Protein AF-0000000080184433 (afdb_homodimer)

Organism: NCBI:txid722731

pLDDT: mean 87.44, std 19.8, range [28.34, 98.88]

Nearest PDB structures (foldseek):
  8wm8-assembly1_A  TM=8.651E-01  e=1.369E-09  Nostoc sp. PCC 7120 = FACHB-418
  8wm7-assembly1_B  TM=8.703E-01  e=9.440E-09  Nostoc sp. PCC 7120 = FACHB-418
  8w9m-assembly1_B  TM=7.663E-01  e=2.032E-09  Nostoc sp. PCC 7120 = FACHB-418
  7ahd-assembly1_B  TM=7.399E-01  e=1.533E-06  Lactococcus lactis subsp. lactis
  7ahh-assembly1_B  TM=7.598E-01  e=2.834E-06  Lactococcus lactis subsp. lactis

Foldseek 3Di:
DDCPVPPPPDPPPPPPPPPPPPPPPPCPVPVPPPPVVVVVVVVVVVVVVLVVQQCCLVVQDDDVDGSVLADHPVLLVVLLVVLVPDPQNVQQAVLLVVLLCLLLVLLLVVLLVLLLCCQPPPVSVVPCVVVLVVCVVDQLLNCLVVLVVPDPDLSSSLSPSLNSLLNNLLNNLNNVQQNPFDCVQVVVCVVVPHDPVCCCVPPRPLSSLLSNLVSSLNSLVRSLVNSLSSCCVPNDGHLSVVLNVCVVVSVNSVVVSSVVSSVVVSVVVSVVSVVVSCVSNVVPDDPPPPPD/DPPPPPPDPDDPPPPPPPPPPPPPPPCPVPVPPPPVVVVVVVVVVVVVVLVVQQCCLVVQDDDVDGSVLADHPVLLVVLLVVLVPDPQNVFQAVLLVVLLCLLLVLLLVVLLVLLLCCQPPPVSVVPCVVVLVVCVVDQLLNCLVVLVVPDPDLSSSLSPSLNSLLNNLLNNLNNVQQNPFDCVQVVVCVVVPHDPVCCCVPPNVLSSLLSNLVSSLNSLVRSLVNSLSSCCVDNDGHLSVVLNVCVVVSVNSVVVSSVVSSVVVSVVVSVVSVVVSCVSNVVPDDPPPPPD

InterPro domains:
  IPR000515 ABC transporter type 1, transmembrane domain MetI-like [PF00528] (111-281)
  IPR000515 ABC transporter type 1, transmembrane domain MetI-like [PS50928] (93-277)
  IPR000515 ABC transporter type 1, transmembrane domain MetI-like [cd06261] (93-269)
  IPR035906 MetI-like superfamily [G3DSA:1.10.3720.10] (87-286)
  IPR035906 MetI-like superfamily [SSF161098] (89-268)

Secondary structure (DSSP, 8-state):
----------------------------------HHHHHHHHHHHHHHHHHHHHHHHHTT-BSSSBGGGSPPHHHHHHHHHHHHT-HHHHHHHHHHHHHHHHHHHHHHHHHHHHHHHHHH-HHHHHHTHHHHHHHTTS-GGGGHHHHHHHSSSHHHHHHHHHHHHHHHHHHHHHHHHHHHS-HHHHHHHHHTT--HHHHIIIIIHHHHHHHHHHHHHHHHHHHHHHHHHHHHHH-SSSHHHHHHHHHHTT-HHHHHHHHHHHHHHHHHHHHHHHHHHHHHTTTS--------/----------------------------------HHHHHHHHHHHHHHHHHHHHHHHHTT-BSSSBGGGSPPHHHHHHHHHHHHT-HHHHHHHHHHHHHHHHHHHHHHHHHHHHHHHHHH-HHHHHHTHHHHHHHTTS-GGGGHHHHHHHSSSHHHHHHHHHHHHHHHHHHHHHHHHHHHS-HHHHHHHHHTT--HHHHIIIIIHHHHHHHHHHHHHHHHHHHHHHHHHHHHHH-SSSHHHHHHHHHHTT-HHHHHHHHHHHHHHHHHHHHHHHHHHHHHTTTS--------

Solvent-accessible surface area (backbone atoms only — not comparable to full-atom values): 29974 Å² total; per-residue (Å²): 136,82,80,75,76,77,78,74,79,82,76,77,77,72,78,73,73,74,69,76,70,71,75,70,68,75,69,71,67,70,72,70,71,56,73,61,60,52,52,48,40,30,51,48,35,53,50,49,52,53,48,47,48,28,50,39,20,71,62,42,41,71,73,88,43,35,27,58,68,43,56,28,55,66,50,23,53,51,38,39,58,56,44,73,73,37,68,66,49,55,50,16,48,50,49,42,50,50,37,52,50,49,10,37,49,50,12,51,55,52,11,41,53,50,8,44,40,46,42,70,32,67,66,46,29,33,43,49,38,54,53,48,65,67,50,62,38,33,46,38,61,66,41,48,66,55,26,60,52,31,32,89,42,64,65,57,21,42,25,49,35,13,16,52,33,14,19,52,44,17,20,53,28,20,20,52,28,48,60,64,51,67,60,65,62,47,48,55,39,42,73,74,68,40,52,73,66,46,33,42,65,69,42,47,54,65,69,20,44,70,33,34,44,52,10,47,53,54,9,50,56,43,17,52,41,35,40,36,46,42,18,51,72,66,41,91,59,15,44,33,20,50,24,46,52,25,48,77,72,67,36,48,27,49,26,52,37,33,39,51,51,49,19,50,51,38,40,54,53,51,50,50,51,51,53,51,40,50,65,72,46,58,83,51,82,62,78,68,69,72,81,118,137,80,79,75,77,76,74,77,76,79,78,75,78,74,76,75,73,75,72,75,72,70,75,72,70,74,70,71,66,69,71,70,70,58,73,59,60,53,52,49,41,32,53,48,35,52,50,48,51,52,49,47,48,28,50,39,21,70,62,43,40,71,74,89,43,34,27,57,68,46,59,29,56,67,50,23,53,51,36,38,58,56,44,72,73,39,68,65,50,58,50,16,48,48,49,42,49,50,38,50,52,51,11,38,49,50,14,53,54,53,12,42,54,51,8,43,42,47,41,70,31,68,68,46,28,32,43,50,38,56,52,48,66,66,50,62,39,33,46,37,59,66,41,48,66,56,26,60,51,30,30,90,42,63,65,58,22,42,26,48,34,12,16,52,33,13,18,54,43,17,20,54,30,20,21,51,28,48,61,64,50,68,60,65,62,46,49,54,39,42,73,73,68,40,53,72,66,46,33,41,66,70,42,48,56,63,67,22,43,71,35,34,42,54,10,46,52,54,10,51,57,44,19,51,40,36,40,38,47,41,17,52,74,66,42,90,58,15,46,34,18,49,24,47,50,25,47,75,71,68,35,47,28,50,26,50,37,31,39,51,50,48,19,51,52,41,40,53,55,52,48,49,49,51,52,50,39,49,64,74,46,58,83,50,81,63,78,69,70,71,83,116

Structure (mmCIF, N/CA/C/O backbone):
data_AF-0000000080184433-model_v1
#
loop_
_entity.id
_entity.type
_entity.pdbx_description
1 polymer 'Putative nitrate ABC transporter, permease protein'
#
loop_
_atom_site.group_PDB
_atom_site.id
_atom_site.type_symbol
_atom_site.label_atom_id
_atom_site.label_alt_id
_atom_site.label_comp_id
_atom_site.label_asym_id
_atom_site.label_entity_id
_atom_site.label_seq_id
_atom_site.pdbx_PDB_ins_code
_atom_site.Cartn_x
_atom_site.Cartn_y
_atom_site.Cartn_z
_atom_site.occupancy
_atom_site.B_iso_or_equiv
_atom_site.auth_seq_id
_atom_site.auth_comp_id
_atom_site.auth_asym_id
_atom_site.auth_atom_id
_atom_site.pdbx_PDB_model_num
ATOM 1 N N . MET A 1 1 ? 41.469 104.062 26.266 1 29.45 1 MET A N 1
ATOM 2 C CA . MET A 1 1 ? 41.406 103.375 24.969 1 29.45 1 MET A CA 1
ATOM 3 C C . MET A 1 1 ? 41.281 101.875 25.125 1 29.45 1 MET A C 1
ATOM 5 O O . MET A 1 1 ? 42.25 101.25 25.484 1 29.45 1 MET A O 1
ATOM 9 N N . THR A 1 2 ? 40.188 101.438 25.703 1 31.95 2 THR A N 1
ATOM 10 C CA . THR A 1 2 ? 39.781 100.062 26.156 1 31.95 2 THR A CA 1
ATOM 11 C C . THR A 1 2 ? 39.75 99.125 25 1 31.95 2 THR A C 1
ATOM 13 O O . THR A 1 2 ? 39.25 99.438 23.906 1 31.95 2 THR A O 1
ATOM 16 N N . ALA A 1 3 ? 40.562 98.062 25.031 1 33.44 3 ALA A N 1
ATOM 17 C CA . ALA A 1 3 ? 41.031 96.875 24.234 1 33.44 3 ALA A CA 1
ATOM 18 C C . ALA A 1 3 ? 39.844 96 23.812 1 33.44 3 ALA A C 1
ATOM 20 O O . ALA A 1 3 ? 39.188 95.438 24.656 1 33.44 3 ALA A O 1
ATOM 21 N N . TYR A 1 4 ? 39 96.5 22.906 1 32.44 4 TYR A N 1
ATOM 22 C CA . TYR A 1 4 ? 37.844 95.75 22.406 1 32.44 4 TYR A CA 1
ATOM 23 C C . TYR A 1 4 ? 38.312 94.375 21.812 1 32.44 4 TYR A C 1
ATOM 25 O O . TYR A 1 4 ? 39 94.375 20.812 1 32.44 4 TYR A O 1
ATOM 33 N N . VAL A 1 5 ? 38.844 93.5 22.672 1 35.09 5 VAL A N 1
ATOM 34 C CA . VAL A 1 5 ? 39.312 92.188 22.188 1 35.09 5 VAL A CA 1
ATOM 35 C C . VAL A 1 5 ? 38.219 91.562 21.375 1 35.09 5 VAL A C 1
ATOM 37 O O . VAL A 1 5 ? 37.094 91.375 21.844 1 35.09 5 VAL A O 1
ATOM 40 N N . THR A 1 6 ? 38.125 91.812 20.047 1 34.69 6 THR A N 1
ATOM 41 C CA . THR A 1 6 ? 37.281 91.25 19.016 1 34.69 6 THR A CA 1
ATOM 42 C C . THR A 1 6 ? 37.344 89.688 19.047 1 34.69 6 THR A C 1
ATOM 44 O O . THR A 1 6 ? 38.406 89.125 18.906 1 34.69 6 THR A O 1
ATOM 47 N N . GLY A 1 7 ? 36.688 89 19.969 1 31.8 7 GLY A N 1
ATOM 48 C CA . GLY A 1 7 ? 36.625 87.562 20.156 1 31.8 7 GLY A CA 1
ATOM 49 C C . GLY A 1 7 ? 36.281 86.812 18.875 1 31.8 7 GLY A C 1
ATOM 50 O O . GLY A 1 7 ? 35.312 87.125 18.203 1 31.8 7 GLY A O 1
ATOM 51 N N . GLU A 1 8 ? 37.312 86.5 18.016 1 36.19 8 GLU A N 1
ATOM 52 C CA . GLU A 1 8 ? 37.219 85.75 16.766 1 36.19 8 GLU A CA 1
ATOM 53 C C . GLU A 1 8 ? 36.312 84.5 16.922 1 36.19 8 GLU A C 1
ATOM 55 O O . GLU A 1 8 ? 36.406 83.812 17.938 1 36.19 8 GLU A O 1
ATOM 60 N N . PRO A 1 9 ? 35.156 84.438 16.188 1 36.47 9 PRO A N 1
ATOM 61 C CA . PRO A 1 9 ? 34.188 83.375 16.25 1 36.47 9 PRO A CA 1
ATOM 62 C C . PRO A 1 9 ? 34.844 82 16.047 1 36.47 9 PRO A C 1
ATOM 64 O O . PRO A 1 9 ? 35.875 81.875 15.383 1 36.47 9 PRO A O 1
ATOM 67 N N . ALA A 1 10 ? 34.781 81.062 17.016 1 37.28 10 ALA A N 1
ATOM 68 C CA . ALA A 1 10 ? 35.188 79.625 17.016 1 37.28 10 ALA A CA 1
ATOM 69 C C . ALA A 1 10 ? 34.781 78.938 15.703 1 37.28 10 ALA A C 1
ATOM 71 O O . ALA A 1 10 ? 33.656 79.188 15.203 1 37.28 10 ALA A O 1
ATOM 72 N N . ALA A 1 11 ? 35.688 78.625 14.773 1 35.25 11 ALA A N 1
ATOM 73 C CA . ALA A 1 11 ? 35.625 77.875 13.555 1 35.25 11 ALA A CA 1
ATOM 74 C C . ALA A 1 11 ? 34.781 76.625 13.766 1 35.25 11 ALA A C 1
ATOM 76 O O . ALA A 1 11 ? 34.938 75.875 14.773 1 35.25 11 ALA A O 1
ATOM 77 N N . GLN A 1 12 ? 33.594 76.5 13.25 1 34.06 12 GLN A N 1
ATOM 78 C CA . GLN A 1 12 ? 32.719 75.312 13.109 1 34.06 12 GLN A CA 1
ATOM 79 C C . GLN A 1 12 ? 33.469 74.125 12.625 1 34.06 12 GLN A C 1
ATOM 81 O O . GLN A 1 12 ? 34.094 74.125 11.555 1 34.06 12 GLN A O 1
ATOM 86 N N . VAL A 1 13 ? 34.219 73.375 13.469 1 35.31 13 VAL A N 1
ATOM 87 C CA . VAL A 1 13 ? 34.75 72.062 13.102 1 35.31 13 VAL A CA 1
ATOM 88 C C . VAL A 1 13 ? 33.719 71.312 12.266 1 35.31 13 VAL A C 1
ATOM 90 O O . VAL A 1 13 ? 32.625 71.062 12.734 1 35.31 13 VAL A O 1
ATOM 93 N N . ALA A 1 14 ? 33.688 71.438 10.898 1 34.91 14 ALA A N 1
ATOM 94 C CA . ALA A 1 14 ? 33 70.625 9.914 1 34.91 14 ALA A CA 1
ATOM 95 C C . ALA A 1 14 ? 33.125 69.125 10.219 1 34.91 14 ALA A C 1
ATOM 97 O O . ALA A 1 14 ? 34.219 68.625 10.312 1 34.91 14 ALA A O 1
ATOM 98 N N . ASP A 1 15 ? 32.25 68.562 11.109 1 32.94 15 ASP A N 1
ATOM 99 C CA . ASP A 1 15 ? 32.125 67.125 11.203 1 32.94 15 ASP A CA 1
ATOM 100 C C . ASP A 1 15 ? 32.219 66.438 9.828 1 32.94 15 ASP A C 1
ATOM 102 O O . ASP A 1 15 ? 31.375 66.688 8.961 1 32.94 15 ASP A O 1
ATOM 106 N N . ASP A 1 16 ? 33.375 66.375 9.156 1 34.91 16 ASP A N 1
ATOM 107 C CA . ASP A 1 16 ? 33.531 65.562 7.957 1 34.91 16 ASP A CA 1
ATOM 108 C C . ASP A 1 16 ? 32.75 64.25 8.07 1 34.91 16 ASP A C 1
ATOM 110 O O . ASP A 1 16 ? 32.906 63.469 9.031 1 34.91 16 ASP A O 1
ATOM 114 N N . ALA A 1 17 ? 31.516 64.188 7.48 1 38.66 17 ALA A N 1
ATOM 115 C CA . ALA A 1 17 ? 30.688 62.969 7.203 1 38.66 17 ALA A CA 1
ATOM 116 C C . ALA A 1 17 ? 31.562 61.812 6.766 1 38.66 17 ALA A C 1
ATOM 118 O O . ALA A 1 17 ? 32.25 61.875 5.746 1 38.66 17 ALA A O 1
ATOM 119 N N . VAL A 1 18 ? 32.312 61.156 7.68 1 41.19 18 VAL A N 1
ATOM 120 C CA . VAL A 1 18 ? 32.781 59.812 7.285 1 41.19 18 VAL A CA 1
ATOM 121 C C . VAL A 1 18 ? 31.766 59.156 6.34 1 41.19 18 VAL A C 1
ATOM 123 O O . VAL A 1 18 ? 30.609 58.969 6.699 1 41.19 18 VAL A O 1
ATOM 126 N N . GLY A 1 19 ? 31.844 59.438 5.059 1 36.28 19 GLY A N 1
ATOM 127 C CA . GLY A 1 19 ? 31.078 58.75 4.047 1 36.28 19 GLY A CA 1
ATOM 128 C C . GLY A 1 19 ? 30.906 57.281 4.355 1 36.28 19 GLY A C 1
ATOM 129 O O . GLY A 1 19 ? 31.875 56.562 4.668 1 36.28 19 GLY A O 1
ATOM 130 N N . ALA A 1 20 ? 29.75 56.906 4.934 1 41.72 20 ALA A N 1
ATOM 131 C CA . ALA A 1 20 ? 29.391 55.469 5.004 1 41.72 20 ALA A CA 1
ATOM 132 C C . ALA A 1 20 ? 29.844 54.75 3.744 1 41.72 20 ALA A C 1
ATOM 134 O O . ALA A 1 20 ? 29.469 55.125 2.631 1 41.72 20 ALA A O 1
ATOM 135 N N . VAL A 1 21 ? 31.141 54.281 3.619 1 45.75 21 VAL A N 1
ATOM 136 C CA . VAL A 1 21 ? 31.438 53.344 2.547 1 45.75 21 VAL A CA 1
ATOM 137 C C . VAL A 1 21 ? 30.25 52.375 2.354 1 45.75 21 VAL A C 1
ATOM 139 O O . VAL A 1 21 ? 29.781 51.75 3.309 1 45.75 21 VAL A O 1
ATOM 142 N N . PRO A 1 22 ? 29.406 52.625 1.342 1 43.19 22 PRO A N 1
ATOM 143 C CA . PRO A 1 22 ? 28.344 51.625 1.132 1 43.19 22 PRO A CA 1
ATOM 144 C C . PRO A 1 22 ? 28.844 50.188 1.289 1 43.19 22 PRO A C 1
ATOM 146 O O . PRO A 1 22 ? 29.969 49.875 0.909 1 43.19 22 PRO A O 1
ATOM 149 N N . ALA A 1 23 ? 28.453 49.531 2.387 1 42.91 23 ALA A N 1
ATOM 150 C CA . ALA A 1 23 ? 28.656 48.094 2.41 1 42.91 23 ALA A CA 1
ATOM 151 C C . ALA A 1 23 ? 28.547 47.5 1.008 1 42.91 23 ALA A C 1
ATOM 153 O O . ALA A 1 23 ? 27.531 47.688 0.333 1 42.91 23 ALA A O 1
ATOM 154 N N . ALA A 1 24 ? 29.594 47.469 0.252 1 42.84 24 ALA A N 1
ATOM 155 C CA . ALA A 1 24 ? 29.562 46.656 -0.962 1 42.84 24 ALA A CA 1
ATOM 156 C C . ALA A 1 24 ? 28.797 45.344 -0.738 1 42.84 24 ALA A C 1
ATOM 158 O O . ALA A 1 24 ? 29.203 44.531 0.077 1 42.84 24 ALA A O 1
ATOM 159 N N . GLY A 1 25 ? 27.516 45.469 -0.737 1 39.16 25 GLY A N 1
ATOM 160 C CA . GLY A 1 25 ? 26.797 44.188 -0.8 1 39.16 25 GLY A CA 1
ATOM 161 C C . GLY A 1 25 ? 27.5 43.156 -1.662 1 39.16 25 GLY A C 1
ATOM 162 O O . GLY A 1 25 ? 27.797 43.438 -2.834 1 39.16 25 GLY A O 1
ATOM 163 N N . ILE A 1 26 ? 28.562 42.5 -1.147 1 41.16 26 ILE A N 1
ATOM 164 C CA . ILE A 1 26 ? 28.984 41.312 -1.891 1 41.16 26 ILE A CA 1
ATOM 165 C C . ILE A 1 26 ? 27.766 40.688 -2.572 1 41.16 26 ILE A C 1
ATOM 167 O O . ILE A 1 26 ? 26.859 40.188 -1.902 1 41.16 26 ILE A O 1
ATOM 171 N N . ASP A 1 27 ? 27.25 41.312 -3.598 1 40.16 27 ASP A N 1
ATOM 172 C CA . ASP A 1 27 ? 26.359 40.562 -4.496 1 40.16 27 ASP A CA 1
ATOM 173 C C . ASP A 1 27 ? 26.875 39.156 -4.727 1 40.16 27 ASP A C 1
ATOM 175 O O . ASP A 1 27 ? 27.844 38.938 -5.469 1 40.16 27 ASP A O 1
ATOM 179 N N . THR A 1 28 ? 27.234 38.375 -3.668 1 42.06 28 THR A N 1
ATOM 180 C CA . THR A 1 28 ? 27.391 36.969 -4.043 1 42.06 28 THR A CA 1
ATOM 181 C C . THR A 1 28 ? 26.375 36.594 -5.121 1 42.06 28 THR A C 1
ATOM 183 O O . THR A 1 28 ? 25.172 36.5 -4.859 1 42.06 28 THR A O 1
ATOM 186 N N . THR A 1 29 ? 26.453 37.156 -6.23 1 42.38 29 THR A N 1
ATOM 187 C CA . THR A 1 29 ? 25.734 36.625 -7.379 1 42.38 29 THR A CA 1
ATOM 188 C C . THR A 1 29 ? 25.656 35.094 -7.305 1 42.38 29 THR A C 1
ATOM 190 O O . THR A 1 29 ? 26.672 34.406 -7.504 1 42.38 29 THR A O 1
ATOM 193 N N . ARG A 1 30 ? 25.141 34.562 -6.289 1 49.31 30 ARG A N 1
ATOM 194 C CA . ARG A 1 30 ? 24.812 33.125 -6.469 1 49.31 30 ARG A CA 1
ATOM 195 C C . ARG A 1 30 ? 24.438 32.844 -7.918 1 49.31 30 ARG A C 1
ATOM 197 O O . ARG A 1 30 ? 23.422 33.312 -8.414 1 49.31 30 ARG A O 1
ATOM 204 N N . ARG A 1 31 ? 25.375 32.875 -8.797 1 46.59 31 ARG A N 1
ATOM 205 C CA . ARG A 1 31 ? 25.188 32.469 -10.188 1 46.59 31 ARG A CA 1
ATOM 206 C C . ARG A 1 31 ? 24.016 31.484 -10.305 1 46.59 31 ARG A C 1
ATOM 208 O O . ARG A 1 31 ? 24.094 30.359 -9.789 1 46.59 31 ARG A O 1
ATOM 215 N N . SER A 1 32 ? 22.875 31.922 -10.336 1 54.81 32 SER A N 1
ATOM 216 C CA . SER A 1 32 ? 21.703 31.141 -10.711 1 54.81 32 SER A CA 1
ATOM 217 C C . SER A 1 32 ? 22.016 30.188 -11.852 1 54.81 32 SER A C 1
ATOM 219 O O . SER A 1 32 ? 22.328 30.609 -12.961 1 54.81 32 SER A O 1
ATOM 221 N N . SER A 1 33 ? 22.938 29.234 -11.68 1 61.47 33 SER A N 1
ATOM 222 C CA . SER A 1 33 ? 23.125 28.25 -12.75 1 61.47 33 SER A CA 1
ATOM 223 C C . SER A 1 33 ? 21.875 28.156 -13.625 1 61.47 33 SER A C 1
ATOM 225 O O . SER A 1 33 ? 20.75 28.234 -13.117 1 61.47 33 SER A O 1
ATOM 227 N N . SER A 1 34 ? 22 28.516 -14.852 1 72.56 34 SER A N 1
ATOM 228 C CA . SER A 1 34 ? 20.984 28.562 -15.898 1 72.56 34 SER A CA 1
ATOM 229 C C . SER A 1 34 ? 20 27.391 -15.766 1 72.56 34 SER A C 1
ATOM 231 O O . SER A 1 34 ? 20.422 26.266 -15.484 1 72.56 34 SER A O 1
ATOM 233 N N . PRO A 1 35 ? 18.812 27.656 -15.594 1 84 35 PRO A N 1
ATOM 234 C CA . PRO A 1 35 ? 17.781 26.625 -15.523 1 84 35 PRO A CA 1
ATOM 235 C C . PRO A 1 35 ? 17.969 25.516 -16.562 1 84 35 PRO A C 1
ATOM 237 O O . PRO A 1 35 ? 17.531 24.391 -16.344 1 84 35 PRO A O 1
ATOM 240 N N . TRP A 1 36 ? 18.734 25.781 -17.625 1 89.25 36 TRP A N 1
ATOM 241 C CA . TRP A 1 36 ? 18.922 24.812 -18.703 1 89.25 36 TRP A CA 1
ATOM 242 C C . TRP A 1 36 ? 19.891 23.719 -18.281 1 89.25 36 TRP A C 1
ATOM 244 O O . TRP A 1 36 ? 19.766 22.578 -18.719 1 89.25 36 TRP A O 1
ATOM 254 N N . ARG A 1 37 ? 20.875 24.031 -17.516 1 90.31 37 ARG A N 1
ATOM 255 C CA . ARG A 1 37 ? 21.844 23.062 -17.047 1 90.31 37 ARG A CA 1
ATOM 256 C C . ARG A 1 37 ? 21.172 21.953 -16.234 1 90.31 37 ARG A C 1
ATOM 258 O O . ARG A 1 37 ? 21.516 20.781 -16.375 1 90.31 37 ARG A O 1
ATOM 265 N N . TRP A 1 38 ? 20.25 22.375 -15.477 1 92.31 38 TRP A N 1
ATOM 266 C CA . TRP A 1 38 ? 19.578 21.375 -14.656 1 92.31 38 TRP A CA 1
ATOM 267 C C . TRP A 1 38 ? 18.656 20.5 -15.5 1 92.31 38 TRP A C 1
ATOM 269 O O . TRP A 1 38 ? 18.516 19.312 -15.242 1 92.31 38 TRP A O 1
ATOM 279 N N . ARG A 1 39 ? 18.062 21.031 -16.469 1 93.69 39 ARG A N 1
ATOM 280 C CA . ARG A 1 39 ? 17.219 20.25 -17.375 1 93.69 39 ARG A CA 1
ATOM 281 C C . ARG A 1 39 ? 18.062 19.234 -18.141 1 93.69 39 ARG A C 1
ATOM 283 O O . ARG A 1 39 ? 17.625 18.094 -18.344 1 93.69 39 ARG A O 1
ATOM 290 N N . LEU A 1 40 ? 19.172 19.656 -18.531 1 95.38 40 LEU A N 1
ATOM 291 C CA . LEU A 1 40 ? 20.062 18.75 -19.234 1 95.38 40 LEU A CA 1
ATOM 292 C C . LEU A 1 40 ? 20.547 17.625 -18.312 1 95.38 40 LEU A C 1
ATOM 294 O O . LEU A 1 40 ? 20.672 16.484 -18.734 1 95.38 40 LEU A O 1
ATOM 298 N N . LEU A 1 41 ? 20.844 17.953 -17.141 1 95.44 41 LEU A N 1
ATOM 299 C CA . LEU A 1 41 ? 21.281 16.938 -16.188 1 95.44 41 LEU A CA 1
ATOM 300 C C . LEU A 1 41 ? 20.188 15.898 -15.945 1 95.44 41 LEU A C 1
ATOM 302 O O . LEU A 1 41 ? 20.469 14.711 -15.805 1 95.44 41 LEU A O 1
ATOM 306 N N . ARG A 1 42 ? 19.016 16.375 -15.867 1 96.06 42 ARG A N 1
ATOM 307 C CA . ARG A 1 42 ? 17.891 15.469 -15.711 1 96.06 42 ARG A CA 1
ATOM 308 C C . ARG A 1 42 ? 17.781 14.516 -16.906 1 96.06 42 ARG A C 1
ATOM 310 O O . ARG A 1 42 ? 17.609 13.305 -16.719 1 96.06 42 ARG A O 1
ATOM 317 N N . LEU A 1 43 ? 17.906 15.031 -18.062 1 96.69 43 LEU A N 1
ATOM 318 C CA . LEU A 1 43 ? 17.828 14.234 -19.281 1 96.69 43 LEU A CA 1
ATOM 319 C C . LEU A 1 43 ? 18.984 13.25 -19.359 1 96.69 43 LEU A C 1
ATOM 321 O O . LEU A 1 43 ? 18.797 12.094 -19.75 1 96.69 43 LEU A O 1
ATOM 325 N N . VAL A 1 44 ? 20.094 13.688 -19.031 1 96.94 44 VAL A N 1
ATOM 326 C CA . VAL A 1 44 ? 21.297 12.852 -19.062 1 96.94 44 VAL A CA 1
ATOM 327 C C . VAL A 1 44 ? 21.156 11.719 -18.047 1 96.94 44 VAL A C 1
ATOM 329 O O . VAL A 1 44 ? 21.578 10.586 -18.312 1 96.94 44 VAL A O 1
ATOM 332 N N . SER A 1 45 ? 20.625 12.047 -16.922 1 97.12 45 SER A N 1
ATOM 333 C CA . SER A 1 45 ? 20.438 11.031 -15.891 1 97.12 45 SER A CA 1
ATOM 334 C C . SER A 1 45 ? 19.562 9.891 -16.391 1 97.12 45 SER A C 1
ATOM 336 O O . SER A 1 45 ? 19.906 8.719 -16.25 1 97.12 45 SER A O 1
ATOM 338 N N . VAL A 1 46 ? 18.453 10.164 -16.969 1 97.25 46 VAL A N 1
ATOM 339 C CA . VAL A 1 46 ? 17.531 9.156 -17.5 1 97.25 46 VAL A CA 1
ATOM 340 C C . VAL A 1 46 ? 18.188 8.391 -18.641 1 97.25 46 VAL A C 1
ATOM 342 O O . VAL A 1 46 ? 18.125 7.16 -18.688 1 97.25 46 VAL A O 1
ATOM 345 N N . ALA A 1 47 ? 18.859 9.125 -19.547 1 97.5 47 ALA A N 1
ATOM 346 C CA . ALA A 1 47 ? 19.547 8.508 -20.672 1 97.5 47 ALA A CA 1
ATOM 347 C C . ALA A 1 47 ? 20.656 7.566 -20.203 1 97.5 47 ALA A C 1
ATOM 349 O O . ALA A 1 47 ? 20.844 6.488 -20.766 1 97.5 47 ALA A O 1
ATOM 350 N N . ALA A 1 48 ? 21.344 8.008 -19.234 1 97.5 48 ALA A N 1
ATOM 351 C CA . ALA A 1 48 ? 22.422 7.184 -18.672 1 97.5 48 ALA A CA 1
ATOM 352 C C . ALA A 1 48 ? 21.859 5.902 -18.062 1 97.5 48 ALA A C 1
ATOM 354 O O . ALA A 1 48 ? 22.469 4.836 -18.188 1 97.5 48 ALA A O 1
ATOM 355 N N . ALA A 1 49 ? 20.766 6 -17.359 1 96.88 49 ALA A N 1
ATOM 356 C CA . ALA A 1 49 ? 20.141 4.82 -16.766 1 96.88 49 ALA A CA 1
ATOM 357 C C . ALA A 1 49 ? 19.703 3.838 -17.844 1 96.88 49 ALA A C 1
ATOM 359 O O . ALA A 1 49 ? 19.906 2.629 -17.719 1 96.88 49 ALA A O 1
ATOM 360 N N . ILE A 1 50 ? 19.094 4.34 -18.875 1 96.44 50 ILE A N 1
ATOM 361 C CA . ILE A 1 50 ? 18.641 3.518 -19.984 1 96.44 50 ILE A CA 1
ATOM 362 C C . ILE A 1 50 ? 19.844 2.896 -20.688 1 96.44 50 ILE A C 1
ATOM 364 O O . ILE A 1 50 ? 19.828 1.716 -21.047 1 96.44 50 ILE A O 1
ATOM 368 N N . GLY A 1 51 ? 20.859 3.709 -20.922 1 96.5 51 GLY A N 1
ATOM 369 C CA . GLY A 1 51 ? 22.094 3.205 -21.5 1 96.5 51 GLY A CA 1
ATOM 370 C C . GLY A 1 51 ? 22.75 2.125 -20.672 1 96.5 51 GLY A C 1
ATOM 371 O O . GLY A 1 51 ? 23.234 1.125 -21.219 1 96.5 51 GLY A O 1
ATOM 372 N N . LEU A 1 52 ? 22.75 2.346 -19.406 1 95.06 52 LEU A N 1
ATOM 373 C CA . LEU A 1 52 ? 23.328 1.346 -18.5 1 95.06 52 LEU A CA 1
ATOM 374 C C . LEU A 1 52 ? 22.531 0.045 -18.578 1 95.06 52 LEU A C 1
ATOM 376 O O . LEU A 1 52 ? 23.109 -1.042 -18.578 1 95.06 52 LEU A O 1
ATOM 380 N N . TRP A 1 53 ? 21.219 0.176 -18.562 1 94.69 53 TRP A N 1
ATOM 381 C CA . TRP A 1 53 ? 20.359 -0.987 -18.734 1 94.69 53 TRP A CA 1
ATOM 382 C C . TRP A 1 53 ? 20.703 -1.728 -20.031 1 94.69 53 TRP A C 1
ATOM 384 O O . TRP A 1 53 ? 20.891 -2.945 -20.016 1 94.69 53 TRP A O 1
ATOM 394 N N . GLN A 1 54 ? 20.891 -1.049 -21.062 1 95.12 54 GLN A N 1
ATOM 395 C CA . GLN A 1 54 ? 21.234 -1.64 -22.359 1 95.12 54 GLN A CA 1
ATOM 396 C C . GLN A 1 54 ? 22.594 -2.328 -22.297 1 95.12 54 GLN A C 1
ATOM 398 O O . GLN A 1 54 ? 22.75 -3.459 -22.766 1 95.12 54 GLN A O 1
ATOM 403 N N . LEU A 1 55 ? 23.547 -1.686 -21.688 1 94.38 55 LEU A N 1
ATOM 404 C CA . LEU A 1 55 ? 24.906 -2.199 -21.656 1 94.38 55 LEU A CA 1
ATOM 405 C C . LEU A 1 55 ? 25 -3.445 -20.781 1 94.38 55 LEU A C 1
ATOM 407 O O . LEU A 1 55 ? 25.641 -4.426 -21.141 1 94.38 55 LEU A O 1
ATOM 411 N N . LEU A 1 56 ? 24.344 -3.391 -19.641 1 92.5 56 LEU A N 1
ATOM 412 C CA . LEU A 1 56 ? 24.422 -4.508 -18.703 1 92.5 56 LEU A CA 1
ATOM 413 C C . LEU A 1 56 ? 23.719 -5.742 -19.281 1 92.5 56 LEU A C 1
ATOM 415 O O . LEU A 1 56 ? 24.203 -6.863 -19.094 1 92.5 56 LEU A O 1
ATOM 419 N N . THR A 1 57 ? 22.641 -5.516 -19.938 1 92.44 57 THR A N 1
ATOM 420 C CA . THR A 1 57 ? 21.859 -6.645 -20.453 1 92.44 57 THR A CA 1
ATOM 421 C C . THR A 1 57 ? 22.438 -7.133 -21.781 1 92.44 57 THR A C 1
ATOM 423 O O . THR A 1 57 ? 22.516 -8.336 -22.016 1 92.44 57 THR A O 1
ATOM 426 N N . ALA A 1 58 ? 22.875 -6.223 -22.656 1 92.19 58 ALA A N 1
ATOM 427 C CA . ALA A 1 58 ? 23.5 -6.621 -23.922 1 92.19 58 ALA A CA 1
ATOM 428 C C . ALA A 1 58 ? 24.828 -7.332 -23.672 1 92.19 58 ALA A C 1
ATOM 430 O O . ALA A 1 58 ? 25.203 -8.25 -24.406 1 92.19 58 ALA A O 1
ATOM 431 N N . GLY A 1 59 ? 25.484 -6.895 -22.672 1 92.38 59 GLY A N 1
ATOM 432 C CA . GLY A 1 59 ? 26.75 -7.496 -22.328 1 92.38 59 GLY A CA 1
ATOM 433 C C . GLY A 1 59 ? 26.609 -8.773 -21.516 1 92.38 59 GLY A C 1
ATOM 434 O O . GLY A 1 59 ? 27.609 -9.43 -21.203 1 92.38 59 GLY A O 1
ATOM 435 N N . LYS A 1 60 ? 25.422 -9.133 -21.156 1 89.31 60 LYS A N 1
ATOM 436 C CA . LYS A 1 60 ? 25.141 -10.336 -20.391 1 89.31 60 LYS A CA 1
ATOM 437 C C . LYS A 1 60 ? 25.984 -10.391 -19.125 1 89.31 60 LYS A C 1
ATOM 439 O O . LYS A 1 60 ? 26.594 -11.422 -18.812 1 89.31 60 LYS A O 1
ATOM 444 N N . VAL A 1 61 ? 26.125 -9.312 -18.484 1 87.56 61 VAL A N 1
ATOM 445 C CA . VAL A 1 61 ? 26.969 -9.18 -17.297 1 87.56 61 VAL A CA 1
ATOM 446 C C . VAL A 1 61 ? 26.391 -10.023 -16.156 1 87.56 61 VAL A C 1
ATOM 448 O O . VAL A 1 61 ? 25.188 -9.984 -15.898 1 87.56 61 VAL A O 1
ATOM 451 N N . ARG A 1 62 ? 27.281 -10.852 -15.508 1 85.25 62 ARG A N 1
ATOM 452 C CA . ARG A 1 62 ? 26.891 -11.672 -14.367 1 85.25 62 ARG A CA 1
ATOM 453 C C . ARG A 1 62 ? 27.781 -11.359 -13.156 1 85.25 62 ARG A C 1
ATOM 455 O O . ARG A 1 62 ? 28.953 -11.711 -13.133 1 85.25 62 ARG A O 1
ATOM 462 N N . LEU A 1 63 ? 27.375 -10.633 -12.258 1 84.25 63 LEU A N 1
ATOM 463 C CA . LEU A 1 63 ? 28.078 -10.383 -11 1 84.25 63 LEU A CA 1
ATOM 464 C C . LEU A 1 63 ? 27.266 -10.898 -9.82 1 84.25 63 LEU A C 1
ATOM 466 O O . LEU A 1 63 ? 26.891 -12.078 -9.773 1 84.25 63 LEU A O 1
ATOM 470 N N . LEU A 1 64 ? 26.844 -10.039 -9.008 1 81.38 64 LEU A N 1
ATOM 471 C CA . LEU A 1 64 ? 25.922 -10.383 -7.93 1 81.38 64 LEU A CA 1
ATOM 472 C C . LEU A 1 64 ? 24.5 -10.5 -8.453 1 81.38 64 LEU A C 1
ATOM 474 O O . LEU A 1 64 ? 23.703 -11.273 -7.91 1 81.38 64 LEU A O 1
ATOM 478 N N . LEU A 1 65 ? 24.359 -9.898 -9.578 1 85.19 65 LEU A N 1
ATOM 479 C CA . LEU A 1 65 ? 23.062 -9.922 -10.273 1 85.19 65 LEU A CA 1
ATOM 480 C C . LEU A 1 65 ? 23.219 -10.523 -11.664 1 85.19 65 LEU A C 1
ATOM 482 O O . LEU A 1 65 ? 24.297 -10.484 -12.258 1 85.19 65 LEU A O 1
ATOM 486 N N . ARG A 1 66 ? 22.125 -11.25 -12.125 1 87.38 66 ARG A N 1
ATOM 487 C CA . ARG A 1 66 ? 22.141 -11.922 -13.422 1 87.38 66 ARG A CA 1
ATOM 488 C C . ARG A 1 66 ? 21.438 -11.07 -14.477 1 87.38 66 ARG A C 1
ATOM 490 O O . ARG A 1 66 ? 20.234 -11.227 -14.719 1 87.38 66 ARG A O 1
ATOM 497 N N . PHE A 1 67 ? 22.266 -10.328 -15.219 1 88.06 67 PHE A N 1
ATOM 498 C CA . PHE A 1 67 ? 21.719 -9.477 -16.266 1 88.06 67 PHE A CA 1
ATOM 499 C C . PHE A 1 67 ? 21.609 -10.227 -17.578 1 88.06 67 PHE A C 1
ATOM 501 O O . PHE A 1 67 ? 21.016 -9.727 -18.547 1 88.06 67 PHE A O 1
ATOM 508 N N . ASP A 1 68 ? 22 -11.398 -17.562 1 88 68 ASP A N 1
ATOM 509 C CA . ASP A 1 68 ? 22 -12.203 -18.781 1 88 68 ASP A CA 1
ATOM 510 C C . ASP A 1 68 ? 20.609 -12.766 -19.062 1 88 68 ASP A C 1
ATOM 512 O O . ASP A 1 68 ? 20.328 -13.156 -20.188 1 88 68 ASP A O 1
ATOM 516 N N . THR A 1 69 ? 19.812 -12.711 -18.078 1 88.06 69 THR A N 1
ATOM 517 C CA . THR A 1 69 ? 18.469 -13.266 -18.25 1 88.06 69 THR A CA 1
ATOM 518 C C . THR A 1 69 ? 17.469 -12.156 -18.547 1 88.06 69 THR A C 1
ATOM 520 O O . THR A 1 69 ? 16.312 -12.43 -18.891 1 88.06 69 THR A O 1
ATOM 523 N N . LEU A 1 70 ? 17.922 -10.906 -18.484 1 93 70 LEU A N 1
ATOM 524 C CA . LEU A 1 70 ? 17.016 -9.781 -18.688 1 93 70 LEU A CA 1
ATOM 525 C C . LEU A 1 70 ? 17.078 -9.297 -20.125 1 93 70 LEU A C 1
ATOM 527 O O . LEU A 1 70 ? 18.125 -9.359 -20.766 1 93 70 LEU A O 1
ATOM 531 N N . PRO A 1 71 ? 15.969 -8.859 -20.609 1 95.25 71 PRO A N 1
ATOM 532 C CA . PRO A 1 71 ? 15.969 -8.312 -21.969 1 95.25 71 PRO A CA 1
ATOM 533 C C . PRO A 1 71 ? 16.641 -6.945 -22.062 1 95.25 71 PRO A C 1
ATOM 535 O O . PRO A 1 71 ? 16.688 -6.211 -21.078 1 95.25 71 PRO A O 1
ATOM 538 N N . THR A 1 72 ? 17.094 -6.672 -23.234 1 96.19 72 THR A N 1
ATOM 539 C CA . THR A 1 72 ? 17.672 -5.355 -23.5 1 96.19 72 THR A CA 1
ATOM 540 C C . THR A 1 72 ? 16.578 -4.316 -23.703 1 96.19 72 THR A C 1
ATOM 542 O O . THR A 1 72 ? 15.398 -4.664 -23.812 1 96.19 72 THR A O 1
ATOM 545 N N . VAL A 1 73 ? 17.031 -3.098 -23.672 1 97.06 73 VAL A N 1
ATOM 546 C CA . VAL A 1 73 ? 16.109 -2.004 -23.922 1 97.06 73 VAL A CA 1
ATOM 547 C C . VAL A 1 73 ? 15.523 -2.129 -25.328 1 97.06 73 VAL A C 1
ATOM 549 O O . VAL A 1 73 ? 14.328 -1.943 -25.547 1 97.06 73 VAL A O 1
ATOM 552 N N . THR A 1 74 ? 16.328 -2.518 -26.266 1 96.56 74 THR A N 1
ATOM 553 C CA . THR A 1 74 ? 15.906 -2.629 -27.656 1 96.56 74 THR A CA 1
ATOM 554 C C . THR A 1 74 ? 14.883 -3.75 -27.812 1 96.56 74 THR A C 1
ATOM 556 O O . THR A 1 74 ? 13.883 -3.588 -28.531 1 96.56 74 THR A O 1
ATOM 559 N N . GLN A 1 75 ? 15.133 -4.871 -27.156 1 97 75 GLN A N 1
ATOM 560 C CA . GLN A 1 75 ? 14.18 -5.977 -27.203 1 97 75 GLN A CA 1
ATOM 561 C C . GLN A 1 75 ? 12.844 -5.582 -26.594 1 97 75 GLN A C 1
ATOM 563 O O . GLN A 1 75 ? 11.789 -5.977 -27.078 1 97 75 GLN A O 1
ATOM 568 N N . THR A 1 76 ? 12.914 -4.852 -25.531 1 97.69 76 THR A N 1
ATOM 569 C CA . THR A 1 76 ? 11.711 -4.414 -24.844 1 97.69 76 THR A CA 1
ATOM 570 C C . THR A 1 76 ? 10.914 -3.436 -25.703 1 97.69 76 THR A C 1
ATOM 572 O O . THR A 1 76 ? 9.695 -3.541 -25.812 1 97.69 76 THR A O 1
ATOM 575 N N . VAL A 1 77 ? 11.602 -2.512 -26.375 1 97.62 77 VAL A N 1
ATOM 576 C CA . VAL A 1 77 ? 10.945 -1.528 -27.219 1 97.62 77 VAL A CA 1
ATOM 577 C C . VAL A 1 77 ? 10.305 -2.229 -28.422 1 97.62 77 VAL A C 1
ATOM 579 O O . VAL A 1 77 ? 9.188 -1.892 -28.828 1 97.62 77 VAL A O 1
ATOM 582 N N . ASN A 1 78 ? 10.969 -3.24 -28.938 1 97.75 78 ASN A N 1
ATOM 583 C CA . ASN A 1 78 ? 10.414 -4.016 -30.047 1 97.75 78 ASN A CA 1
ATOM 584 C C . ASN A 1 78 ? 9.188 -4.812 -29.609 1 97.75 78 ASN A C 1
ATOM 586 O O . ASN A 1 78 ? 8.195 -4.887 -30.344 1 97.75 78 ASN A O 1
ATOM 590 N N . ALA A 1 79 ? 9.328 -5.352 -28.438 1 98.19 79 ALA A N 1
ATOM 591 C CA . ALA A 1 79 ? 8.195 -6.098 -27.891 1 98.19 79 ALA A CA 1
ATOM 592 C C . ALA A 1 79 ? 7 -5.18 -27.656 1 98.19 79 ALA A C 1
ATOM 594 O O . ALA A 1 79 ? 5.852 -5.578 -27.875 1 98.19 79 ALA A O 1
ATOM 595 N N . LEU A 1 80 ? 7.297 -4.008 -27.219 1 98.06 80 LEU A N 1
ATOM 596 C CA . LEU A 1 80 ? 6.234 -3.033 -27 1 98.06 80 LEU A CA 1
ATOM 597 C C . LEU A 1 80 ? 5.543 -2.68 -28.312 1 98.06 80 LEU A C 1
ATOM 599 O O . LEU A 1 80 ? 4.312 -2.625 -28.375 1 98.06 80 LEU A O 1
ATOM 603 N N . HIS A 1 81 ? 6.324 -2.471 -29.344 1 97.44 81 HIS A N 1
ATOM 604 C CA . HIS A 1 81 ? 5.777 -2.129 -30.641 1 97.44 81 HIS A CA 1
ATOM 605 C C . HIS A 1 81 ? 4.871 -3.236 -31.172 1 97.44 81 HIS A C 1
ATOM 607 O O . HIS A 1 81 ? 3.793 -2.963 -31.703 1 97.44 81 HIS A O 1
ATOM 613 N N . ARG A 1 82 ? 5.25 -4.418 -30.953 1 97.12 82 ARG A N 1
ATOM 614 C CA . ARG A 1 82 ? 4.457 -5.559 -31.391 1 97.12 82 ARG A CA 1
ATOM 615 C C . ARG A 1 82 ? 3.184 -5.695 -30.562 1 97.12 82 ARG A C 1
ATOM 617 O O . ARG A 1 82 ? 2.105 -5.945 -31.109 1 97.12 82 ARG A O 1
ATOM 624 N N . ARG A 1 83 ? 3.369 -5.484 -29.297 1 96.88 83 ARG A N 1
ATOM 625 C CA . ARG A 1 83 ? 2.252 -5.664 -28.391 1 96.88 83 ARG A CA 1
ATOM 626 C C . ARG A 1 83 ? 1.176 -4.609 -28.609 1 96.88 83 ARG A C 1
ATOM 628 O O . ARG A 1 83 ? -0.017 -4.891 -28.484 1 96.88 83 ARG A O 1
ATOM 635 N N . LEU A 1 84 ? 1.589 -3.406 -29.031 1 97.06 84 LEU A N 1
ATOM 636 C CA . LEU A 1 84 ? 0.655 -2.307 -29.25 1 97.06 84 LEU A CA 1
ATOM 637 C C . LEU A 1 84 ? -0.273 -2.609 -30.422 1 97.06 84 LEU A C 1
ATOM 639 O O . LEU A 1 84 ? -1.367 -2.049 -30.516 1 97.06 84 LEU A O 1
ATOM 643 N N . GLY A 1 85 ? 0.102 -3.541 -31.25 1 96.56 85 GLY A N 1
ATOM 644 C CA . GLY A 1 85 ? -0.701 -3.904 -32.406 1 96.56 85 GLY A CA 1
ATOM 645 C C . GLY A 1 85 ? -1.644 -5.062 -32.156 1 96.56 85 GLY A C 1
ATOM 646 O O . GLY A 1 85 ? -2.412 -5.461 -33.031 1 96.56 85 GLY A O 1
ATOM 647 N N . THR A 1 86 ? -1.656 -5.578 -30.984 1 96.88 86 THR A N 1
ATOM 648 C CA . THR A 1 86 ? -2.469 -6.754 -30.688 1 96.88 86 THR A CA 1
ATOM 649 C C . THR A 1 86 ? -3.723 -6.359 -29.906 1 96.88 86 THR A C 1
ATOM 651 O O . THR A 1 86 ? -3.682 -5.461 -29.062 1 96.88 86 THR A O 1
ATOM 654 N N . TYR A 1 87 ? -4.812 -7.02 -30.172 1 97.06 87 TYR A N 1
ATOM 655 C CA . TYR A 1 87 ? -6.086 -6.801 -29.484 1 97.06 87 TYR A CA 1
ATOM 656 C C . TYR A 1 87 ? -6.004 -7.23 -28.031 1 97.06 87 TYR A C 1
ATOM 658 O O . TYR A 1 87 ? -6.574 -6.578 -27.156 1 97.06 87 TYR A O 1
ATOM 666 N N . GLU A 1 88 ? -5.258 -8.289 -27.781 1 96.62 88 GLU A N 1
ATOM 667 C CA . GLU A 1 88 ? -5.133 -8.859 -26.438 1 96.62 88 GLU A CA 1
ATOM 668 C C . GLU A 1 88 ? -4.535 -7.848 -25.453 1 96.62 88 GLU A C 1
ATOM 670 O O . GLU A 1 88 ? -4.918 -7.812 -24.281 1 96.62 88 GLU A O 1
ATOM 675 N N . TYR A 1 89 ? -3.652 -7.051 -25.984 1 97.81 89 TYR A N 1
ATOM 676 C CA . TYR A 1 89 ? -3.014 -6.047 -25.141 1 97.81 89 TYR A CA 1
ATOM 677 C C . TYR A 1 89 ? -4.035 -5.039 -24.625 1 97.81 89 TYR A C 1
ATOM 679 O O . TYR A 1 89 ? -4.082 -4.754 -23.422 1 97.81 89 TYR A O 1
ATOM 687 N N . TRP A 1 90 ? -4.852 -4.559 -25.453 1 97.94 90 TRP A N 1
ATOM 688 C CA . TRP A 1 90 ? -5.832 -3.539 -25.094 1 97.94 90 TRP A CA 1
ATOM 689 C C . TRP A 1 90 ? -6.953 -4.137 -24.25 1 97.94 90 TRP A C 1
ATOM 691 O O . TRP A 1 90 ? -7.508 -3.465 -23.391 1 97.94 90 TRP A O 1
ATOM 701 N N . LEU A 1 91 ? -7.254 -5.422 -24.484 1 97.81 91 LEU A N 1
ATOM 702 C CA . LEU A 1 91 ? -8.242 -6.117 -23.656 1 97.81 91 LEU A CA 1
ATOM 703 C C . LEU A 1 91 ? -7.75 -6.242 -22.219 1 97.81 91 LEU A C 1
ATOM 705 O O . LEU A 1 91 ? -8.5 -5.965 -21.281 1 97.81 91 LEU A O 1
ATOM 709 N N . ASP A 1 92 ? -6.52 -6.672 -22.078 1 98.19 92 ASP A N 1
ATOM 710 C CA . ASP A 1 92 ? -5.934 -6.805 -20.75 1 98.19 92 ASP A CA 1
ATOM 711 C C . ASP A 1 92 ? -5.871 -5.457 -20.031 1 98.19 92 ASP A C 1
ATOM 713 O O . ASP A 1 92 ? -6.145 -5.367 -18.844 1 98.19 92 ASP A O 1
ATOM 717 N N . LEU A 1 93 ? -5.52 -4.457 -20.812 1 98.19 93 LEU A N 1
ATOM 718 C CA . LEU A 1 93 ? -5.457 -3.104 -20.266 1 98.19 93 LEU A CA 1
ATOM 719 C C . LEU A 1 93 ? -6.828 -2.645 -19.781 1 98.19 93 LEU A C 1
ATOM 721 O O . LEU A 1 93 ? -6.957 -2.117 -18.672 1 98.19 93 LEU A O 1
ATOM 725 N N . ALA A 1 94 ? -7.824 -2.844 -20.5 1 97.94 94 ALA A N 1
ATOM 726 C CA . ALA A 1 94 ? -9.188 -2.438 -20.172 1 97.94 94 ALA A CA 1
ATOM 727 C C . ALA A 1 94 ? -9.703 -3.189 -18.938 1 97.94 94 ALA A C 1
ATOM 729 O O . ALA A 1 94 ? -10.375 -2.611 -18.094 1 97.94 94 ALA A O 1
ATOM 730 N N . GLN A 1 95 ? -9.43 -4.445 -18.922 1 97.69 95 GLN A N 1
ATOM 731 C CA . GLN A 1 95 ? -9.914 -5.262 -17.812 1 97.69 95 GLN A CA 1
ATOM 732 C C . GLN A 1 95 ? -9.297 -4.805 -16.484 1 97.69 95 GLN A C 1
ATOM 734 O O . GLN A 1 95 ? -10 -4.699 -15.477 1 97.69 95 GLN A O 1
ATOM 739 N N . SER A 1 96 ? -7.98 -4.57 -16.469 1 98.38 96 SER A N 1
ATOM 740 C CA . SER A 1 96 ? -7.336 -4.066 -15.258 1 98.38 96 SER A CA 1
ATOM 741 C C . SER A 1 96 ? -7.887 -2.697 -14.875 1 98.38 96 SER A C 1
ATOM 743 O O . SER A 1 96 ? -8.109 -2.422 -13.695 1 98.38 96 SER A O 1
ATOM 745 N N . LEU A 1 97 ? -8.141 -1.852 -15.859 1 98.12 97 LEU A N 1
ATOM 746 C CA . LEU A 1 97 ? -8.656 -0.512 -15.594 1 98.12 97 LEU A CA 1
ATOM 747 C C . LEU A 1 97 ? -10.062 -0.576 -15.016 1 98.12 97 LEU A C 1
ATOM 749 O O . LEU A 1 97 ? -10.391 0.156 -14.078 1 98.12 97 LEU A O 1
ATOM 753 N N . ILE A 1 98 ? -10.875 -1.411 -15.5 1 97.62 98 ILE A N 1
ATOM 754 C CA . ILE A 1 98 ? -12.242 -1.561 -15.016 1 97.62 98 ILE A CA 1
ATOM 755 C C . ILE A 1 98 ? -12.219 -2.064 -13.57 1 97.62 98 ILE A C 1
ATOM 757 O O . ILE A 1 98 ? -12.953 -1.561 -12.719 1 97.62 98 ILE A O 1
ATOM 761 N N . ARG A 1 99 ? -11.375 -2.994 -13.312 1 97.81 99 ARG A N 1
ATOM 762 C CA . ARG A 1 99 ? -11.273 -3.559 -11.977 1 97.81 99 ARG A CA 1
ATOM 763 C C . ARG A 1 99 ? -10.844 -2.498 -10.969 1 97.81 99 ARG A C 1
ATOM 765 O O . ARG A 1 99 ? -11.445 -2.365 -9.898 1 97.81 99 ARG A O 1
ATOM 772 N N . ILE A 1 100 ? -9.797 -1.753 -11.328 1 97.94 100 ILE A N 1
ATOM 773 C CA . ILE A 1 100 ? -9.273 -0.785 -10.367 1 97.94 100 ILE A CA 1
ATOM 774 C C . ILE A 1 100 ? -10.273 0.351 -10.18 1 97.94 100 ILE A C 1
ATOM 776 O O . ILE A 1 100 ? -10.461 0.841 -9.062 1 97.94 100 ILE A O 1
ATOM 780 N N . LEU A 1 101 ? -10.922 0.802 -11.25 1 98 101 LEU A N 1
ATOM 781 C CA . LEU A 1 101 ? -11.867 1.907 -11.148 1 98 101 LEU A CA 1
ATOM 782 C C . LEU A 1 101 ? -13.109 1.484 -10.375 1 98 101 LEU A C 1
ATOM 784 O O . LEU A 1 101 ? -13.656 2.264 -9.586 1 98 101 LEU A O 1
ATOM 788 N N . THR A 1 102 ? -13.555 0.282 -10.562 1 98.38 102 THR A N 1
ATOM 789 C CA . THR A 1 102 ? -14.727 -0.213 -9.852 1 98.38 102 THR A CA 1
ATOM 790 C C . THR A 1 102 ? -14.414 -0.417 -8.375 1 98.38 102 THR A C 1
ATOM 792 O O . THR A 1 102 ? -15.141 0.082 -7.508 1 98.38 102 THR A O 1
ATOM 795 N N . GLY A 1 103 ? -13.359 -1.187 -8.094 1 98.69 103 GLY A N 1
ATOM 796 C CA . GLY A 1 103 ? -12.984 -1.417 -6.715 1 98.69 103 GLY A CA 1
ATOM 797 C C . GLY A 1 103 ? -12.656 -0.139 -5.965 1 98.69 103 GLY A C 1
ATOM 798 O O . GLY A 1 103 ? -13.141 0.074 -4.852 1 98.69 103 GLY A O 1
ATOM 799 N N . PHE A 1 104 ? -11.875 0.744 -6.582 1 98.69 104 PHE A N 1
ATOM 800 C CA . PHE A 1 104 ? -11.477 2.01 -5.977 1 98.69 104 PHE A CA 1
ATOM 801 C C . PHE A 1 104 ? -12.672 2.936 -5.82 1 98.69 104 PHE A C 1
ATOM 803 O O . PHE A 1 104 ? -12.812 3.613 -4.797 1 98.69 104 PHE A O 1
ATOM 810 N N . GLY A 1 105 ? -13.445 2.986 -6.871 1 98.75 105 GLY A N 1
ATOM 811 C CA . GLY A 1 105 ? -14.641 3.809 -6.793 1 98.75 105 GLY A CA 1
ATOM 812 C C . GLY A 1 105 ? -15.562 3.424 -5.645 1 98.75 105 GLY A C 1
ATOM 813 O O . GLY A 1 105 ? -16.031 4.285 -4.902 1 98.75 105 GLY A O 1
ATOM 814 N N . LEU A 1 106 ? -15.82 2.156 -5.492 1 98.75 106 LEU A N 1
ATOM 815 C CA . LEU A 1 106 ? -16.641 1.658 -4.391 1 98.75 106 LEU A CA 1
ATOM 816 C C . LEU A 1 106 ? -15.984 1.975 -3.047 1 98.75 106 LEU A C 1
ATOM 818 O O . LEU A 1 106 ? -16.656 2.385 -2.104 1 98.75 106 LEU A O 1
ATOM 822 N N . ALA A 1 107 ? -14.688 1.785 -2.988 1 98.88 107 ALA A N 1
ATOM 823 C CA . ALA A 1 107 ? -13.953 2.076 -1.763 1 98.88 107 ALA A CA 1
ATOM 824 C C . ALA A 1 107 ? -14.023 3.561 -1.416 1 98.88 107 ALA A C 1
ATOM 826 O O . ALA A 1 107 ? -14.125 3.926 -0.243 1 98.88 107 ALA A O 1
ATOM 827 N N . ALA A 1 108 ? -13.914 4.379 -2.428 1 98.75 108 ALA A N 1
ATOM 828 C CA . ALA A 1 108 ? -13.977 5.824 -2.213 1 98.75 108 ALA A CA 1
ATOM 829 C C . ALA A 1 108 ? -15.312 6.23 -1.601 1 98.75 108 ALA A C 1
ATOM 831 O O . ALA A 1 108 ? -15.352 6.934 -0.59 1 98.75 108 ALA A O 1
ATOM 832 N N . VAL A 1 109 ? -16.375 5.738 -2.137 1 98.56 109 VAL A N 1
ATOM 833 C CA . VAL A 1 109 ? -17.703 6.121 -1.697 1 98.56 109 VAL A CA 1
ATOM 834 C C . VAL A 1 109 ? -17.984 5.547 -0.307 1 98.56 109 VAL A C 1
ATOM 836 O O . VAL A 1 109 ? -18.344 6.285 0.612 1 98.56 109 VAL A O 1
ATOM 839 N N . ILE A 1 110 ? -17.75 4.301 -0.128 1 98.75 110 ILE A N 1
ATOM 840 C CA . ILE A 1 110 ? -18.078 3.629 1.127 1 98.75 110 ILE A CA 1
ATOM 841 C C . ILE A 1 110 ? -17.078 4.043 2.203 1 98.75 110 ILE A C 1
ATOM 843 O O . ILE A 1 110 ? -17.438 4.207 3.369 1 98.75 110 ILE A O 1
ATOM 847 N N . GLY A 1 111 ? -15.797 4.199 1.814 1 98.81 111 GLY A N 1
ATOM 848 C CA . GLY A 1 111 ? -14.781 4.621 2.764 1 98.81 111 GLY A CA 1
ATOM 849 C C . GLY A 1 111 ? -15.031 6.004 3.334 1 98.81 111 GLY A C 1
ATOM 850 O O . GLY A 1 111 ? -14.883 6.219 4.539 1 98.81 111 GLY A O 1
ATOM 851 N N . VAL A 1 112 ? -15.383 6.895 2.482 1 98.5 112 VAL A N 1
ATOM 852 C CA . VAL A 1 112 ? -15.68 8.25 2.938 1 98.5 112 VAL A CA 1
ATOM 853 C C . VAL A 1 112 ? -16.938 8.234 3.814 1 98.5 112 VAL A C 1
ATOM 855 O O . VAL A 1 112 ? -16.938 8.82 4.898 1 98.5 112 VAL A O 1
ATOM 858 N N . ALA A 1 113 ? -17.984 7.527 3.369 1 98.25 113 ALA A N 1
ATOM 859 C CA . ALA A 1 113 ? -19.234 7.477 4.121 1 98.25 113 ALA A CA 1
ATOM 860 C C . ALA A 1 113 ? -19.016 6.879 5.508 1 98.25 113 ALA A C 1
ATOM 862 O O . ALA A 1 113 ? -19.422 7.461 6.512 1 98.25 113 ALA A O 1
ATOM 863 N N . THR A 1 114 ? -18.344 5.781 5.582 1 98.5 114 THR A N 1
ATOM 864 C CA . THR A 1 114 ? -18.141 5.121 6.867 1 98.5 114 THR A CA 1
ATOM 865 C C . THR A 1 114 ? -17.125 5.887 7.707 1 98.5 114 THR A C 1
ATOM 867 O O . THR A 1 114 ? -17.219 5.895 8.938 1 98.5 114 THR A O 1
ATOM 870 N N . GLY A 1 115 ? -16.141 6.523 7.023 1 98.56 115 GLY A N 1
ATOM 871 C CA . GLY A 1 115 ? -15.203 7.371 7.75 1 98.56 115 GLY A CA 1
ATOM 872 C C . GLY A 1 115 ? -15.867 8.539 8.445 1 98.56 115 GLY A C 1
ATOM 873 O O . GLY A 1 115 ? -15.547 8.859 9.586 1 98.56 115 GLY A O 1
ATOM 874 N N . VAL A 1 116 ? -16.75 9.109 7.77 1 97.81 116 VAL A N 1
ATOM 875 C CA . VAL A 1 116 ? -17.516 10.219 8.344 1 97.81 116 VAL A CA 1
ATOM 876 C C . VAL A 1 116 ? -18.344 9.719 9.523 1 97.81 116 VAL A C 1
ATOM 878 O O . VAL A 1 116 ? -18.344 10.336 10.594 1 97.81 116 VAL A O 1
ATOM 881 N N . LEU A 1 117 ? -19 8.609 9.344 1 97.81 117 LEU A N 1
ATOM 882 C CA . LEU A 1 117 ? -19.844 8.062 10.406 1 97.81 117 LEU A CA 1
ATOM 883 C C . LEU A 1 117 ? -19 7.691 11.625 1 97.81 117 LEU A C 1
ATOM 885 O O . LEU A 1 117 ? -19.422 7.938 12.766 1 97.81 117 LEU A O 1
ATOM 889 N N . LEU A 1 118 ? -17.875 7.16 11.422 1 97.69 118 LEU A N 1
ATOM 890 C CA . LEU A 1 118 ? -17 6.762 12.516 1 97.69 118 LEU A CA 1
ATOM 891 C C . LEU A 1 118 ? -16.484 7.984 13.266 1 97.69 118 LEU A C 1
ATOM 893 O O . LEU A 1 118 ? -16.219 7.914 14.469 1 97.69 118 LEU A O 1
ATOM 897 N N . GLY A 1 119 ? -16.359 9.031 12.547 1 95.19 119 GLY A N 1
ATOM 898 C CA . GLY A 1 119 ? -15.852 10.25 13.156 1 95.19 119 GLY A CA 1
ATOM 899 C C . GLY A 1 119 ? -16.922 11.055 13.867 1 95.19 119 GLY A C 1
ATOM 900 O O . GLY A 1 119 ? -16.625 11.836 14.766 1 95.19 119 GLY A O 1
ATOM 901 N N . ARG A 1 120 ? -18.203 10.844 13.594 1 93.62 120 ARG A N 1
ATOM 902 C CA . ARG A 1 120 ? -19.234 11.734 14.094 1 93.62 120 ARG A CA 1
ATOM 903 C C . ARG A 1 120 ? -20.172 11 15.055 1 93.62 120 ARG A C 1
ATOM 905 O O . ARG A 1 120 ? -20.781 11.625 15.922 1 93.62 120 ARG A O 1
ATOM 912 N N . SER A 1 121 ? -20.344 9.781 14.906 1 94.38 121 SER A N 1
ATOM 913 C CA . SER A 1 121 ? -21.312 9.031 15.695 1 94.38 121 SER A CA 1
ATOM 914 C C . SER A 1 121 ? -20.625 8.133 16.719 1 94.38 121 SER A C 1
ATOM 916 O O . SER A 1 121 ? -19.891 7.215 16.344 1 94.38 121 SER A O 1
ATOM 918 N N . ARG A 1 122 ? -20.969 8.328 17.891 1 93.25 122 ARG A N 1
ATOM 919 C CA . ARG A 1 122 ? -20.406 7.492 18.953 1 93.25 122 ARG A CA 1
ATOM 920 C C . ARG A 1 122 ? -20.922 6.059 18.844 1 93.25 122 ARG A C 1
ATOM 922 O O . ARG A 1 122 ? -20.172 5.113 19.109 1 93.25 122 ARG A O 1
ATOM 929 N N . LEU A 1 123 ? -22.141 5.957 18.484 1 95 123 LEU A N 1
ATOM 930 C CA . LEU A 1 123 ? -22.719 4.629 18.328 1 95 123 LEU A CA 1
ATOM 931 C C . LEU A 1 123 ? -22.016 3.85 17.219 1 95 123 LEU A C 1
ATOM 933 O O . LEU A 1 123 ? -21.641 2.689 17.422 1 95 123 LEU A O 1
ATOM 937 N N . PHE A 1 124 ? -21.844 4.484 16.125 1 97.12 124 PHE A N 1
ATOM 938 C CA . PHE A 1 124 ? -21.156 3.832 15.008 1 97.12 124 PHE A CA 1
ATOM 939 C C . PHE A 1 124 ? -19.703 3.527 15.359 1 97.12 124 PHE A C 1
ATOM 941 O O . PHE A 1 124 ? -19.188 2.461 15.016 1 97.12 124 PHE A O 1
ATOM 948 N N . ALA A 1 125 ? -19.078 4.402 16.016 1 97.06 125 ALA A N 1
ATOM 949 C CA . ALA A 1 125 ? -17.688 4.238 16.422 1 97.06 125 ALA A CA 1
ATOM 950 C C . ALA A 1 125 ? -17.531 3.035 17.359 1 97.06 125 ALA A C 1
ATOM 952 O O . ALA A 1 125 ? -16.516 2.322 17.281 1 97.06 125 ALA A O 1
ATOM 953 N N . ASN A 1 126 ? -18.5 2.805 18.172 1 96.5 126 ASN A N 1
ATOM 954 C CA . ASN A 1 126 ? -18.359 1.731 19.156 1 96.5 126 ASN A CA 1
ATOM 955 C C . ASN A 1 126 ? -18.891 0.407 18.609 1 96.5 126 ASN A C 1
ATOM 957 O O . ASN A 1 126 ? -18.641 -0.652 19.188 1 96.5 126 ASN A O 1
ATOM 961 N N . THR A 1 127 ? -19.594 0.414 17.516 1 96.75 127 THR A N 1
ATOM 962 C CA . THR A 1 127 ? -20.094 -0.818 16.922 1 96.75 127 THR A CA 1
ATOM 963 C C . THR A 1 127 ? -19.203 -1.251 15.758 1 96.75 127 THR A C 1
ATOM 965 O O . THR A 1 127 ? -18.734 -2.393 15.719 1 96.75 127 THR A O 1
ATOM 968 N N . PHE A 1 128 ? -18.875 -0.326 14.867 1 97.62 128 PHE A N 1
ATOM 969 C CA . PHE A 1 128 ? -18.109 -0.65 13.672 1 97.62 128 PHE A CA 1
ATOM 970 C C . PHE A 1 128 ? -16.625 -0.4 13.891 1 97.62 128 PHE A C 1
ATOM 972 O O . PHE A 1 128 ? -15.773 -0.978 13.203 1 97.62 128 PHE A O 1
ATOM 979 N N . GLY A 1 129 ? -16.328 0.46 14.797 1 97 129 GLY A N 1
ATOM 980 C CA . GLY A 1 129 ? -14.945 0.8 15.109 1 97 129 GLY A CA 1
ATOM 981 C C . GLY A 1 129 ? -14.094 -0.408 15.469 1 97 129 GLY A C 1
ATOM 982 O O . GLY A 1 129 ? -13.062 -0.657 14.836 1 97 129 GLY A O 1
ATOM 983 N N . PRO A 1 130 ? -14.555 -1.17 16.391 1 96.81 130 PRO A N 1
ATOM 984 C CA . PRO A 1 130 ? -13.766 -2.342 16.781 1 96.81 130 PRO A CA 1
ATOM 985 C C . PRO A 1 130 ? -13.57 -3.336 15.641 1 96.81 130 PRO A C 1
ATOM 987 O O . PRO A 1 130 ? -12.516 -3.971 15.547 1 96.81 130 PRO A O 1
ATOM 990 N N . LEU A 1 131 ? -14.547 -3.496 14.812 1 96.81 131 LEU A N 1
ATOM 991 C CA . LEU A 1 131 ? -14.445 -4.402 13.68 1 96.81 131 LEU A CA 1
ATOM 992 C C . LEU A 1 131 ? -13.414 -3.902 12.672 1 96.81 131 LEU A C 1
ATOM 994 O O . LEU A 1 131 ? -12.617 -4.688 12.148 1 96.81 131 LEU A O 1
ATOM 998 N N . THR A 1 132 ? -13.43 -2.611 12.438 1 96.5 132 THR A N 1
ATOM 999 C CA . THR A 1 132 ? -12.461 -2.016 11.523 1 96.5 132 THR A CA 1
ATOM 1000 C C . THR A 1 132 ? -11.047 -2.154 12.078 1 96.5 132 THR A C 1
ATOM 1002 O O . THR A 1 132 ? -10.102 -2.42 11.328 1 96.5 132 THR A O 1
ATOM 1005 N N . GLU A 1 133 ? -10.906 -2.006 13.336 1 94.75 133 GLU A N 1
ATOM 1006 C CA . GLU A 1 133 ? -9.602 -2.107 13.977 1 94.75 133 GLU A CA 1
ATOM 1007 C C . GLU A 1 133 ? -9.062 -3.535 13.914 1 94.75 133 GLU A C 1
ATOM 1009 O O . GLU A 1 133 ? -7.852 -3.744 13.797 1 94.75 133 GLU A O 1
ATOM 1014 N N . LEU A 1 134 ? -9.898 -4.5 13.914 1 94.44 134 LEU A N 1
ATOM 1015 C CA . LEU A 1 134 ? -9.516 -5.906 13.883 1 94.44 134 LEU A CA 1
ATOM 1016 C C . LEU A 1 134 ? -9.125 -6.328 12.469 1 94.44 134 LEU A C 1
ATOM 1018 O O . LEU A 1 134 ? -8.203 -7.121 12.281 1 94.44 134 LEU A O 1
ATOM 1022 N N . ILE A 1 135 ? -9.766 -5.805 11.469 1 96.38 135 ILE A N 1
ATOM 1023 C CA . ILE A 1 135 ? -9.609 -6.273 10.102 1 96.38 135 ILE A CA 1
ATOM 1024 C C . ILE A 1 135 ? -8.523 -5.457 9.391 1 96.38 135 ILE A C 1
ATOM 1026 O O . ILE A 1 135 ? -7.82 -5.969 8.523 1 96.38 135 ILE A O 1
ATOM 1030 N N . ARG A 1 136 ? -8.328 -4.246 9.789 1 95.94 136 ARG A N 1
ATOM 1031 C CA . ARG A 1 136 ? -7.496 -3.27 9.102 1 95.94 136 ARG A CA 1
ATOM 1032 C C . ARG A 1 136 ? -6.062 -3.773 8.961 1 95.94 136 ARG A C 1
ATOM 1034 O O . ARG A 1 136 ? -5.441 -3.604 7.906 1 95.94 136 ARG A O 1
ATOM 1041 N N . PRO A 1 137 ? -5.543 -4.469 9.922 1 95.56 137 PRO A N 1
ATOM 1042 C CA . PRO A 1 137 ? -4.141 -4.887 9.828 1 95.56 137 PRO A CA 1
ATOM 1043 C C . PRO A 1 137 ? -3.93 -6.031 8.836 1 95.56 137 PRO A C 1
ATOM 1045 O O . PRO A 1 137 ? -2.791 -6.34 8.477 1 95.56 137 PRO A O 1
ATOM 1048 N N . VAL A 1 138 ? -4.934 -6.676 8.406 1 97.38 138 VAL A N 1
ATOM 1049 C CA . VAL A 1 138 ? -4.832 -7.766 7.438 1 97.38 138 VAL A CA 1
ATOM 1050 C C . VAL A 1 138 ? -4.66 -7.195 6.031 1 97.38 138 VAL A C 1
ATOM 1052 O O . VAL A 1 138 ? -5.566 -6.547 5.508 1 97.38 138 VAL A O 1
ATOM 1055 N N . PRO A 1 139 ? -3.51 -7.426 5.453 1 97.56 139 PRO A N 1
ATOM 1056 C CA . PRO A 1 139 ? -3.395 -7 4.059 1 97.56 139 PRO A CA 1
ATOM 1057 C C . PRO A 1 139 ? -4.488 -7.59 3.17 1 97.56 139 PRO A C 1
ATOM 1059 O O . PRO A 1 139 ? -4.797 -8.781 3.271 1 97.56 139 PRO A O 1
ATOM 1062 N N . ALA A 1 140 ? -5.02 -6.754 2.344 1 97.88 140 ALA A N 1
ATOM 1063 C CA . ALA A 1 140 ? -6.133 -7.172 1.493 1 97.88 140 ALA A CA 1
ATOM 1064 C C . ALA A 1 140 ? -5.754 -8.383 0.651 1 97.88 140 ALA A C 1
ATOM 1066 O O . ALA A 1 140 ? -6.586 -9.258 0.401 1 97.88 140 ALA A O 1
ATOM 1067 N N . ILE A 1 141 ? -4.559 -8.453 0.293 1 96.88 141 ILE A N 1
ATOM 1068 C CA . ILE A 1 141 ? -4.109 -9.508 -0.602 1 96.88 141 ILE A CA 1
ATOM 1069 C C . ILE A 1 141 ? -4.176 -10.859 0.117 1 96.88 141 ILE A C 1
ATOM 1071 O O . ILE A 1 141 ? -4.324 -11.898 -0.52 1 96.88 141 ILE A O 1
ATOM 1075 N N . ALA A 1 142 ? -4.012 -10.875 1.454 1 97.69 142 ALA A N 1
ATOM 1076 C CA . ALA A 1 142 ? -4.086 -12.117 2.225 1 97.69 142 ALA A CA 1
ATOM 1077 C C . ALA A 1 142 ? -5.469 -12.758 2.098 1 97.69 142 ALA A C 1
ATOM 1079 O O . ALA A 1 142 ? -5.637 -13.938 2.395 1 97.69 142 ALA A O 1
ATOM 1080 N N . MET A 1 143 ? -6.441 -12.031 1.576 1 97.5 143 MET A N 1
ATOM 1081 C CA . MET A 1 143 ? -7.824 -12.484 1.474 1 97.5 143 MET A CA 1
ATOM 1082 C C . MET A 1 143 ? -8.078 -13.141 0.12 1 97.5 143 MET A C 1
ATOM 1084 O O . MET A 1 143 ? -9.195 -13.594 -0.153 1 97.5 143 MET A O 1
ATOM 1088 N N . VAL A 1 144 ? -7.105 -13.281 -0.691 1 96.38 144 VAL A N 1
ATOM 1089 C CA . VAL A 1 144 ? -7.273 -13.805 -2.045 1 96.38 144 VAL A CA 1
ATOM 1090 C C . VAL A 1 144 ? -7.891 -15.195 -1.99 1 96.38 144 VAL A C 1
ATOM 1092 O O . VAL A 1 144 ? -8.891 -15.469 -2.654 1 96.38 144 VAL A O 1
ATOM 1095 N N . PRO A 1 145 ? -7.371 -16.109 -1.164 1 96.56 145 PRO A N 1
ATOM 1096 C CA . PRO A 1 145 ? -7.996 -17.438 -1.124 1 96.56 145 PRO A CA 1
ATOM 1097 C C . PRO A 1 145 ? -9.461 -17.391 -0.684 1 96.56 145 PRO A C 1
ATOM 1099 O O . PRO A 1 145 ? -10.297 -18.094 -1.24 1 96.56 145 PRO A O 1
ATOM 1102 N N . VAL A 1 146 ? -9.719 -16.531 0.269 1 95.69 146 VAL A N 1
ATOM 1103 C CA . VAL A 1 146 ? -11.078 -16.406 0.781 1 95.69 146 VAL A CA 1
ATOM 1104 C C . VAL A 1 146 ? -11.977 -15.82 -0.3 1 95.69 146 VAL A C 1
ATOM 1106 O O . VAL A 1 146 ? -13.133 -16.234 -0.449 1 95.69 146 VAL A O 1
ATOM 1109 N N . ALA A 1 147 ? -11.477 -14.875 -1.023 1 96.12 147 ALA A N 1
ATOM 1110 C CA . ALA A 1 147 ? -12.25 -14.266 -2.102 1 96.12 147 ALA A CA 1
ATOM 1111 C C . ALA A 1 147 ? -12.609 -15.289 -3.172 1 96.12 147 ALA A C 1
ATOM 1113 O O . ALA A 1 147 ? -13.727 -15.297 -3.689 1 96.12 147 ALA A O 1
ATOM 1114 N N . ILE A 1 148 ? -11.641 -16.125 -3.48 1 94 148 ILE A N 1
ATOM 1115 C CA . ILE A 1 148 ? -11.859 -17.172 -4.484 1 94 148 ILE A CA 1
ATOM 1116 C C . ILE A 1 148 ? -12.977 -18.109 -4.02 1 94 148 ILE A C 1
ATOM 1118 O O . ILE A 1 148 ? -13.828 -18.5 -4.816 1 94 148 ILE A O 1
ATOM 1122 N N . LEU A 1 149 ? -13.016 -18.359 -2.727 1 92.88 149 LEU A N 1
ATOM 1123 C CA . LEU A 1 149 ? -13.984 -19.297 -2.172 1 92.88 149 LEU A CA 1
ATOM 1124 C C . LEU A 1 149 ? -15.352 -18.641 -2.008 1 92.88 149 LEU A C 1
ATOM 1126 O O . LEU A 1 149 ? -16.391 -19.281 -2.18 1 92.88 149 LEU A O 1
ATOM 1130 N N . LEU A 1 150 ? -15.328 -17.391 -1.734 1 93 150 LEU A N 1
ATOM 1131 C CA . LEU A 1 150 ? -16.516 -16.672 -1.307 1 93 150 LEU A CA 1
ATOM 1132 C C . LEU A 1 150 ? -17.328 -16.188 -2.51 1 93 150 LEU A C 1
ATOM 1134 O O . LEU A 1 150 ? -18.562 -16.203 -2.492 1 93 150 LEU A O 1
ATOM 1138 N N . PHE A 1 151 ? -16.641 -15.75 -3.568 1 94 151 PHE A N 1
ATOM 1139 C CA . PHE A 1 151 ? -17.328 -15.117 -4.695 1 94 151 PHE A CA 1
ATOM 1140 C C . PHE A 1 151 ? -17.516 -16.109 -5.84 1 94 151 PHE A C 1
ATOM 1142 O O . PHE A 1 151 ? -16.641 -16.953 -6.086 1 94 151 PHE A O 1
ATOM 1149 N N . PRO A 1 152 ? -18.609 -15.938 -6.547 1 90 152 PRO A N 1
ATOM 1150 C CA . PRO A 1 152 ? -18.891 -16.875 -7.637 1 90 152 PRO A CA 1
ATOM 1151 C C . PRO A 1 152 ? -17.953 -16.703 -8.828 1 90 152 PRO A C 1
ATOM 1153 O O . PRO A 1 152 ? -17.703 -17.656 -9.562 1 90 152 PRO A O 1
ATOM 1156 N N . THR A 1 153 ? -17.453 -15.477 -9.055 1 91.19 153 THR A N 1
ATOM 1157 C CA . THR A 1 153 ? -16.562 -15.25 -10.18 1 91.19 153 THR A CA 1
ATOM 1158 C C . THR A 1 153 ? -15.227 -14.68 -9.703 1 91.19 153 THR A C 1
ATOM 1160 O O . THR A 1 153 ? -15.18 -13.945 -8.719 1 91.19 153 THR A O 1
ATOM 1163 N N . ASP A 1 154 ? -14.203 -14.977 -10.461 1 91.25 154 ASP A N 1
ATOM 1164 C CA . ASP A 1 154 ? -12.875 -14.445 -10.172 1 91.25 154 ASP A CA 1
ATOM 1165 C C . ASP A 1 154 ? -12.875 -12.922 -10.227 1 91.25 154 ASP A C 1
ATOM 1167 O O . ASP A 1 154 ? -12.188 -12.266 -9.438 1 91.25 154 ASP A O 1
ATOM 1171 N N . GLU A 1 155 ? -13.695 -12.43 -11.125 1 94.31 155 GLU A N 1
ATOM 1172 C CA . GLU A 1 155 ? -13.773 -10.984 -11.297 1 94.31 155 GLU A CA 1
ATOM 1173 C C . GLU A 1 155 ? -14.289 -10.305 -10.039 1 94.31 155 GLU A C 1
ATOM 1175 O O . GLU A 1 155 ? -13.719 -9.312 -9.578 1 94.31 155 GLU A O 1
ATOM 1180 N N . ALA A 1 156 ? -15.328 -10.867 -9.508 1 95.12 156 ALA A N 1
ATOM 1181 C CA . ALA A 1 156 ? -15.898 -10.289 -8.289 1 95.12 156 ALA A CA 1
ATOM 1182 C C . ALA A 1 156 ? -14.898 -10.359 -7.129 1 95.12 156 ALA A C 1
ATOM 1184 O O . ALA A 1 156 ? -14.836 -9.453 -6.305 1 95.12 156 ALA A O 1
ATOM 1185 N N . GLY A 1 157 ? -14.164 -11.445 -7.121 1 96.81 157 GLY A N 1
ATOM 1186 C CA . GLY A 1 157 ? -13.156 -11.594 -6.082 1 96.81 157 GLY A CA 1
ATOM 1187 C C . GLY A 1 157 ? -12.047 -10.562 -6.176 1 96.81 157 GLY A C 1
ATOM 1188 O O . GLY A 1 157 ? -11.641 -9.977 -5.168 1 96.81 157 GLY A O 1
ATOM 1189 N N . ILE A 1 158 ? -11.547 -10.289 -7.352 1 97.75 158 ILE A N 1
ATOM 1190 C CA . ILE A 1 158 ? -10.453 -9.352 -7.547 1 97.75 158 ILE A CA 1
ATOM 1191 C C . ILE A 1 158 ? -10.93 -7.93 -7.254 1 97.75 158 ILE A C 1
ATOM 1193 O O . ILE A 1 158 ? -10.219 -7.145 -6.629 1 97.75 158 ILE A O 1
ATOM 1197 N N . VAL A 1 159 ? -12.133 -7.609 -7.672 1 97.88 159 VAL A N 1
ATOM 1198 C CA . VAL A 1 159 ? -12.695 -6.289 -7.402 1 97.88 159 VAL A CA 1
ATOM 1199 C C . VAL A 1 159 ? -12.859 -6.094 -5.898 1 97.88 159 VAL A C 1
ATOM 1201 O O . VAL A 1 159 ? -12.594 -5.012 -5.371 1 97.88 159 VAL A O 1
ATOM 1204 N N . PHE A 1 160 ? -13.281 -7.145 -5.215 1 98.06 160 PHE A N 1
ATOM 1205 C CA . PHE A 1 160 ? -13.43 -7.086 -3.764 1 98.06 160 PHE A CA 1
ATOM 1206 C C . PHE A 1 160 ? -12.086 -6.82 -3.092 1 98.06 160 PHE A C 1
ATOM 1208 O O . PHE A 1 160 ? -11.992 -5.992 -2.182 1 98.06 160 PHE A O 1
ATOM 1215 N N . ILE A 1 161 ? -11.016 -7.508 -3.492 1 98.25 161 ILE A N 1
ATOM 1216 C CA . ILE A 1 161 ? -9.68 -7.316 -2.947 1 98.25 161 ILE A CA 1
ATOM 1217 C C . ILE A 1 161 ? -9.219 -5.883 -3.195 1 98.25 161 ILE A C 1
ATOM 1219 O O . ILE A 1 161 ? -8.641 -5.246 -2.311 1 98.25 161 ILE A O 1
ATOM 1223 N N . THR A 1 162 ? -9.461 -5.391 -4.41 1 98.5 162 THR A N 1
ATOM 1224 C CA . THR A 1 162 ? -9.109 -4.023 -4.777 1 98.5 162 THR A CA 1
ATOM 1225 C C . THR A 1 162 ? -9.867 -3.02 -3.912 1 98.5 162 THR A C 1
ATOM 1227 O O . THR A 1 162 ? -9.289 -2.035 -3.447 1 98.5 162 THR A O 1
ATOM 1230 N N . PHE A 1 163 ? -11.164 -3.293 -3.676 1 98.69 163 PHE A N 1
ATOM 1231 C CA . PHE A 1 163 ? -12 -2.482 -2.797 1 98.69 163 PHE A CA 1
ATOM 1232 C C . PHE A 1 163 ? -11.414 -2.443 -1.387 1 98.69 163 PHE A C 1
ATOM 1234 O O . PHE A 1 163 ? -11.234 -1.366 -0.815 1 98.69 163 PHE A O 1
ATOM 1241 N N . LEU A 1 164 ? -11.117 -3.596 -0.878 1 98.31 164 LEU A N 1
ATOM 1242 C CA . LEU A 1 164 ? -10.609 -3.691 0.487 1 98.31 164 LEU A CA 1
ATOM 1243 C C . LEU A 1 164 ? -9.281 -2.951 0.625 1 98.31 164 LEU A C 1
ATOM 1245 O O . LEU A 1 164 ? -9.031 -2.309 1.646 1 98.31 164 LEU A O 1
ATOM 1249 N N . ALA A 1 165 ? -8.461 -3.051 -0.389 1 98.38 165 ALA A N 1
ATOM 1250 C CA . ALA A 1 165 ? -7.141 -2.424 -0.397 1 98.38 165 ALA A CA 1
ATOM 1251 C C . ALA A 1 165 ? -7.25 -0.908 -0.259 1 98.38 165 ALA A C 1
ATOM 1253 O O . ALA A 1 165 ? -6.5 -0.29 0.498 1 98.38 165 ALA A O 1
ATOM 1254 N N . ALA A 1 166 ? -8.148 -0.334 -0.944 1 98.62 166 ALA A N 1
ATOM 1255 C CA . ALA A 1 166 ? -8.297 1.119 -0.956 1 98.62 166 ALA A CA 1
ATOM 1256 C C . ALA A 1 166 ? -9.195 1.586 0.183 1 98.62 166 ALA A C 1
ATOM 1258 O O . ALA A 1 166 ? -9.117 2.74 0.612 1 98.62 166 ALA A O 1
ATOM 1259 N N . TYR A 1 167 ? -10.062 0.739 0.699 1 98.75 167 TYR A N 1
ATOM 1260 C CA . TYR A 1 167 ? -11.109 1.082 1.659 1 98.75 167 TYR A CA 1
ATOM 1261 C C . TYR A 1 167 ? -10.5 1.61 2.955 1 98.75 167 TYR A C 1
ATOM 1263 O O . TYR A 1 167 ? -10.883 2.682 3.432 1 98.75 167 TYR A O 1
ATOM 1271 N N . PHE A 1 168 ? -9.555 0.989 3.459 1 98.19 168 PHE A N 1
ATOM 1272 C CA . PHE A 1 168 ? -9.117 1.28 4.816 1 98.19 168 PHE A CA 1
ATOM 1273 C C . PHE A 1 168 ? -8.305 2.566 4.859 1 98.19 168 PHE A C 1
ATOM 1275 O O . PHE A 1 168 ? -8.508 3.412 5.73 1 98.19 168 PHE A O 1
ATOM 1282 N N . PRO A 1 169 ? -7.359 2.787 3.893 1 97.62 169 PRO A N 1
ATOM 1283 C CA . PRO A 1 169 ? -6.699 4.094 3.889 1 97.62 169 PRO A CA 1
ATOM 1284 C C . PRO A 1 169 ? -7.684 5.254 3.764 1 97.62 169 PRO A C 1
ATOM 1286 O O . PRO A 1 169 ? -7.52 6.285 4.426 1 97.62 169 PRO A O 1
ATOM 1289 N N . ILE A 1 170 ? -8.641 5.082 2.996 1 98.62 170 ILE A N 1
ATOM 1290 C CA . ILE A 1 170 ? -9.633 6.133 2.791 1 98.62 170 ILE A CA 1
ATOM 1291 C C . ILE A 1 170 ? -10.453 6.32 4.062 1 98.62 170 ILE A C 1
ATOM 1293 O O . ILE A 1 170 ? -10.688 7.449 4.5 1 98.62 170 ILE A O 1
ATOM 1297 N N . LEU A 1 171 ? -10.891 5.215 4.645 1 98.62 171 LEU A N 1
ATOM 1298 C CA . LEU A 1 171 ? -11.672 5.23 5.875 1 98.62 171 LEU A CA 1
ATOM 1299 C C . LEU A 1 171 ? -10.914 5.949 6.988 1 98.62 171 LEU A C 1
ATOM 1301 O O . LEU A 1 171 ? -11.461 6.836 7.645 1 98.62 171 LEU A O 1
ATOM 1305 N N . VAL A 1 172 ? -9.688 5.617 7.188 1 97 172 VAL A N 1
ATOM 1306 C CA . VAL A 1 172 ? -8.875 6.137 8.289 1 97 172 VAL A CA 1
ATOM 1307 C C . VAL A 1 172 ? -8.602 7.621 8.07 1 97 172 VAL A C 1
ATOM 1309 O O . VAL A 1 172 ? -8.75 8.43 8.992 1 97 172 VAL A O 1
ATOM 1312 N N . SER A 1 173 ? -8.195 7.953 6.848 1 97.56 173 SER A N 1
ATOM 1313 C CA . SER A 1 173 ? -7.902 9.344 6.543 1 97.56 173 SER A CA 1
ATOM 1314 C C . SER A 1 173 ? -9.141 10.227 6.707 1 97.56 173 SER A C 1
ATOM 1316 O O . SER A 1 173 ? -9.055 11.328 7.246 1 97.56 173 SER A O 1
ATOM 1318 N N . THR A 1 174 ? -10.242 9.711 6.27 1 98.25 174 THR A N 1
ATOM 1319 C CA . THR A 1 174 ? -11.484 10.453 6.387 1 98.25 174 THR A CA 1
ATOM 1320 C C . THR A 1 174 ? -11.883 10.625 7.852 1 98.25 174 THR A C 1
ATOM 1322 O O . THR A 1 174 ? -12.234 11.727 8.281 1 98.25 174 THR A O 1
ATOM 1325 N N . ARG A 1 175 ? -11.852 9.578 8.578 1 97.69 175 ARG A N 1
ATOM 1326 C CA . ARG A 1 175 ? -12.172 9.641 10 1 97.69 175 ARG A CA 1
ATOM 1327 C C . ARG A 1 175 ? -11.289 10.656 10.711 1 97.69 175 ARG A C 1
ATOM 1329 O O . ARG A 1 175 ? -11.781 11.461 11.508 1 97.69 175 ARG A O 1
ATOM 1336 N N . HIS A 1 176 ? -10.008 10.648 10.445 1 95.75 176 HIS A N 1
ATOM 1337 C CA . HIS A 1 176 ? -9.07 11.586 11.062 1 95.75 176 HIS A CA 1
ATOM 1338 C C . HIS A 1 176 ? -9.406 13.031 10.68 1 95.75 176 HIS A C 1
ATOM 1340 O O . HIS A 1 176 ? -9.359 13.922 11.523 1 95.75 176 HIS A O 1
ATOM 1346 N N . ALA A 1 177 ? -9.703 13.211 9.414 1 96.5 177 ALA A N 1
ATOM 1347 C CA . ALA A 1 177 ? -10.039 14.547 8.945 1 96.5 177 ALA A CA 1
ATOM 1348 C C . ALA A 1 177 ? -11.289 15.07 9.648 1 96.5 177 ALA A C 1
ATOM 1350 O O . ALA A 1 177 ? -11.359 16.25 10.023 1 96.5 177 ALA A O 1
ATOM 1351 N N . VAL A 1 178 ? -12.258 14.242 9.82 1 96.5 178 VAL A N 1
ATOM 1352 C CA . VAL A 1 178 ? -13.508 14.625 10.469 1 96.5 178 VAL A CA 1
ATOM 1353 C C . VAL A 1 178 ? -13.234 15 11.93 1 96.5 178 VAL A C 1
ATOM 1355 O O . VAL A 1 178 ? -13.719 16.016 12.414 1 96.5 178 VAL A O 1
ATOM 1358 N N . ARG A 1 179 ? -12.43 14.242 12.594 1 94.44 179 ARG A N 1
ATOM 1359 C CA . ARG A 1 179 ? -12.156 14.453 14.008 1 94.44 179 ARG A CA 1
ATOM 1360 C C . ARG A 1 179 ? -11.266 15.68 14.211 1 94.44 179 ARG A C 1
ATOM 1362 O O . ARG A 1 179 ? -11.266 16.281 15.289 1 94.44 179 ARG A O 1
ATOM 1369 N N . ALA A 1 180 ? -10.633 16.031 13.219 1 91.62 180 ALA A N 1
ATOM 1370 C CA . ALA A 1 180 ? -9.719 17.156 13.312 1 91.62 180 ALA A CA 1
ATOM 1371 C C . ALA A 1 180 ? -10.453 18.484 13.062 1 91.62 180 ALA A C 1
ATOM 1373 O O . ALA A 1 180 ? -9.906 19.547 13.32 1 91.62 180 ALA A O 1
ATOM 1374 N N . LEU A 1 181 ? -11.648 18.422 12.641 1 91.44 181 LEU A N 1
ATOM 1375 C CA . LEU A 1 181 ? -12.398 19.641 12.344 1 91.44 181 LEU A CA 1
ATOM 1376 C C . LEU A 1 181 ? -12.773 20.375 13.633 1 91.44 181 LEU A C 1
ATOM 1378 O O . LEU A 1 181 ? -13.305 19.766 14.562 1 91.44 181 LEU A O 1
ATOM 1382 N N . PRO A 1 182 ? -12.477 21.641 13.656 1 88.25 182 PRO A N 1
ATOM 1383 C CA . PRO A 1 182 ? -12.906 22.422 14.828 1 88.25 182 PRO A CA 1
ATOM 1384 C C . PRO A 1 182 ? -14.422 22.438 14.992 1 88.25 182 PRO A C 1
ATOM 1386 O O . PRO A 1 182 ? -15.156 22.609 14.016 1 88.25 182 PRO A O 1
ATOM 1389 N N . THR A 1 183 ? -14.828 22.25 16.109 1 85.56 183 THR A N 1
ATOM 1390 C CA . THR A 1 183 ? -16.25 22.188 16.422 1 85.56 183 THR A CA 1
ATOM 1391 C C . THR A 1 183 ? -16.906 23.562 16.312 1 85.56 183 THR A C 1
ATOM 1393 O O . THR A 1 183 ? -18.125 23.688 16.188 1 85.56 183 THR A O 1
ATOM 1396 N N . LEU A 1 184 ? -16.062 24.547 16.344 1 86.62 184 LEU A N 1
ATOM 1397 C CA . LEU A 1 184 ? -16.547 25.922 16.297 1 86.62 184 LEU A CA 1
ATOM 1398 C C . LEU A 1 184 ? -17.375 26.172 15.039 1 86.62 184 LEU A C 1
ATOM 1400 O O . LEU A 1 184 ? -18.375 26.875 15.07 1 86.62 184 LEU A O 1
ATOM 1404 N N . TRP A 1 185 ? -16.969 25.625 13.984 1 85.81 185 TRP A N 1
ATOM 1405 C CA . TRP A 1 185 ? -17.672 25.828 12.727 1 85.81 185 TRP A CA 1
ATOM 1406 C C . TRP A 1 185 ? -19.031 25.125 12.742 1 85.81 185 TRP A C 1
ATOM 1408 O O . TRP A 1 185 ? -20.016 25.641 12.211 1 85.81 185 TRP A O 1
ATOM 1418 N N . GLU A 1 186 ? -19.031 24.047 13.328 1 87.44 186 GLU A N 1
ATOM 1419 C CA . GLU A 1 186 ? -20.281 23.312 13.445 1 87.44 186 GLU A CA 1
ATOM 1420 C C . GLU A 1 186 ? -21.281 24.047 14.352 1 87.44 186 GLU A C 1
ATOM 1422 O O . GLU A 1 186 ? -22.469 24.125 14.039 1 87.44 186 GLU A O 1
ATOM 1427 N N . ASP A 1 187 ? -20.75 24.547 15.375 1 88.06 187 ASP A N 1
ATOM 1428 C CA . ASP A 1 187 ? -21.562 25.281 16.328 1 88.06 187 ASP A CA 1
ATOM 1429 C C . ASP A 1 187 ? -22.172 26.531 15.688 1 88.06 187 ASP A C 1
ATOM 1431 O O . ASP A 1 187 ? -23.312 26.906 15.977 1 88.06 187 ASP A O 1
ATOM 1435 N N . SER A 1 188 ? -21.359 27.156 14.914 1 89.12 188 SER A N 1
ATOM 1436 C CA . SER A 1 188 ? -21.844 28.359 14.234 1 89.12 188 SER A CA 1
ATOM 1437 C C . SER A 1 188 ? -23.047 28.047 13.352 1 89.12 188 SER A C 1
ATOM 1439 O O . SER A 1 188 ? -24.016 28.797 13.328 1 89.12 188 SER A O 1
ATOM 1441 N N . VAL A 1 189 ? -23.031 26.938 12.688 1 90 189 VAL A N 1
ATOM 1442 C CA . VAL A 1 189 ? -24.125 26.547 11.805 1 90 189 VAL A CA 1
ATOM 1443 C C . VAL A 1 189 ? -25.344 26.172 12.641 1 90 189 VAL A C 1
ATOM 1445 O O . VAL A 1 189 ? -26.469 26.516 12.289 1 90 189 VAL A O 1
ATOM 1448 N N . ARG A 1 190 ? -25.141 25.625 13.758 1 89 190 ARG A N 1
ATOM 1449 C CA . ARG A 1 190 ? -26.234 25.203 14.625 1 89 190 ARG A CA 1
ATOM 1450 C C . ARG A 1 190 ? -26.891 26.406 15.281 1 89 190 ARG A C 1
ATOM 1452 O O . ARG A 1 190 ? -28.109 26.438 15.445 1 89 190 ARG A O 1
ATOM 1459 N N . THR A 1 191 ? -26.094 27.281 15.625 1 91.25 191 THR A N 1
ATOM 1460 C CA . THR A 1 191 ? -26.625 28.484 16.266 1 91.25 191 THR A CA 1
ATOM 1461 C C . THR A 1 191 ? -27.453 29.297 15.273 1 91.25 191 THR A C 1
ATOM 1463 O O . THR A 1 191 ? -28.422 29.953 15.664 1 91.25 191 THR A O 1
ATOM 1466 N N . LEU A 1 192 ? -27.078 29.219 14.07 1 93.44 192 LEU A N 1
ATOM 1467 C CA . LEU A 1 192 ? -27.828 29.922 13.031 1 93.44 192 LEU A CA 1
ATOM 1468 C C . LEU A 1 192 ? -29.062 29.125 12.609 1 93.44 192 LEU A C 1
ATOM 1470 O O . LEU A 1 192 ? -29.734 29.5 11.648 1 93.44 192 LEU A O 1
ATOM 1474 N N . GLY A 1 193 ? -29.312 28.031 13.273 1 92.38 193 GLY A N 1
ATOM 1475 C CA . GLY A 1 193 ? -30.516 27.25 13.039 1 92.38 193 GLY A CA 1
ATOM 1476 C C . GLY A 1 193 ? -30.297 26.078 12.109 1 92.38 193 GLY A C 1
ATOM 1477 O O . GLY A 1 193 ? -31.25 25.438 11.656 1 92.38 193 GLY A O 1
ATOM 1478 N N . GLY A 1 194 ? -29.078 25.859 11.758 1 92.06 194 GLY A N 1
ATOM 1479 C CA . GLY A 1 194 ? -28.797 24.75 10.867 1 92.06 194 GLY A CA 1
ATOM 1480 C C . GLY A 1 194 ? -28.969 23.391 11.523 1 92.06 194 GLY A C 1
ATOM 1481 O O . GLY A 1 194 ? -28.672 23.234 12.711 1 92.06 194 GLY A O 1
ATOM 1482 N N . GLY A 1 195 ? -29.422 22.391 10.734 1 92.94 195 GLY A N 1
ATOM 1483 C CA . GLY A 1 195 ? -29.578 21.031 11.219 1 92.94 195 GLY A CA 1
ATOM 1484 C C . GLY A 1 195 ? -28.359 20.156 10.953 1 92.94 195 GLY A C 1
ATOM 1485 O O . GLY A 1 195 ? -27.297 20.672 10.609 1 92.94 195 GLY A O 1
ATOM 1486 N N . ARG A 1 196 ? -28.469 18.875 11.234 1 90.81 196 ARG A N 1
ATOM 1487 C CA . ARG A 1 196 ? -27.359 17.922 11.086 1 90.81 196 ARG A CA 1
ATOM 1488 C C . ARG A 1 196 ? -26.906 17.828 9.633 1 90.81 196 ARG A C 1
ATOM 1490 O O . ARG A 1 196 ? -25.719 17.703 9.359 1 90.81 196 ARG A O 1
ATOM 1497 N N . TRP A 1 197 ? -27.859 17.922 8.781 1 93.81 197 TRP A N 1
ATOM 1498 C CA . TRP A 1 197 ? -27.547 17.828 7.363 1 93.81 197 TRP A CA 1
ATOM 1499 C C . TRP A 1 197 ? -26.844 19.094 6.879 1 93.81 197 TRP A C 1
ATOM 1501 O O . TRP A 1 197 ? -25.969 19.016 6 1 93.81 197 TRP A O 1
ATOM 1511 N N . ASP A 1 198 ? -27.172 20.188 7.477 1 93.5 198 ASP A N 1
ATOM 1512 C CA . ASP A 1 198 ? -26.5 21.438 7.133 1 93.5 198 ASP A CA 1
ATOM 1513 C C . ASP A 1 198 ? -25.047 21.422 7.586 1 93.5 198 ASP A C 1
ATOM 1515 O O . ASP A 1 198 ? -24.156 21.828 6.844 1 93.5 198 ASP A O 1
ATOM 1519 N N . VAL A 1 199 ? -24.891 20.953 8.742 1 93.31 199 VAL A N 1
ATOM 1520 C CA . VAL A 1 199 ? -23.547 20.859 9.281 1 93.31 199 VAL A CA 1
ATOM 1521 C C . VAL A 1 199 ? -22.703 19.922 8.414 1 93.31 199 VAL A C 1
ATOM 1523 O O . VAL A 1 199 ? -21.562 20.234 8.062 1 93.31 199 VAL A O 1
ATOM 1526 N N . LEU A 1 200 ? -23.281 18.797 8.023 1 93.94 200 LEU A N 1
ATOM 1527 C CA . LEU A 1 200 ? -22.578 17.797 7.23 1 93.94 200 LEU A CA 1
ATOM 1528 C C . LEU A 1 200 ? -22.203 18.344 5.859 1 93.94 200 LEU A C 1
ATOM 1530 O O . LEU A 1 200 ? -21.047 18.25 5.438 1 93.94 200 LEU A O 1
ATOM 1534 N N . THR A 1 201 ? -23 19.016 5.172 1 93.38 201 THR A N 1
ATOM 1535 C CA . THR A 1 201 ? -22.812 19.422 3.781 1 93.38 201 THR A CA 1
ATOM 1536 C C . THR A 1 201 ? -22.062 20.734 3.695 1 93.38 201 THR A C 1
ATOM 1538 O O . THR A 1 201 ? -21.312 20.969 2.744 1 93.38 201 THR A O 1
ATOM 1541 N N . GLN A 1 202 ? -22.156 21.578 4.777 1 91.94 202 GLN A N 1
ATOM 1542 C CA . GLN A 1 202 ? -21.578 22.906 4.684 1 91.94 202 GLN A CA 1
ATOM 1543 C C . GLN A 1 202 ? -20.266 23 5.438 1 91.94 202 GLN A C 1
ATOM 1545 O O . GLN A 1 202 ? -19.422 23.859 5.145 1 91.94 202 GLN A O 1
ATOM 1550 N N . VAL A 1 203 ? -20.109 22.141 6.355 1 92 203 VAL A N 1
ATOM 1551 C CA . VAL A 1 203 ? -18.922 22.281 7.195 1 92 203 VAL A CA 1
ATOM 1552 C C . VAL A 1 203 ? -18.062 21.016 7.086 1 92 203 VAL A C 1
ATOM 1554 O O . VAL A 1 203 ? -16.922 21.078 6.629 1 92 203 VAL A O 1
ATOM 1557 N N . VAL A 1 204 ? -18.672 19.906 7.32 1 93.88 204 VAL A N 1
ATOM 1558 C CA . VAL A 1 204 ? -17.891 18.688 7.465 1 93.88 204 VAL A CA 1
ATOM 1559 C C . VAL A 1 204 ? -17.359 18.25 6.105 1 93.88 204 VAL A C 1
ATOM 1561 O O . VAL A 1 204 ? -16.141 18.125 5.926 1 93.88 204 VAL A O 1
ATOM 1564 N N . LEU A 1 205 ? -18.203 18.078 5.137 1 94.44 205 LEU A N 1
ATOM 1565 C CA . LEU A 1 205 ? -17.812 17.5 3.854 1 94.44 205 LEU A CA 1
ATOM 1566 C C . LEU A 1 205 ? -16.797 18.406 3.15 1 94.44 205 LEU A C 1
ATOM 1568 O O . LEU A 1 205 ? -15.742 17.953 2.717 1 94.44 205 LEU A O 1
ATOM 1572 N N . PRO A 1 206 ? -17.031 19.672 3.088 1 92.62 206 PRO A N 1
ATOM 1573 C CA . PRO A 1 206 ? -16.016 20.531 2.477 1 92.62 206 PRO A CA 1
ATOM 1574 C C . PRO A 1 206 ? -14.742 20.609 3.307 1 92.62 206 PRO A C 1
ATOM 1576 O O . PRO A 1 206 ? -13.648 20.719 2.748 1 92.62 206 PRO A O 1
ATOM 1579 N N . GLY A 1 207 ? -14.859 20.578 4.598 1 92.69 207 GLY A N 1
ATOM 1580 C CA . GLY A 1 207 ? -13.719 20.75 5.492 1 92.69 207 GLY A CA 1
ATOM 1581 C C . GLY A 1 207 ? -12.773 19.562 5.477 1 92.69 207 GLY A C 1
ATOM 1582 O O . GLY A 1 207 ? -11.578 19.703 5.727 1 92.69 207 GLY A O 1
ATOM 1583 N N . ILE A 1 208 ? -13.297 18.391 5.105 1 95.62 208 ILE A N 1
ATOM 1584 C CA . ILE A 1 208 ? -12.469 17.188 5.238 1 95.62 208 ILE A CA 1
ATOM 1585 C C . ILE A 1 208 ? -11.883 16.812 3.881 1 95.62 208 ILE A C 1
ATOM 1587 O O . ILE A 1 208 ? -11.109 15.859 3.773 1 95.62 208 ILE A O 1
ATOM 1591 N N . LEU A 1 209 ? -12.156 17.578 2.848 1 95.5 209 LEU A N 1
ATOM 1592 C CA . LEU A 1 209 ? -11.797 17.219 1.48 1 95.5 209 LEU A CA 1
ATOM 1593 C C . LEU A 1 209 ? -10.297 16.984 1.349 1 95.5 209 LEU A C 1
ATOM 1595 O O . LEU A 1 209 ? -9.859 15.984 0.78 1 95.5 209 LEU A O 1
ATOM 1599 N N . PRO A 1 210 ? -9.422 17.891 1.911 1 93.19 210 PRO A N 1
ATOM 1600 C CA . PRO A 1 210 ? -7.984 17.641 1.784 1 93.19 210 PRO A CA 1
ATOM 1601 C C . PRO A 1 210 ? -7.551 16.312 2.418 1 93.19 210 PRO A C 1
ATOM 1603 O O . PRO A 1 210 ? -6.742 15.586 1.842 1 93.19 210 PRO A O 1
ATOM 1606 N N . GLY A 1 211 ? -8.141 16.062 3.572 1 95 211 GLY A N 1
ATOM 1607 C CA . GLY A 1 211 ? -7.844 14.797 4.223 1 95 211 GLY A CA 1
ATOM 1608 C C . GLY A 1 211 ? -8.328 13.594 3.441 1 95 211 GLY A C 1
ATOM 1609 O O . GLY A 1 211 ? -7.648 12.57 3.375 1 95 211 GLY A O 1
ATOM 1610 N N . VAL A 1 212 ? -9.516 13.688 2.859 1 97.81 212 VAL A N 1
ATOM 1611 C CA . VAL A 1 212 ? -10.086 12.609 2.059 1 97.81 212 VAL A CA 1
ATOM 1612 C C . VAL A 1 212 ? -9.172 12.305 0.873 1 97.81 212 VAL A C 1
ATOM 1614 O O . VAL A 1 212 ? -8.906 11.141 0.571 1 97.81 212 VAL A O 1
ATOM 1617 N N . PHE A 1 213 ? -8.672 13.312 0.224 1 97.12 213 PHE A N 1
ATOM 1618 C CA . PHE A 1 213 ? -7.859 13.102 -0.966 1 97.12 213 PHE A CA 1
ATOM 1619 C C . PHE A 1 213 ? -6.492 12.539 -0.592 1 97.12 213 PHE A C 1
ATOM 1621 O O . PHE A 1 213 ? -5.871 11.828 -1.385 1 97.12 213 PHE A O 1
ATOM 1628 N N . GLY A 1 214 ? -5.988 12.875 0.669 1 95.06 214 GLY A N 1
ATOM 1629 C CA . GLY A 1 214 ? -4.82 12.156 1.158 1 95.06 214 GLY A CA 1
ATOM 1630 C C . GLY A 1 214 ? -5.031 10.656 1.238 1 95.06 214 GLY A C 1
ATOM 1631 O O . GLY A 1 214 ? -4.176 9.883 0.803 1 95.06 214 GLY A O 1
ATOM 1632 N N . GLY A 1 215 ? -6.156 10.258 1.735 1 97.5 215 GLY A N 1
ATOM 1633 C CA . GLY A 1 215 ? -6.516 8.852 1.803 1 97.5 215 GLY A CA 1
ATOM 1634 C C . GLY A 1 215 ? -6.73 8.219 0.439 1 97.5 215 GLY A C 1
ATOM 1635 O O . GLY A 1 215 ? -6.355 7.066 0.215 1 97.5 215 GLY A O 1
ATOM 1636 N N . LEU A 1 216 ? -7.332 9.008 -0.444 1 98.44 216 LEU A N 1
ATOM 1637 C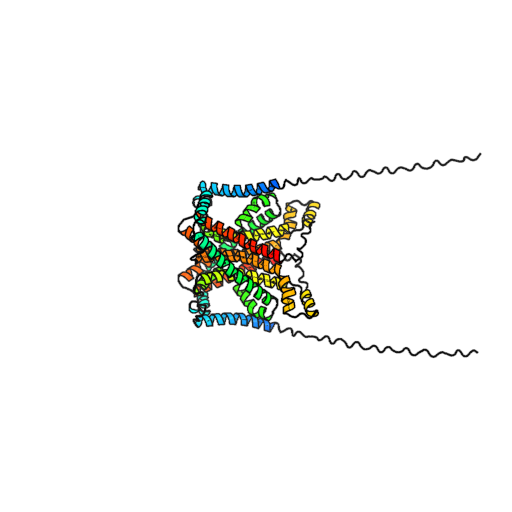 CA . LEU A 1 216 ? -7.559 8.523 -1.801 1 98.44 216 LEU A CA 1
ATOM 1638 C C . LEU A 1 216 ? -6.234 8.289 -2.52 1 98.44 216 LEU A C 1
ATOM 1640 O O . LEU A 1 216 ? -6.082 7.297 -3.238 1 98.44 216 LEU A O 1
ATOM 1644 N N . SER A 1 217 ? -5.285 9.156 -2.334 1 97.19 217 SER A N 1
ATOM 1645 C CA . SER A 1 217 ? -3.975 9.016 -2.959 1 97.19 217 SER A CA 1
ATOM 1646 C C . SER A 1 217 ? -3.264 7.75 -2.484 1 97.19 217 SER A C 1
ATOM 1648 O O . SER A 1 217 ? -2.797 6.953 -3.299 1 97.19 217 SER A O 1
ATOM 1650 N N . VAL A 1 218 ? -3.24 7.52 -1.218 1 96 218 VAL A N 1
ATOM 1651 C CA . VAL A 1 218 ? -2.617 6.324 -0.656 1 96 218 VAL A CA 1
ATOM 1652 C C . VAL A 1 218 ? -3.389 5.082 -1.1 1 96 218 VAL A C 1
ATOM 1654 O O . VAL A 1 218 ? -2.789 4.086 -1.512 1 96 218 VAL A O 1
ATOM 1657 N N . GLY A 1 219 ? -4.688 5.184 -1.034 1 98.31 219 GLY A N 1
ATOM 1658 C CA . GLY A 1 219 ? -5.535 4.066 -1.426 1 98.31 219 GLY A CA 1
ATOM 1659 C C . GLY A 1 219 ? -5.336 3.643 -2.869 1 98.31 219 GLY A C 1
ATOM 1660 O O . GLY A 1 219 ? -5.367 2.451 -3.18 1 98.31 219 GLY A O 1
ATOM 1661 N N . MET A 1 220 ? -5.129 4.602 -3.756 1 98.19 220 MET A N 1
ATOM 1662 C CA . MET A 1 220 ? -4.902 4.289 -5.164 1 98.19 220 MET A CA 1
ATOM 1663 C C . MET A 1 220 ? -3.631 3.471 -5.344 1 98.19 220 MET A C 1
ATOM 1665 O O . MET A 1 220 ? -3.625 2.473 -6.066 1 98.19 220 MET A O 1
ATOM 1669 N N . GLY A 1 221 ? -2.568 3.918 -4.668 1 97.31 221 GLY A N 1
ATOM 1670 C CA . GLY A 1 221 ? -1.325 3.166 -4.727 1 97.31 221 GLY A CA 1
ATOM 1671 C C . GLY A 1 221 ? -1.467 1.741 -4.227 1 97.31 221 GLY A C 1
ATOM 1672 O O . GLY A 1 221 ? -1.033 0.798 -4.891 1 97.31 221 GLY A O 1
ATOM 1673 N N . VAL A 1 222 ? -2.141 1.569 -3.123 1 97.69 222 VAL A N 1
ATOM 1674 C CA . VAL A 1 222 ? -2.305 0.259 -2.502 1 97.69 222 VAL A CA 1
ATOM 1675 C C . VAL A 1 222 ? -3.227 -0.607 -3.355 1 97.69 222 VAL A C 1
ATOM 1677 O O . VAL A 1 222 ? -3.01 -1.813 -3.49 1 97.69 222 VAL A O 1
ATOM 1680 N N . ALA A 1 223 ? -4.215 0.019 -3.93 1 98.5 223 ALA A N 1
ATOM 1681 C CA . ALA A 1 223 ? -5.137 -0.702 -4.801 1 98.5 223 ALA A CA 1
ATOM 1682 C C . ALA A 1 223 ? -4.41 -1.299 -6 1 98.5 223 ALA A C 1
ATOM 1684 O O . ALA A 1 223 ? -4.676 -2.438 -6.395 1 98.5 223 ALA A O 1
ATOM 1685 N N . TRP A 1 224 ? -3.516 -0.57 -6.551 1 98.38 224 TRP A N 1
ATOM 1686 C CA . TRP A 1 224 ? -2.764 -1.065 -7.699 1 98.38 224 TRP A CA 1
ATOM 1687 C C . TRP A 1 224 ? -1.893 -2.254 -7.309 1 98.38 224 TRP A C 1
ATOM 1689 O O . TRP A 1 224 ? -1.787 -3.229 -8.062 1 98.38 224 TRP A O 1
ATOM 1699 N N . ILE A 1 225 ? -1.281 -2.188 -6.164 1 98 225 ILE A N 1
ATOM 1700 C CA . ILE A 1 225 ? -0.469 -3.301 -5.688 1 98 225 ILE A CA 1
ATOM 1701 C C . ILE A 1 225 ? -1.328 -4.559 -5.582 1 98 225 ILE A C 1
ATOM 1703 O O . ILE A 1 225 ? -0.967 -5.613 -6.109 1 98 225 ILE A O 1
ATOM 1707 N N . CYS A 1 226 ? -2.496 -4.418 -5.016 1 98.31 226 CYS A N 1
ATOM 1708 C CA . CYS A 1 226 ? -3.334 -5.578 -4.727 1 98.31 226 CYS A CA 1
ATOM 1709 C C . CYS A 1 226 ? -3.994 -6.102 -5.996 1 98.31 226 CYS A C 1
ATOM 1711 O O . CYS A 1 226 ? -4.141 -7.312 -6.172 1 98.31 226 CYS A O 1
ATOM 1713 N N . VAL A 1 227 ? -4.43 -5.188 -6.883 1 97.75 227 VAL A N 1
ATOM 1714 C CA . VAL A 1 227 ? -5.082 -5.66 -8.102 1 97.75 227 VAL A CA 1
ATOM 1715 C C . VAL A 1 227 ? -4.082 -6.43 -8.961 1 97.75 227 VAL A C 1
ATOM 1717 O O . VAL A 1 227 ? -4.402 -7.5 -9.484 1 97.75 227 VAL A O 1
ATOM 1720 N N . ILE A 1 228 ? -2.84 -5.902 -9.102 1 98.12 228 ILE A N 1
ATOM 1721 C CA . ILE A 1 228 ? -1.822 -6.574 -9.906 1 98.12 228 ILE A CA 1
ATOM 1722 C C . ILE A 1 228 ? -1.476 -7.922 -9.273 1 98.12 228 ILE A C 1
ATOM 1724 O O . ILE A 1 228 ? -1.354 -8.93 -9.977 1 98.12 228 ILE A O 1
ATOM 1728 N N . SER A 1 229 ? -1.391 -7.961 -7.969 1 97.38 229 SER A N 1
ATOM 1729 C CA . SER A 1 229 ? -1.094 -9.203 -7.266 1 97.38 229 SER A CA 1
ATOM 1730 C C . SER A 1 229 ? -2.199 -10.234 -7.473 1 97.38 229 SER A C 1
ATOM 1732 O O . SER A 1 229 ? -1.921 -11.406 -7.758 1 97.38 229 SER A O 1
ATOM 1734 N N . ALA A 1 230 ? -3.416 -9.797 -7.324 1 97.44 230 ALA A N 1
ATOM 1735 C CA . ALA A 1 230 ? -4.551 -10.695 -7.484 1 97.44 230 ALA A CA 1
ATOM 1736 C C . ALA A 1 230 ? -4.629 -11.234 -8.914 1 97.44 230 ALA A C 1
ATOM 1738 O O . ALA A 1 230 ? -4.957 -12.406 -9.125 1 97.44 230 ALA A O 1
ATOM 1739 N N . GLU A 1 231 ? -4.332 -10.406 -9.891 1 97.56 231 GLU A N 1
ATOM 1740 C CA . GLU A 1 231 ? -4.32 -10.828 -11.289 1 97.56 231 GLU A CA 1
ATOM 1741 C C . GLU A 1 231 ? -3.24 -11.875 -11.539 1 97.56 231 GLU A C 1
ATOM 1743 O O . GLU A 1 231 ? -3.438 -12.805 -12.328 1 97.56 231 GLU A O 1
ATOM 1748 N N . MET A 1 232 ? -2.094 -11.695 -10.883 1 97.19 232 MET A N 1
ATOM 1749 C CA . MET A 1 232 ? -1 -12.648 -11.055 1 97.19 232 MET A CA 1
ATOM 1750 C C . MET A 1 232 ? -1.342 -13.992 -10.43 1 97.19 232 MET A C 1
ATOM 1752 O O . MET A 1 232 ? -0.938 -15.039 -10.938 1 97.19 232 MET A O 1
ATOM 1756 N N . ILE A 1 233 ? -2.076 -13.914 -9.391 1 94.56 233 ILE A N 1
ATOM 1757 C CA . ILE A 1 233 ? -2.336 -15.109 -8.594 1 94.56 233 ILE A CA 1
ATOM 1758 C C . ILE A 1 233 ? -3.525 -15.867 -9.172 1 94.56 233 ILE A C 1
ATOM 1760 O O . ILE A 1 233 ? -3.482 -17.094 -9.305 1 94.56 233 ILE A O 1
ATOM 1764 N N . SER A 1 234 ? -4.613 -15.156 -9.594 1 90.38 234 SER A N 1
ATOM 1765 C CA . SER A 1 234 ? -5.844 -15.875 -9.922 1 90.38 234 SER A CA 1
ATOM 1766 C C . SER A 1 234 ? -6.516 -15.273 -11.156 1 90.38 234 SER A C 1
ATOM 1768 O O . SER A 1 234 ? -7.625 -15.672 -11.516 1 90.38 234 SER A O 1
ATOM 1770 N N . GLY A 1 235 ? -5.859 -14.469 -11.797 1 90.94 235 GLY A N 1
ATOM 1771 C CA . GLY A 1 235 ? -6.484 -13.805 -12.938 1 90.94 235 GLY A CA 1
ATOM 1772 C C . GLY A 1 235 ? -6.5 -14.656 -14.188 1 90.94 235 GLY A C 1
ATOM 1773 O O . GLY A 1 235 ? -5.75 -15.633 -14.289 1 90.94 235 GLY A O 1
ATOM 1774 N N . ARG A 1 236 ? -7.465 -14.234 -15.094 1 93.12 236 ARG A N 1
ATOM 1775 C CA . ARG A 1 236 ? -7.52 -14.836 -16.422 1 93.12 236 ARG A CA 1
ATOM 1776 C C . ARG A 1 236 ? -7.25 -13.805 -17.516 1 93.12 236 ARG A C 1
ATOM 1778 O O . ARG A 1 236 ? -6.871 -14.156 -18.625 1 93.12 236 ARG A O 1
ATOM 1785 N N . LEU A 1 237 ? -7.496 -12.641 -17.141 1 95.44 237 LEU A N 1
ATOM 1786 C CA . LEU A 1 237 ? -7.211 -11.461 -17.953 1 95.44 237 LEU A CA 1
ATOM 1787 C C . LEU A 1 237 ? -6.602 -10.352 -17.094 1 95.44 237 LEU A C 1
ATOM 1789 O O . LEU A 1 237 ? -6.602 -10.438 -15.867 1 95.44 237 LEU A O 1
ATOM 1793 N N . GLY A 1 238 ? -6.082 -9.336 -17.812 1 98.06 238 GLY A N 1
ATOM 1794 C CA . GLY A 1 238 ? -5.465 -8.227 -17.109 1 98.06 238 GLY A CA 1
ATOM 1795 C C . GLY A 1 238 ? -3.973 -8.117 -17.344 1 98.06 238 GLY A C 1
ATOM 1796 O O . GLY A 1 238 ? -3.33 -9.094 -17.75 1 98.06 238 GLY A O 1
ATOM 1797 N N . ILE A 1 239 ? -3.479 -6.988 -17.078 1 98.25 239 ILE A N 1
ATOM 1798 C CA . ILE A 1 239 ? -2.064 -6.734 -17.328 1 98.25 239 ILE A CA 1
ATOM 1799 C C . ILE A 1 239 ? -1.208 -7.551 -16.359 1 98.25 239 ILE A C 1
ATOM 1801 O O . ILE A 1 239 ? -0.135 -8.031 -16.734 1 98.25 239 ILE A O 1
ATOM 1805 N N . GLY A 1 240 ? -1.646 -7.621 -15.117 1 98 240 GLY A N 1
ATOM 1806 C CA . GLY A 1 240 ? -0.92 -8.453 -14.172 1 98 240 GLY A CA 1
ATOM 1807 C C . GLY A 1 240 ? -0.888 -9.914 -14.562 1 98 240 GLY A C 1
ATOM 1808 O O . GLY A 1 240 ? 0.157 -10.57 -14.469 1 98 240 GLY A O 1
ATOM 1809 N N . TYR A 1 241 ? -1.965 -10.422 -15 1 97.75 241 TYR A N 1
ATOM 1810 C CA . TYR A 1 241 ? -2.068 -11.805 -15.469 1 97.75 241 TYR A CA 1
ATOM 1811 C C . TYR A 1 241 ? -1.142 -12.047 -16.656 1 97.75 241 TYR A C 1
ATOM 1813 O O . TYR A 1 241 ? -0.387 -13.023 -16.672 1 97.75 241 TYR A O 1
ATOM 1821 N N . ARG A 1 242 ? -1.261 -11.141 -17.562 1 98.25 242 ARG A N 1
ATOM 1822 C CA . ARG A 1 242 ? -0.475 -11.305 -18.781 1 98.25 242 ARG A CA 1
ATOM 1823 C C . ARG A 1 242 ? 1.019 -11.219 -18.484 1 98.25 242 ARG A C 1
ATOM 1825 O O . ARG A 1 242 ? 1.818 -11.945 -19.094 1 98.25 242 ARG A O 1
ATOM 1832 N N . THR A 1 243 ? 1.412 -10.344 -17.641 1 98.19 243 THR A N 1
ATOM 1833 C CA . THR A 1 243 ? 2.811 -10.203 -17.25 1 98.19 243 THR A CA 1
ATOM 1834 C C . THR A 1 243 ? 3.33 -11.5 -16.625 1 98.19 243 THR A C 1
ATOM 1836 O O . THR A 1 243 ? 4.426 -11.961 -16.953 1 98.19 243 THR A O 1
ATOM 1839 N N . TRP A 1 244 ? 2.535 -12.109 -15.789 1 97.69 244 TRP A N 1
ATOM 1840 C CA . TRP A 1 244 ? 2.928 -13.367 -15.164 1 97.69 244 TRP A CA 1
ATOM 1841 C C . TRP A 1 244 ? 2.969 -14.492 -16.188 1 97.69 244 TRP A C 1
ATOM 1843 O O . TRP A 1 244 ? 3.893 -15.312 -16.188 1 97.69 244 TRP A O 1
ATOM 1853 N N . GLN A 1 245 ? 2.018 -14.531 -17.078 1 97.56 245 GLN A N 1
ATOM 1854 C CA . GLN A 1 245 ? 1.992 -15.539 -18.125 1 97.56 245 GLN A CA 1
ATOM 1855 C C . GLN A 1 245 ? 3.229 -15.43 -19.016 1 97.56 245 GLN A C 1
ATOM 1857 O O . GLN A 1 245 ? 3.822 -16.453 -19.391 1 97.56 245 GLN A O 1
ATOM 1862 N N . ASP A 1 246 ? 3.547 -14.203 -19.359 1 98 246 ASP A N 1
ATOM 1863 C CA . ASP A 1 246 ? 4.73 -13.984 -20.188 1 98 246 ASP A CA 1
ATOM 1864 C C . ASP A 1 246 ? 5.988 -14.508 -19.484 1 98 246 ASP A C 1
ATOM 1866 O O . ASP A 1 246 ? 6.887 -15.039 -20.141 1 98 246 ASP A O 1
ATOM 1870 N N . TYR A 1 247 ? 6.043 -14.352 -18.203 1 97.38 247 TYR A N 1
ATOM 1871 C CA . TYR A 1 247 ? 7.172 -14.883 -17.438 1 97.38 247 TYR A CA 1
ATOM 1872 C C . TYR A 1 247 ? 7.211 -16.406 -17.516 1 97.38 247 TYR A C 1
ATOM 1874 O O . TYR A 1 247 ? 8.273 -16.984 -17.719 1 97.38 247 TYR A O 1
ATOM 1882 N N . THR A 1 248 ? 6.07 -17.062 -17.406 1 96 248 THR A N 1
ATOM 1883 C CA . THR A 1 248 ? 6.004 -18.516 -17.344 1 96 248 THR A CA 1
ATOM 1884 C C . THR A 1 248 ? 6.359 -19.141 -18.688 1 96 248 THR A C 1
ATOM 1886 O O . THR A 1 248 ? 6.859 -20.266 -18.75 1 96 248 THR A O 1
ATOM 1889 N N . VAL A 1 249 ? 6.145 -18.375 -19.781 1 96.81 249 VAL A N 1
ATOM 1890 C CA . VAL A 1 249 ? 6.457 -18.906 -21.094 1 96.81 249 VAL A CA 1
ATOM 1891 C C . VAL A 1 249 ? 7.793 -18.344 -21.578 1 96.81 249 VAL A C 1
ATOM 1893 O O . VAL A 1 249 ? 8.102 -18.406 -22.781 1 96.81 249 VAL A O 1
ATOM 1896 N N . LEU A 1 250 ? 8.492 -17.609 -20.703 1 95.75 250 LEU A N 1
ATOM 1897 C CA . LEU A 1 250 ? 9.867 -17.172 -20.891 1 95.75 250 LEU A CA 1
ATOM 1898 C C . LEU A 1 250 ? 9.945 -16.078 -21.953 1 95.75 250 LEU A C 1
ATOM 1900 O O . LEU A 1 250 ? 10.938 -15.984 -22.672 1 95.75 250 LEU A O 1
ATOM 1904 N N . SER A 1 251 ? 8.867 -15.367 -22.125 1 97.12 251 SER A N 1
ATOM 1905 C CA . SER A 1 251 ? 8.883 -14.172 -22.969 1 97.12 251 SER A CA 1
ATOM 1906 C C . SER A 1 251 ? 9.242 -12.93 -22.141 1 97.12 251 SER A C 1
ATOM 1908 O O . SER A 1 251 ? 8.391 -12.062 -21.922 1 97.12 251 SER A O 1
ATOM 1910 N N . TYR A 1 252 ? 10.484 -12.766 -21.922 1 96.75 252 TYR A N 1
ATOM 1911 C CA . TYR A 1 252 ? 10.961 -11.797 -20.938 1 96.75 252 TYR A CA 1
ATOM 1912 C C . TYR A 1 252 ? 10.789 -10.375 -21.453 1 96.75 252 TYR A C 1
ATOM 1914 O O . TYR A 1 252 ? 10.422 -9.477 -20.688 1 96.75 252 TYR A O 1
ATOM 1922 N N . PRO A 1 253 ? 11.016 -10.125 -22.734 1 97.88 253 PRO A N 1
ATOM 1923 C CA . PRO A 1 253 ? 10.75 -8.766 -23.203 1 97.88 253 PRO A CA 1
ATOM 1924 C C . PRO A 1 253 ? 9.312 -8.328 -22.953 1 97.88 253 PRO A C 1
ATOM 1926 O O . PRO A 1 253 ? 9.062 -7.176 -22.594 1 97.88 253 PRO A O 1
ATOM 1929 N N . GLN A 1 254 ? 8.43 -9.273 -23.109 1 98 254 GLN A N 1
ATOM 1930 C CA . GLN A 1 254 ? 7.016 -8.953 -22.922 1 98 254 GLN A CA 1
ATOM 1931 C C . GLN A 1 254 ? 6.703 -8.734 -21.438 1 98 254 GLN A C 1
ATOM 1933 O O . GLN A 1 254 ? 5.766 -8.008 -21.094 1 98 254 GLN A O 1
ATOM 1938 N N . VAL A 1 255 ? 7.453 -9.367 -20.578 1 98.19 255 VAL A N 1
ATOM 1939 C CA . VAL A 1 255 ? 7.32 -9.117 -19.141 1 98.19 255 VAL A CA 1
ATOM 1940 C C . VAL A 1 255 ? 7.598 -7.645 -18.859 1 98.19 255 VAL A C 1
ATOM 1942 O O . VAL A 1 255 ? 6.84 -6.996 -18.125 1 98.19 255 VAL A O 1
ATOM 1945 N N . PHE A 1 256 ? 8.625 -7.082 -19.484 1 98.19 256 PHE A N 1
ATOM 1946 C CA . PHE A 1 256 ? 9 -5.691 -19.25 1 98.19 256 PHE A CA 1
ATOM 1947 C C . PHE A 1 256 ? 7.969 -4.746 -19.844 1 98.19 256 PHE A C 1
ATOM 1949 O O . PHE A 1 256 ? 7.715 -3.668 -19.312 1 98.19 256 PHE A O 1
ATOM 1956 N N . VAL A 1 257 ? 7.395 -5.164 -20.938 1 98.31 257 VAL A N 1
ATOM 1957 C CA . VAL A 1 257 ? 6.301 -4.379 -21.5 1 98.31 257 VAL A CA 1
ATOM 1958 C C . VAL A 1 257 ? 5.148 -4.301 -20.5 1 98.31 257 VAL A C 1
ATOM 1960 O O . VAL A 1 257 ? 4.559 -3.234 -20.312 1 98.31 257 VAL A O 1
ATOM 1963 N N . GLY A 1 258 ? 4.82 -5.453 -19.891 1 98.5 258 GLY A N 1
ATOM 1964 C CA . GLY A 1 258 ? 3.803 -5.461 -18.844 1 98.5 258 GLY A CA 1
ATOM 1965 C C . GLY A 1 258 ? 4.129 -4.547 -17.688 1 98.5 258 GLY A C 1
ATOM 1966 O O . GLY A 1 258 ? 3.273 -3.789 -17.219 1 98.5 258 GLY A O 1
ATOM 1967 N N . ILE A 1 259 ? 5.34 -4.504 -17.219 1 98.31 259 ILE A N 1
ATOM 1968 C CA . ILE A 1 259 ? 5.777 -3.709 -16.062 1 98.31 259 ILE A CA 1
ATOM 1969 C C . ILE A 1 259 ? 5.699 -2.223 -16.406 1 98.31 259 ILE A C 1
ATOM 1971 O O . ILE A 1 259 ? 5.191 -1.424 -15.617 1 98.31 259 ILE A O 1
ATOM 1975 N N . ILE A 1 260 ? 6.156 -1.877 -17.562 1 97.88 260 ILE A N 1
ATOM 1976 C CA . ILE A 1 260 ? 6.109 -0.49 -18.016 1 97.88 260 ILE A CA 1
ATOM 1977 C C . ILE A 1 260 ? 4.656 -0.03 -18.125 1 97.88 260 ILE A C 1
ATOM 1979 O O . ILE A 1 260 ? 4.316 1.074 -17.688 1 97.88 260 ILE A O 1
ATOM 1983 N N . THR A 1 261 ? 3.805 -0.908 -18.672 1 98.5 261 THR A N 1
ATOM 1984 C CA . THR A 1 261 ? 2.385 -0.596 -18.781 1 98.5 261 THR A CA 1
ATOM 1985 C C . THR A 1 261 ? 1.762 -0.365 -17.406 1 98.5 261 THR A C 1
ATOM 1987 O O . THR A 1 261 ? 1.007 0.59 -17.219 1 98.5 261 THR A O 1
ATOM 1990 N N . ILE A 1 262 ? 2.098 -1.162 -16.453 1 98.44 262 ILE A N 1
ATOM 1991 C CA . ILE A 1 262 ? 1.608 -1.034 -15.094 1 98.44 262 ILE A CA 1
ATOM 1992 C C . ILE A 1 262 ? 2.066 0.298 -14.5 1 98.44 262 ILE A C 1
ATOM 1994 O O . ILE A 1 262 ? 1.285 1 -13.852 1 98.44 262 ILE A O 1
ATOM 1998 N N . GLY A 1 263 ? 3.332 0.645 -14.75 1 98.19 263 GLY A N 1
ATOM 1999 C CA . GLY A 1 263 ? 3.854 1.917 -14.273 1 98.19 263 GLY A CA 1
ATOM 2000 C C . GLY A 1 263 ? 3.127 3.113 -14.852 1 98.19 263 GLY A C 1
ATOM 2001 O O . GLY A 1 263 ? 2.785 4.051 -14.133 1 98.19 263 GLY A O 1
ATOM 2002 N N . VAL A 1 264 ? 2.844 3.059 -16.109 1 97.88 264 VAL A N 1
ATOM 2003 C CA . VAL A 1 264 ? 2.145 4.145 -16.781 1 97.88 264 VAL A CA 1
ATOM 2004 C C . VAL A 1 264 ? 0.728 4.273 -16.234 1 97.88 264 VAL A C 1
ATOM 2006 O O . VAL A 1 264 ? 0.267 5.375 -15.938 1 97.88 264 VAL A O 1
ATOM 2009 N N . LEU A 1 265 ? 0.038 3.176 -16.094 1 97.88 265 LEU A N 1
ATOM 2010 C CA . LEU A 1 265 ? -1.321 3.188 -15.57 1 97.88 265 LEU A CA 1
ATOM 2011 C C . LEU A 1 265 ? -1.339 3.688 -14.133 1 97.88 265 LEU A C 1
ATOM 2013 O O . LEU A 1 265 ? -2.215 4.469 -13.75 1 97.88 265 LEU A O 1
ATOM 2017 N N . GLY A 1 266 ? -0.368 3.166 -13.375 1 97.06 266 GLY A N 1
ATOM 2018 C CA . GLY A 1 266 ? -0.246 3.662 -12.016 1 97.06 266 GLY A CA 1
ATOM 2019 C C . GLY A 1 266 ? -0.019 5.16 -11.945 1 97.06 266 GLY A C 1
ATOM 2020 O O . GLY A 1 266 ? -0.66 5.852 -11.148 1 97.06 266 GLY A O 1
ATOM 2021 N N . PHE A 1 267 ? 0.819 5.66 -12.789 1 97.25 267 PHE A N 1
ATOM 2022 C CA . PHE A 1 267 ? 1.121 7.086 -12.828 1 97.25 267 PHE A CA 1
ATOM 2023 C C . PHE A 1 267 ? -0.112 7.891 -13.227 1 97.25 267 PHE A C 1
ATOM 2025 O O . PHE A 1 267 ? -0.451 8.883 -12.578 1 97.25 267 PHE A O 1
ATOM 2032 N N . VAL A 1 268 ? -0.771 7.465 -14.227 1 97.81 268 VAL A N 1
ATOM 2033 C CA . VAL A 1 268 ? -1.897 8.203 -14.789 1 97.81 268 VAL A CA 1
ATOM 2034 C C . VAL A 1 268 ? -3.037 8.258 -13.773 1 97.81 268 VAL A C 1
ATOM 2036 O O . VAL A 1 268 ? -3.643 9.312 -13.57 1 97.81 268 VAL A O 1
ATOM 2039 N N . THR A 1 269 ? -3.303 7.203 -13.102 1 97.56 269 THR A N 1
ATOM 2040 C CA . THR A 1 269 ? -4.406 7.176 -12.148 1 97.56 269 THR A CA 1
ATOM 2041 C C . THR A 1 269 ? -4.051 7.953 -10.883 1 97.56 269 THR A C 1
ATOM 2043 O O . THR A 1 269 ? -4.902 8.641 -10.312 1 97.56 269 THR A O 1
ATOM 2046 N N . ALA A 1 270 ? -2.828 7.82 -10.469 1 96.19 270 ALA A N 1
ATOM 2047 C CA . ALA A 1 270 ? -2.391 8.617 -9.328 1 96.19 270 ALA A CA 1
ATOM 2048 C C . ALA A 1 270 ? -2.471 10.109 -9.648 1 96.19 270 ALA A C 1
ATOM 2050 O O . ALA A 1 270 ? -2.932 10.898 -8.82 1 96.19 270 ALA A O 1
ATOM 2051 N N . ALA A 1 271 ? -2.012 10.492 -10.828 1 96.88 271 ALA A N 1
ATOM 2052 C CA . ALA A 1 271 ? -2.068 11.891 -11.266 1 96.88 271 ALA A CA 1
ATOM 2053 C C . ALA A 1 271 ? -3.512 12.383 -11.344 1 96.88 271 ALA A C 1
ATOM 2055 O O . ALA A 1 271 ? -3.801 13.531 -11 1 96.88 271 ALA A O 1
ATOM 2056 N N . ALA A 1 272 ? -4.367 11.508 -11.773 1 97.69 272 ALA A N 1
ATOM 2057 C CA . ALA A 1 272 ? -5.781 11.867 -11.859 1 97.69 272 ALA A CA 1
ATOM 2058 C C . ALA A 1 272 ? -6.355 12.172 -10.477 1 97.69 272 ALA A C 1
ATOM 2060 O O . ALA A 1 272 ? -7.086 13.148 -10.305 1 97.69 272 ALA A O 1
ATOM 2061 N N . VAL A 1 273 ? -6.023 11.414 -9.508 1 97.56 273 VAL A N 1
ATOM 2062 C CA . VAL A 1 273 ? -6.496 11.625 -8.141 1 97.56 273 VAL A CA 1
ATOM 2063 C C . VAL A 1 273 ? -5.949 12.945 -7.605 1 97.56 273 VAL A C 1
ATOM 2065 O O . VAL A 1 273 ? -6.684 13.727 -7 1 97.56 273 VAL A O 1
ATOM 2068 N N . GLU A 1 274 ? -4.73 13.188 -7.859 1 95.06 274 GLU A N 1
ATOM 2069 C CA . GLU A 1 274 ? -4.098 14.414 -7.383 1 95.06 274 GLU A CA 1
ATOM 2070 C C . GLU A 1 274 ? -4.691 15.641 -8.062 1 95.06 274 GLU A C 1
ATOM 2072 O O . GLU A 1 274 ? -4.945 16.656 -7.418 1 95.06 274 GLU A O 1
ATOM 2077 N N . LEU A 1 275 ? -4.875 15.555 -9.328 1 96 275 LEU A N 1
ATOM 2078 C CA . LEU A 1 275 ? -5.441 16.672 -10.086 1 96 275 LEU A CA 1
ATOM 2079 C C . LEU A 1 275 ? -6.863 16.969 -9.625 1 96 275 LEU A C 1
ATOM 2081 O O . LEU A 1 275 ? -7.238 18.141 -9.484 1 96 275 LEU A O 1
ATOM 2085 N N . LEU A 1 276 ? -7.594 15.922 -9.414 1 95.75 276 LEU A N 1
ATOM 2086 C CA . LEU A 1 276 ? -8.945 16.094 -8.898 1 95.75 276 LEU A CA 1
ATOM 2087 C C . LEU A 1 276 ? -8.922 16.734 -7.512 1 95.75 276 LEU A C 1
ATOM 2089 O O . LEU A 1 276 ? -9.742 17.594 -7.203 1 95.75 276 LEU A O 1
ATOM 2093 N N . GLY A 1 277 ? -8.039 16.297 -6.703 1 94.69 277 GLY A N 1
ATOM 2094 C CA . GLY A 1 277 ? -7.879 16.875 -5.379 1 94.69 277 GLY A CA 1
ATOM 2095 C C . GLY A 1 277 ? -7.547 18.359 -5.414 1 94.69 277 GLY A C 1
ATOM 2096 O O . GLY A 1 277 ? -8.148 19.156 -4.688 1 94.69 277 GLY A O 1
ATOM 2097 N N . ARG A 1 278 ? -6.66 18.75 -6.27 1 92.44 278 ARG A N 1
ATOM 2098 C CA . ARG A 1 278 ? -6.27 20.141 -6.406 1 92.44 278 ARG A CA 1
ATOM 2099 C C . ARG A 1 278 ? -7.438 21 -6.891 1 92.44 278 ARG A C 1
ATOM 2101 O O . ARG A 1 278 ? -7.629 22.125 -6.422 1 92.44 278 ARG A O 1
ATOM 2108 N N . ARG A 1 279 ? -8.125 20.469 -7.758 1 93.31 279 ARG A N 1
ATOM 2109 C CA . ARG A 1 279 ? -9.25 21.203 -8.328 1 93.31 279 ARG A CA 1
ATOM 2110 C C . ARG A 1 279 ? -10.352 21.406 -7.293 1 93.31 279 ARG A C 1
ATOM 2112 O O . ARG A 1 279 ? -10.938 22.5 -7.203 1 93.31 279 ARG A O 1
ATOM 2119 N N . VAL A 1 280 ? -10.547 20.391 -6.535 1 91.25 280 VAL A N 1
ATOM 2120 C CA . VAL A 1 280 ? -11.664 20.422 -5.602 1 91.25 280 VAL A CA 1
ATOM 2121 C C . VAL A 1 280 ? -11.281 21.234 -4.367 1 91.25 280 VAL A C 1
ATOM 2123 O O . VAL A 1 280 ? -12.148 21.812 -3.707 1 91.25 280 VAL A O 1
ATOM 2126 N N . THR A 1 281 ? -10.016 21.312 -4.094 1 88.12 281 THR A N 1
ATOM 2127 C CA . THR A 1 281 ? -9.586 22.031 -2.893 1 88.12 281 THR A CA 1
ATOM 2128 C C . THR A 1 281 ? -8.992 23.391 -3.25 1 88.12 281 THR A C 1
ATOM 2130 O O . THR A 1 281 ? -8.32 24.016 -2.426 1 88.12 281 THR A O 1
ATOM 2133 N N . ARG A 1 282 ? -9.133 23.828 -4.355 1 85.56 282 ARG A N 1
ATOM 2134 C CA . ARG A 1 282 ? -8.578 25.078 -4.836 1 85.56 282 ARG A CA 1
ATOM 2135 C C . ARG A 1 282 ? -9.117 26.266 -4.027 1 85.56 282 ARG A C 1
ATOM 2137 O O . ARG A 1 282 ? -8.469 27.312 -3.941 1 85.56 282 ARG A O 1
ATOM 2144 N N . TRP A 1 283 ? -10.227 26.109 -3.477 1 78.44 283 TRP A N 1
ATOM 2145 C CA . TRP A 1 283 ? -10.859 27.203 -2.746 1 78.44 283 TRP A CA 1
ATOM 2146 C C . TRP A 1 283 ? -10.242 27.375 -1.36 1 78.44 283 TRP A C 1
ATOM 2148 O O . TRP A 1 283 ? -10.438 28.391 -0.698 1 78.44 283 TRP A O 1
ATOM 2158 N N . LEU A 1 284 ? -9.539 26.344 -0.86 1 71 284 LEU A N 1
ATOM 2159 C CA . LEU A 1 284 ? -8.906 26.406 0.454 1 71 284 LEU A CA 1
ATOM 2160 C C . LEU A 1 284 ? -7.594 27.188 0.395 1 71 284 LEU A C 1
ATOM 2162 O O . LEU A 1 284 ? -6.82 27.031 -0.553 1 71 284 LEU A O 1
ATOM 2166 N N . PRO A 1 285 ? -7.523 28.219 1.314 1 63.84 285 PRO A N 1
ATOM 2167 C CA . PRO A 1 285 ? -6.27 28.969 1.309 1 63.84 285 PRO A CA 1
ATOM 2168 C C . PRO A 1 285 ? -5.043 28.078 1.493 1 63.84 285 PRO A C 1
ATOM 2170 O O . PRO A 1 285 ? -5.082 27.125 2.279 1 63.84 285 PRO A O 1
ATOM 2173 N N . ARG A 1 286 ? -4.398 27.781 0.474 1 54.03 286 ARG A N 1
ATOM 2174 C CA . ARG A 1 286 ? -3.166 27 0.552 1 54.03 286 ARG A CA 1
ATOM 2175 C C . ARG A 1 286 ? -2.242 27.547 1.634 1 54.03 286 ARG A C 1
ATOM 2177 O O . ARG A 1 286 ? -2.172 28.766 1.841 1 54.03 286 ARG A O 1
ATOM 2184 N N . ALA A 1 287 ? -2.047 26.812 2.697 1 48.97 287 ALA A N 1
ATOM 2185 C CA . ALA A 1 287 ? -1.037 27.312 3.625 1 48.97 287 ALA A CA 1
ATOM 2186 C C . ALA A 1 287 ? 0.062 28.062 2.881 1 48.97 287 ALA A C 1
ATOM 2188 O O . ALA A 1 287 ? 0.63 27.547 1.913 1 48.97 287 ALA A O 1
ATOM 2189 N N . GLU A 1 288 ? -0.016 29.281 2.754 1 39.59 288 GLU A N 1
ATOM 2190 C CA . GLU A 1 288 ? 0.986 30.188 2.182 1 39.59 288 GLU A CA 1
ATOM 2191 C C . GLU A 1 288 ? 2.389 29.594 2.32 1 39.59 288 GLU A C 1
ATOM 2193 O O . GLU A 1 288 ? 2.816 29.25 3.424 1 39.59 288 GLU A O 1
ATOM 2198 N N . GLU A 1 289 ? 2.799 28.656 1.484 1 40.59 289 GLU A N 1
ATOM 2199 C CA . GLU A 1 289 ? 4.25 28.609 1.347 1 40.59 289 GLU A CA 1
ATOM 2200 C C . GLU A 1 289 ? 4.883 29.969 1.642 1 40.59 289 GLU A C 1
ATOM 2202 O O . GLU A 1 289 ? 4.512 30.969 1.032 1 40.59 289 GLU A O 1
ATOM 2207 N N . GLY A 1 290 ? 4.965 30.328 2.885 1 32.84 290 GLY A N 1
ATOM 2208 C CA . GLY A 1 290 ? 5.695 31.562 3.135 1 32.84 290 GLY A CA 1
ATOM 2209 C C . GLY A 1 290 ? 6.734 31.859 2.07 1 32.84 290 GLY A C 1
ATOM 2210 O O . GLY A 1 290 ? 7.695 31.125 1.904 1 32.84 290 GLY A O 1
ATOM 2211 N N . THR A 1 291 ? 6.344 32.281 0.938 1 32.97 291 THR A N 1
ATOM 2212 C CA . THR A 1 291 ? 7.27 33 0.065 1 32.97 291 THR A CA 1
ATOM 2213 C C . THR A 1 291 ? 8.242 33.844 0.883 1 32.97 291 THR A C 1
ATOM 2215 O O . THR A 1 291 ? 7.867 34.875 1.413 1 32.97 291 THR A O 1
ATOM 2218 N N . ARG A 1 292 ? 8.836 33.406 2.064 1 28.94 292 ARG A N 1
ATOM 2219 C CA . ARG A 1 292 ? 10.047 34.188 2.229 1 28.94 292 ARG A CA 1
ATOM 2220 C C . ARG A 1 292 ? 11.07 33.844 1.145 1 28.94 292 ARG A C 1
ATOM 2222 O O . ARG A 1 292 ? 11.203 32.688 0.746 1 28.94 292 ARG A O 1
ATOM 2229 N N . MET B 1 1 ? -33.219 85.688 63.281 1 28.34 1 MET B N 1
ATOM 2230 C CA . MET B 1 1 ? -33.312 84.25 63.688 1 28.34 1 MET B CA 1
ATOM 2231 C C . MET B 1 1 ? -34.062 83.438 62.625 1 28.34 1 MET B C 1
ATOM 2233 O O . MET B 1 1 ? -35.281 83.438 62.594 1 28.34 1 MET B O 1
ATOM 2237 N N . THR B 1 2 ? -33.625 83.562 61.344 1 31.88 2 THR B N 1
ATOM 2238 C CA . THR B 1 2 ? -34.219 83.188 60.094 1 31.88 2 THR B CA 1
ATOM 2239 C C . THR B 1 2 ? -34.344 81.625 60 1 31.88 2 THR B C 1
ATOM 2241 O O . THR B 1 2 ? -33.344 80.938 60.219 1 31.88 2 THR B O 1
ATOM 2244 N N . ALA B 1 3 ? -35.5 81.062 60.281 1 34.59 3 ALA B N 1
ATOM 2245 C CA . ALA B 1 3 ? -36.031 79.688 60.281 1 34.59 3 ALA B CA 1
ATOM 2246 C C . ALA B 1 3 ? -35.688 79 59 1 34.59 3 ALA B C 1
ATOM 2248 O O . ALA B 1 3 ? -36.062 79.375 57.906 1 34.59 3 ALA B O 1
ATOM 2249 N N . TYR B 1 4 ? -34.406 78.438 58.906 1 33.28 4 TYR B N 1
ATOM 2250 C CA . TYR B 1 4 ? -33.875 77.688 57.812 1 33.28 4 TYR B CA 1
ATOM 2251 C C . TYR B 1 4 ? -34.75 76.5 57.469 1 33.28 4 TYR B C 1
ATOM 2253 O O . TYR B 1 4 ? -35.062 75.688 58.344 1 33.28 4 TYR B O 1
ATOM 2261 N N . VAL B 1 5 ? -35.781 76.75 56.656 1 35.47 5 VAL B N 1
ATOM 2262 C CA . VAL B 1 5 ? -36.688 75.75 56.094 1 35.47 5 VAL B CA 1
ATOM 2263 C C . VAL B 1 5 ? -35.875 74.5 55.656 1 35.47 5 VAL B C 1
ATOM 2265 O O . VAL B 1 5 ? -35 74.625 54.844 1 35.47 5 VAL B O 1
ATOM 2268 N N . THR B 1 6 ? -35.594 73.562 56.562 1 34.5 6 THR B N 1
ATOM 2269 C CA . THR B 1 6 ? -34.906 72.25 56.438 1 34.5 6 THR B CA 1
ATOM 2270 C C . THR B 1 6 ? -35.562 71.375 55.375 1 34.5 6 THR B C 1
ATOM 2272 O O . THR B 1 6 ? -36.719 71 55.5 1 34.5 6 THR B O 1
ATOM 2275 N N . GLY B 1 7 ? -35.5 71.812 54.094 1 31.91 7 GLY B N 1
ATOM 2276 C CA . GLY B 1 7 ? -36.062 71.062 52.969 1 31.91 7 GLY B CA 1
ATOM 2277 C C . GLY B 1 7 ? -35.844 69.562 53 1 31.91 7 GLY B C 1
ATOM 2278 O O . GLY B 1 7 ? -34.75 69.125 53.344 1 31.91 7 GLY B O 1
ATOM 2279 N N . GLU B 1 8 ? -36.844 68.75 53.406 1 36.22 8 GLU B N 1
ATOM 2280 C CA . GLU B 1 8 ? -36.938 67.312 53.531 1 36.22 8 GLU B CA 1
ATOM 2281 C C . GLU B 1 8 ? -36.375 66.625 52.281 1 36.22 8 GLU B C 1
ATOM 2283 O O . GLU B 1 8 ? -36.75 66.938 51.156 1 36.22 8 GLU B O 1
ATOM 2288 N N . PRO B 1 9 ? -35.156 66 52.344 1 35.5 9 PRO B N 1
ATOM 2289 C CA . PRO B 1 9 ? -34.5 65.375 51.219 1 35.5 9 PRO B CA 1
ATOM 2290 C C . PRO B 1 9 ? -35.375 64.375 50.469 1 35.5 9 PRO B C 1
ATOM 2292 O O . PRO B 1 9 ? -36.281 63.781 51.062 1 35.5 9 PRO B O 1
ATOM 2295 N N . ALA B 1 10 ? -35.719 64.625 49.219 1 38.75 10 ALA B N 1
ATOM 2296 C CA . ALA B 1 10 ? -36.375 63.75 48.219 1 38.75 10 ALA B CA 1
ATOM 2297 C C . ALA B 1 10 ? -36 62.281 48.406 1 38.75 10 ALA B C 1
ATOM 2299 O O . ALA B 1 10 ? -34.844 61.969 48.656 1 38.75 10 ALA B O 1
ATOM 2300 N N . ALA B 1 11 ? -36.875 61.406 48.906 1 35.91 11 ALA B N 1
ATOM 2301 C CA . ALA B 1 11 ? -36.875 59.938 49.031 1 35.91 11 ALA B CA 1
ATOM 2302 C C . ALA B 1 11 ? -36.281 59.281 47.781 1 35.91 11 ALA B C 1
ATOM 2304 O O . ALA B 1 11 ? -36.719 59.562 46.656 1 35.91 11 ALA B O 1
ATOM 2305 N N . GLN B 1 12 ? -35 58.969 47.688 1 33.62 12 GLN B N 1
ATOM 2306 C CA . GLN B 1 12 ? -34.344 58.156 46.656 1 33.62 12 GLN B CA 1
ATOM 2307 C C . GLN B 1 12 ? -35.188 56.969 46.25 1 33.62 12 GLN B C 1
ATOM 2309 O O . GLN B 1 12 ? -35.625 56.188 47.094 1 33.62 12 GLN B O 1
ATOM 2314 N N . VAL B 1 13 ? -36.062 57.094 45.219 1 36.41 13 VAL B N 1
ATOM 2315 C CA . VAL B 1 13 ? -36.688 55.969 44.531 1 36.41 13 VAL B CA 1
ATOM 2316 C C . VAL B 1 13 ? -35.719 54.781 44.469 1 36.41 13 VAL B C 1
ATOM 2318 O O . VAL B 1 13 ? -34.656 54.906 43.875 1 36.41 13 VAL B O 1
ATOM 2321 N N . ALA B 1 14 ? -35.656 53.875 45.5 1 34.28 14 ALA B N 1
ATOM 2322 C CA . ALA B 1 14 ? -35 52.594 45.5 1 34.28 14 ALA B CA 1
ATOM 2323 C C . ALA B 1 14 ? -35.25 51.812 44.219 1 34.28 14 ALA B C 1
ATOM 2325 O O . ALA B 1 14 ? -36.406 51.531 43.875 1 34.28 14 ALA B O 1
ATOM 2326 N N . ASP B 1 15 ? -34.562 52.094 43.094 1 32.78 15 ASP B N 1
ATOM 2327 C CA . ASP B 1 15 ? -34.562 51.188 41.969 1 32.78 15 ASP B CA 1
ATOM 2328 C C . ASP B 1 15 ? -34.562 49.75 42.406 1 32.78 15 ASP B C 1
ATOM 2330 O O . ASP B 1 15 ? -33.656 49.281 43.062 1 32.78 15 ASP B O 1
ATOM 2334 N N . ASP B 1 16 ? -35.688 49.125 42.812 1 35.06 16 ASP B N 1
ATOM 2335 C CA . ASP B 1 16 ? -35.844 47.688 43.031 1 35.06 16 ASP B CA 1
ATOM 2336 C C . ASP B 1 16 ? -35.062 46.906 42 1 35.06 16 ASP B C 1
ATOM 2338 O O . ASP B 1 16 ? -35.281 47.094 40.781 1 35.06 16 ASP B O 1
ATOM 2342 N N . ALA B 1 17 ? -33.812 46.469 42.281 1 38 17 ALA B N 1
ATOM 2343 C CA . ALA B 1 17 ? -33 45.5 41.562 1 38 17 ALA B CA 1
ATOM 2344 C C . ALA B 1 17 ? -33.844 44.344 41.031 1 38 17 ALA B C 1
ATOM 2346 O O . ALA B 1 17 ? -34.5 43.656 41.844 1 38 17 ALA B O 1
ATOM 2347 N N . VAL B 1 18 ? -34.594 44.5 39.938 1 41.94 18 VAL B N 1
ATOM 2348 C CA . VAL B 1 18 ? -35.062 43.281 39.281 1 41.94 18 VAL B CA 1
ATOM 2349 C C . VAL B 1 18 ? -34.031 42.156 39.438 1 41.94 18 VAL B C 1
ATOM 2351 O O . VAL B 1 18 ? -32.875 42.312 39.062 1 41.94 18 VAL B O 1
ATOM 2354 N N . GLY B 1 19 ? -34.094 41.375 40.5 1 36.16 19 GLY B N 1
ATOM 2355 C CA . GLY B 1 19 ? -33.312 40.188 40.688 1 36.16 19 GLY B CA 1
ATOM 2356 C C . GLY B 1 19 ? -33.094 39.406 39.375 1 36.16 19 GLY B C 1
ATOM 2357 O O . GLY B 1 19 ? -34.031 39.125 38.656 1 36.16 19 GLY B O 1
ATOM 2358 N N . ALA B 1 20 ? -31.969 39.625 38.75 1 41.84 20 ALA B N 1
ATOM 2359 C CA . ALA B 1 20 ? -31.562 38.719 37.656 1 41.84 20 ALA B CA 1
ATOM 2360 C C . ALA B 1 20 ? -31.938 37.281 37.969 1 41.84 20 ALA B C 1
ATOM 2362 O O . ALA B 1 20 ? -31.547 36.75 39.031 1 41.84 20 ALA B O 1
ATOM 2363 N N . VAL B 1 21 ? -33.188 36.781 37.656 1 45.62 21 VAL B N 1
ATOM 2364 C CA . VAL B 1 21 ? -33.438 35.344 37.688 1 45.62 21 VAL B CA 1
ATOM 2365 C C . VAL B 1 21 ? -32.188 34.594 37.156 1 45.62 21 VAL B C 1
ATOM 2367 O O . VAL B 1 21 ? -31.688 34.906 36.062 1 45.62 21 VAL B O 1
ATOM 2370 N N . PRO B 1 22 ? -31.375 34.062 38.031 1 42.22 22 PRO B N 1
ATOM 2371 C CA . PRO B 1 22 ? -30.266 33.25 37.5 1 42.22 22 PRO B CA 1
ATOM 2372 C C . PRO B 1 22 ? -30.688 32.375 36.312 1 42.22 22 PRO B C 1
ATOM 2374 O O . PRO B 1 22 ? -31.797 31.844 36.312 1 42.22 22 PRO B O 1
ATOM 2377 N N . ALA B 1 23 ? -30.297 32.719 35.094 1 42.38 23 ALA B N 1
ATOM 2378 C CA . ALA B 1 23 ? -30.453 31.766 34.031 1 42.38 23 ALA B CA 1
ATOM 2379 C C . ALA B 1 23 ? -30.281 30.328 34.531 1 42.38 23 ALA B C 1
ATOM 2381 O O . ALA B 1 23 ? -29.266 30 35.125 1 42.38 23 ALA B O 1
ATOM 2382 N N . ALA B 1 24 ? -31.312 29.703 35 1 42.44 24 ALA B N 1
ATOM 2383 C CA . ALA B 1 24 ? -31.234 28.266 35.219 1 42.44 24 ALA B CA 1
ATOM 2384 C C . ALA B 1 24 ? -30.375 27.594 34.156 1 42.44 24 ALA B C 1
ATOM 2386 O O . ALA B 1 24 ? -30.734 27.625 32.969 1 42.44 24 ALA B O 1
ATOM 2387 N N . GLY B 1 25 ? -29.109 27.734 34.312 1 39.62 25 GLY B N 1
ATOM 2388 C CA . GLY B 1 25 ? -28.312 26.875 33.438 1 39.62 25 GLY B CA 1
ATOM 2389 C C . GLY B 1 25 ? -28.938 25.516 33.219 1 39.62 25 GLY B C 1
ATOM 2390 O O . GLY B 1 25 ? -29.234 24.797 34.188 1 39.62 25 GLY B O 1
ATOM 2391 N N . ILE B 1 26 ? -29.938 25.391 32.344 1 41.44 26 ILE B N 1
ATOM 2392 C CA . ILE B 1 26 ? -30.281 24.031 31.922 1 41.44 26 ILE B CA 1
ATOM 2393 C C . ILE B 1 26 ? -29.031 23.156 31.969 1 41.44 26 ILE B C 1
ATOM 2395 O O . ILE B 1 26 ? -28.094 23.359 31.188 1 41.44 26 ILE B O 1
ATOM 2399 N N . ASP B 1 27 ? -28.562 22.812 33.125 1 40.84 27 ASP B N 1
ATOM 2400 C CA . ASP B 1 27 ? -27.641 21.688 33.219 1 40.84 27 ASP B CA 1
ATOM 2401 C C . ASP B 1 27 ? -28.062 20.547 32.281 1 40.84 27 ASP B C 1
ATOM 2403 O O . ASP B 1 27 ? -29 19.812 32.594 1 40.84 27 ASP B O 1
ATOM 2407 N N . THR B 1 28 ? -28.328 20.797 30.984 1 42.12 28 THR B N 1
ATOM 2408 C CA . THR B 1 28 ? -28.406 19.594 30.172 1 42.12 28 THR B CA 1
ATOM 2409 C C . THR B 1 28 ? -27.359 18.578 30.625 1 42.12 28 THR B C 1
ATOM 2411 O O . THR B 1 28 ? -26.156 18.781 30.422 1 42.12 28 THR B O 1
ATOM 2414 N N . THR B 1 29 ? -27.422 18.125 31.781 1 42.53 29 THR B N 1
ATOM 2415 C CA . THR B 1 29 ? -26.672 16.938 32.156 1 42.53 29 THR B CA 1
ATOM 2416 C C . THR B 1 29 ? -26.547 15.977 30.953 1 42.53 29 THR B C 1
ATOM 2418 O O . THR B 1 29 ? -27.531 15.336 30.562 1 42.53 29 THR B O 1
ATOM 2421 N N . ARG B 1 30 ? -26.031 16.391 29.891 1 49.38 30 ARG B N 1
ATOM 2422 C CA . ARG B 1 30 ? -25.641 15.336 28.953 1 49.38 30 ARG B CA 1
ATOM 2423 C C . ARG B 1 30 ? -25.219 14.07 29.703 1 49.38 30 ARG B C 1
ATOM 2425 O O . ARG B 1 30 ? -24.203 14.07 30.391 1 49.38 30 ARG B O 1
ATOM 2432 N N . ARG B 1 31 ? -26.125 13.383 30.297 1 46.78 31 ARG B N 1
ATOM 2433 C CA . ARG B 1 31 ? -25.875 12.078 30.891 1 46.78 31 ARG B CA 1
ATOM 2434 C C . ARG B 1 31 ? -24.672 11.398 30.25 1 46.78 31 ARG B C 1
ATOM 2436 O O . ARG B 1 31 ? -24.703 11.055 29.062 1 46.78 31 ARG B O 1
ATOM 2443 N N . SER B 1 32 ? -23.562 11.711 30.641 1 54.78 32 SER B N 1
ATOM 2444 C CA . SER B 1 32 ? -22.328 10.977 30.312 1 54.78 32 SER B CA 1
ATOM 2445 C C . SER B 1 32 ? -22.578 9.469 30.328 1 54.78 32 SER B C 1
ATOM 2447 O O . SER B 1 32 ? -22.891 8.891 31.359 1 54.78 32 SER B O 1
ATOM 2449 N N . SER B 1 33 ? -23.453 8.945 29.453 1 61.56 33 SER B N 1
ATOM 2450 C CA . SER B 1 33 ? -23.578 7.492 29.391 1 61.56 33 SER B CA 1
ATOM 2451 C C . SER B 1 33 ? -22.312 6.812 29.906 1 61.56 33 SER B C 1
ATOM 2453 O O . SER B 1 33 ? -21.203 7.293 29.672 1 61.56 33 SER B O 1
ATOM 2455 N N . SER B 1 34 ? -22.422 6.082 30.969 1 72.56 34 SER B N 1
ATOM 2456 C CA . SER B 1 34 ? -21.391 5.344 31.688 1 72.56 34 SER B CA 1
ATOM 2457 C C . SER B 1 34 ? -20.359 4.738 30.719 1 72.56 34 SER B C 1
ATOM 2459 O O . SER B 1 34 ? -20.734 4.215 29.672 1 72.56 34 SER B O 1
ATOM 2461 N N . PRO B 1 35 ? -19.203 5.066 30.844 1 84.31 35 PRO B N 1
ATOM 2462 C CA . PRO B 1 35 ? -18.125 4.512 30.031 1 84.31 35 PRO B CA 1
ATOM 2463 C C . PRO B 1 35 ? -18.234 3 29.844 1 84.31 35 PRO B C 1
ATOM 2465 O O . PRO B 1 35 ? -17.75 2.457 28.844 1 84.31 35 PRO B O 1
ATOM 2468 N N . TRP B 1 36 ? -19 2.316 30.734 1 89.5 36 TRP B N 1
ATOM 2469 C CA . TRP B 1 36 ? -19.109 0.863 30.672 1 89.5 36 TRP B CA 1
ATOM 2470 C C . TRP B 1 36 ? -20.047 0.433 29.547 1 89.5 36 TRP B C 1
ATOM 2472 O O . TRP B 1 36 ? -19.859 -0.63 28.953 1 89.5 36 TRP B O 1
ATOM 2482 N N . ARG B 1 37 ? -21.047 1.19 29.281 1 90.38 37 ARG B N 1
ATOM 2483 C CA . ARG B 1 37 ? -21.984 0.876 28.203 1 90.38 37 ARG B CA 1
ATOM 2484 C C . ARG B 1 37 ? -21.281 0.811 26.859 1 90.38 37 ARG B C 1
ATOM 2486 O O . ARG B 1 37 ? -21.562 -0.077 26.047 1 90.38 37 ARG B O 1
ATOM 2493 N N . TRP B 1 38 ? -20.406 1.667 26.703 1 92.38 38 TRP B N 1
ATOM 2494 C CA . TRP B 1 38 ? -19.703 1.689 25.422 1 92.38 38 TRP B CA 1
ATOM 2495 C C . TRP B 1 38 ? -18.719 0.521 25.328 1 92.38 38 TRP B C 1
ATOM 2497 O O . TRP B 1 38 ? -18.547 -0.05 24.25 1 92.38 38 TRP B O 1
ATOM 2507 N N . ARG B 1 39 ? -18.125 0.149 26.375 1 93.62 39 ARG B N 1
ATOM 2508 C CA . ARG B 1 39 ? -17.25 -1.014 26.375 1 93.62 39 ARG B CA 1
ATOM 2509 C C . ARG B 1 39 ? -18.016 -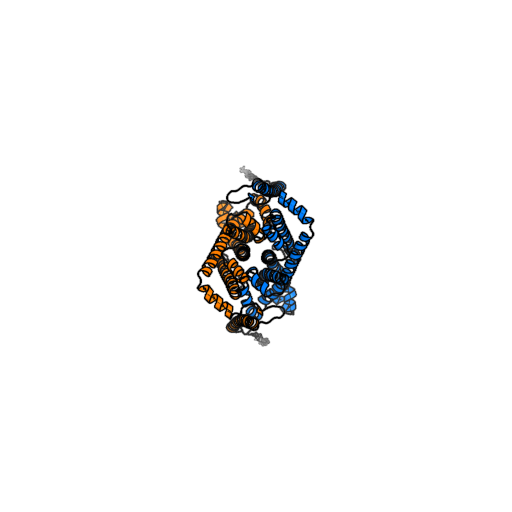2.291 26.078 1 93.62 39 ARG B C 1
ATOM 2511 O O . ARG B 1 39 ? -17.531 -3.162 25.359 1 93.62 39 ARG B O 1
ATOM 2518 N N . LEU B 1 40 ? -19.125 -2.355 26.625 1 95.38 40 LEU B N 1
ATOM 2519 C CA . LEU B 1 40 ? -19.984 -3.514 26.375 1 95.38 40 LEU B CA 1
ATOM 2520 C C . LEU B 1 40 ? -20.422 -3.555 24.906 1 95.38 40 LEU B C 1
ATOM 2522 O O . LEU B 1 40 ? -20.5 -4.629 24.312 1 95.38 40 LEU B O 1
ATOM 2526 N N . LEU B 1 41 ? -20.766 -2.467 24.391 1 95.38 41 LEU B N 1
ATOM 2527 C CA . LEU B 1 41 ? -21.188 -2.416 22.984 1 95.38 41 LEU B CA 1
ATOM 2528 C C . LEU B 1 41 ? -20.047 -2.848 22.062 1 95.38 41 LEU B C 1
ATOM 2530 O O . LEU B 1 41 ? -20.281 -3.521 21.062 1 95.38 41 LEU B O 1
ATOM 2534 N N . ARG B 1 42 ? -18.891 -2.426 22.406 1 96.06 42 ARG B N 1
ATOM 2535 C CA . ARG B 1 42 ? -17.734 -2.848 21.625 1 96.06 42 ARG B CA 1
ATOM 2536 C C . ARG B 1 42 ? -17.562 -4.363 21.656 1 96.06 42 ARG B C 1
ATOM 2538 O O . ARG B 1 42 ? -17.344 -4.996 20.625 1 96.06 42 ARG B O 1
ATOM 2545 N N . LEU B 1 43 ? -17.688 -4.926 22.812 1 96.69 43 LEU B N 1
ATOM 2546 C CA . LEU B 1 43 ? -17.547 -6.367 22.984 1 96.69 43 LEU B CA 1
ATOM 2547 C C . LEU B 1 43 ? -18.672 -7.113 22.266 1 96.69 43 LEU B C 1
ATOM 2549 O O . LEU B 1 43 ? -18.422 -8.148 21.641 1 96.69 43 LEU B O 1
ATOM 2553 N N . VAL B 1 44 ? -19.812 -6.621 22.359 1 96.88 44 VAL B N 1
ATOM 2554 C CA . VAL B 1 44 ? -20.953 -7.246 21.719 1 96.88 44 VAL B CA 1
ATOM 2555 C C . VAL B 1 44 ? -20.797 -7.195 20.203 1 96.88 44 VAL B C 1
ATOM 2557 O O . VAL B 1 44 ? -21.156 -8.141 19.5 1 96.88 44 VAL B O 1
ATOM 2560 N N . SER B 1 45 ? -20.297 -6.098 19.734 1 97.06 45 SER B N 1
ATOM 2561 C CA . SER B 1 45 ? -20.094 -5.961 18.297 1 97.06 45 SER B CA 1
ATOM 2562 C C . SER B 1 45 ? -19.156 -7.039 17.781 1 97.06 45 SER B C 1
ATOM 2564 O O . SER B 1 45 ? -19.438 -7.695 16.781 1 97.06 45 SER B O 1
ATOM 2566 N N . VAL B 1 46 ? -18.047 -7.254 18.375 1 97.25 46 VAL B N 1
ATOM 2567 C CA . VAL B 1 46 ? -17.062 -8.25 17.969 1 97.25 46 VAL B CA 1
ATOM 2568 C C . VAL B 1 46 ? -17.672 -9.648 18.109 1 97.25 46 VAL B C 1
ATOM 2570 O O . VAL B 1 46 ? -17.547 -10.477 17.188 1 97.25 46 VAL B O 1
ATOM 2573 N N . ALA B 1 47 ? -18.359 -9.906 19.234 1 97.44 47 ALA B N 1
ATOM 2574 C CA . ALA B 1 47 ? -19 -11.195 19.469 1 97.44 47 ALA B CA 1
ATOM 2575 C C . ALA B 1 47 ? -20.062 -11.484 18.422 1 97.44 47 ALA B C 1
ATOM 2577 O O . ALA B 1 47 ? -20.203 -12.617 17.953 1 97.44 47 ALA B O 1
ATOM 2578 N N . ALA B 1 48 ? -20.797 -10.492 18.125 1 97.44 48 ALA B N 1
ATOM 2579 C CA . ALA B 1 48 ? -21.844 -10.641 17.109 1 97.44 48 ALA B CA 1
ATOM 2580 C C . ALA B 1 48 ? -21.25 -10.969 15.758 1 97.44 48 ALA B C 1
ATOM 2582 O O . ALA B 1 48 ? -21.797 -11.781 15.008 1 97.44 48 ALA B O 1
ATOM 2583 N N . ALA B 1 49 ? -20.172 -10.328 15.398 1 96.81 49 ALA B N 1
ATOM 2584 C CA . ALA B 1 49 ? -19.516 -10.602 14.125 1 96.81 49 ALA B CA 1
ATOM 2585 C C . ALA B 1 49 ? -19 -12.039 14.078 1 96.81 49 ALA B C 1
ATOM 2587 O O . ALA B 1 49 ? -19.156 -12.727 13.062 1 96.81 49 ALA B O 1
ATOM 2588 N N . ILE B 1 50 ? -18.391 -12.469 15.141 1 96.38 50 ILE B N 1
ATOM 2589 C CA . ILE B 1 50 ? -17.875 -13.828 15.234 1 96.38 50 ILE B CA 1
ATOM 2590 C C . ILE B 1 50 ? -19.047 -14.82 15.188 1 96.38 50 ILE B C 1
ATOM 2592 O O . ILE B 1 50 ? -18.969 -15.852 14.523 1 96.38 50 ILE B O 1
ATOM 2596 N N . GLY B 1 51 ? -20.094 -14.523 15.938 1 96.38 51 GLY B N 1
ATOM 2597 C CA . GLY B 1 51 ? -21.281 -15.352 15.906 1 96.38 51 GLY B CA 1
ATOM 2598 C C . GLY B 1 51 ? -21.922 -15.438 14.531 1 96.38 51 GLY B C 1
ATOM 2599 O O . GLY B 1 51 ? -22.344 -16.516 14.102 1 96.38 51 GLY B O 1
ATOM 2600 N N . LEU B 1 52 ? -21.953 -14.328 13.883 1 94.88 52 LEU B N 1
ATOM 2601 C CA . LEU B 1 52 ? -22.5 -14.312 12.523 1 94.88 52 LEU B CA 1
ATOM 260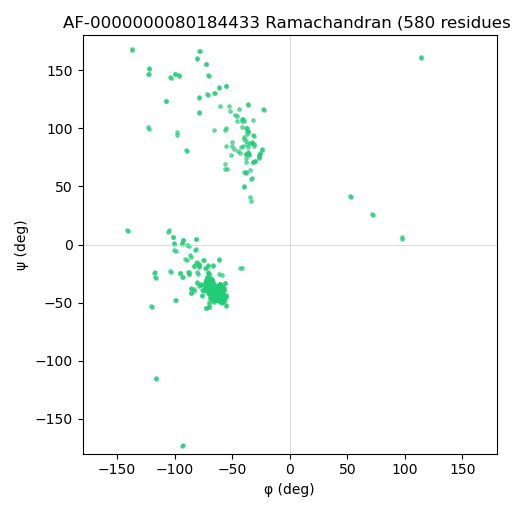2 C C . LEU B 1 52 ? -21.641 -15.164 11.586 1 94.88 52 LEU B C 1
ATOM 2604 O O . LEU B 1 52 ? -22.172 -15.883 10.742 1 94.88 52 LEU B O 1
ATOM 2608 N N . TRP B 1 53 ? -20.344 -15.016 11.719 1 94.5 53 TRP B N 1
ATOM 2609 C CA . TRP B 1 53 ? -19.422 -15.859 10.961 1 94.5 53 TRP B CA 1
ATOM 2610 C C . TRP B 1 53 ? -19.703 -17.328 11.219 1 94.5 53 TRP B C 1
ATOM 2612 O O . TRP B 1 53 ? -19.844 -18.125 10.273 1 94.5 53 TRP B O 1
ATOM 2622 N N . GLN B 1 54 ? -19.922 -17.688 12.398 1 94.94 54 GLN B N 1
ATOM 2623 C CA . GLN B 1 54 ? -20.203 -19.078 12.773 1 94.94 54 GLN B CA 1
ATOM 2624 C C . GLN B 1 54 ? -21.531 -19.531 12.18 1 94.94 54 GLN B C 1
ATOM 2626 O O . GLN B 1 54 ? -21.625 -20.625 11.617 1 94.94 54 GLN B O 1
ATOM 2631 N N . LEU B 1 55 ? -22.516 -18.703 12.266 1 94.06 55 LEU B N 1
ATOM 2632 C CA . LEU B 1 55 ? -23.859 -19.062 11.82 1 94.06 55 LEU B CA 1
ATOM 2633 C C . LEU B 1 55 ? -23.906 -19.188 10.305 1 94.06 55 LEU B C 1
ATOM 2635 O O . LEU B 1 55 ? -24.516 -20.125 9.773 1 94.06 55 LEU B O 1
ATOM 2639 N N . LEU B 1 56 ? -23.297 -18.266 9.625 1 92.12 56 LEU B N 1
ATOM 2640 C CA . LEU B 1 56 ? -23.328 -18.266 8.172 1 92.12 56 LEU B CA 1
ATOM 2641 C C . LEU B 1 56 ? -22.578 -19.469 7.609 1 92.12 56 LEU B C 1
ATOM 2643 O O . LEU B 1 56 ? -23 -20.078 6.621 1 92.12 56 LEU B O 1
ATOM 2647 N N . THR B 1 57 ? -21.484 -19.781 8.227 1 92.06 57 THR B N 1
ATOM 2648 C CA . THR B 1 57 ? -20.656 -20.875 7.707 1 92.06 57 THR B CA 1
ATOM 2649 C C . THR B 1 57 ? -21.172 -22.219 8.18 1 92.06 57 THR B C 1
ATOM 2651 O O . THR B 1 57 ? -21.188 -23.188 7.41 1 92.06 57 THR B O 1
ATOM 2654 N N . ALA B 1 58 ? -21.641 -22.328 9.43 1 91.88 58 ALA B N 1
ATOM 2655 C CA . ALA B 1 58 ? -22.234 -23.578 9.922 1 91.88 58 ALA B CA 1
ATOM 2656 C C . ALA B 1 58 ? -23.531 -23.906 9.195 1 91.88 58 ALA B C 1
ATOM 2658 O O . ALA B 1 58 ? -23.844 -25.062 8.961 1 91.88 58 ALA B O 1
ATOM 2659 N N . GLY B 1 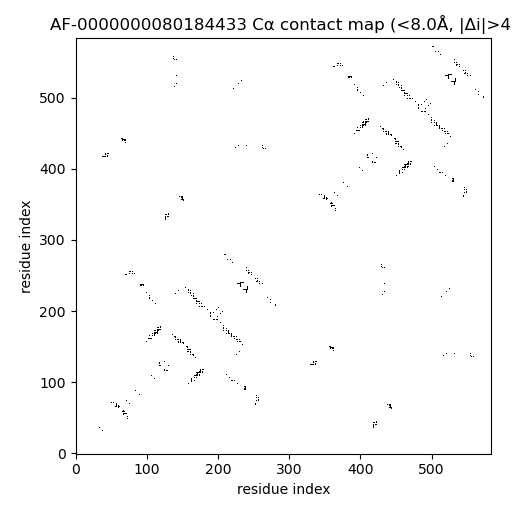59 ? -24.219 -22.875 8.867 1 91.94 59 GLY B N 1
ATOM 2660 C CA . GLY B 1 59 ? -25.469 -23.047 8.164 1 91.94 59 GLY B CA 1
ATOM 2661 C C . GLY B 1 59 ? -25.297 -23.25 6.668 1 91.94 59 GLY B C 1
ATOM 2662 O O . GLY B 1 59 ? -26.266 -23.484 5.945 1 91.94 59 GLY B O 1
ATOM 2663 N N . LYS B 1 60 ? -24.094 -23.156 6.18 1 89 60 LYS B N 1
ATOM 2664 C CA . LYS B 1 60 ? -23.766 -23.328 4.77 1 89 60 LYS B CA 1
ATOM 2665 C C . LYS B 1 60 ? -24.641 -22.438 3.891 1 89 60 LYS B C 1
ATOM 2667 O O . LYS B 1 60 ? -25.203 -22.906 2.895 1 89 60 LYS B O 1
ATOM 2672 N N . VAL B 1 61 ? -24.844 -21.266 4.309 1 87.12 61 VAL B N 1
ATOM 2673 C CA . VAL B 1 61 ? -25.703 -20.312 3.621 1 87.12 61 VAL B CA 1
ATOM 2674 C C . VAL B 1 61 ? -25.109 -19.953 2.258 1 87.12 61 VAL B C 1
ATOM 2676 O O . VAL B 1 61 ? -23.922 -19.672 2.148 1 87.12 61 VAL B O 1
ATOM 2679 N N . ARG B 1 62 ? -25.984 -20.031 1.19 1 84.69 62 ARG B N 1
ATOM 2680 C CA . ARG B 1 62 ? -25.594 -19.672 -0.167 1 84.69 62 ARG B CA 1
ATOM 2681 C C . ARG B 1 62 ? -26.5 -18.578 -0.726 1 84.69 62 ARG B C 1
ATOM 2683 O O . ARG B 1 62 ? -27.672 -18.828 -1.025 1 84.69 62 ARG B O 1
ATOM 2690 N N . LEU B 1 63 ? -26.156 -17.422 -0.732 1 83.88 63 LEU B N 1
ATOM 2691 C CA . LEU B 1 63 ? -26.891 -16.328 -1.37 1 83.88 63 LEU B CA 1
ATOM 2692 C C . LEU B 1 63 ? -26.078 -15.719 -2.51 1 83.88 63 LEU B C 1
ATOM 2694 O O . LEU B 1 63 ? -25.672 -16.438 -3.432 1 83.88 63 LEU B O 1
ATOM 2698 N N . LEU B 1 64 ? -25.719 -14.523 -2.375 1 81.06 64 LEU B N 1
ATOM 2699 C CA . LEU B 1 64 ? -24.812 -13.883 -3.32 1 81.06 64 LEU B CA 1
ATOM 2700 C C . LEU B 1 64 ? -23.359 -14.289 -3.043 1 81.06 64 LEU B C 1
ATOM 2702 O O . LEU B 1 64 ? -22.531 -14.312 -3.957 1 81.06 64 LEU B O 1
ATOM 2706 N N . LEU B 1 65 ? -23.234 -14.781 -1.844 1 84.44 65 LEU B N 1
ATOM 2707 C CA . LEU B 1 65 ? -21.938 -15.266 -1.389 1 84.44 65 LEU B CA 1
ATOM 2708 C C . LEU B 1 65 ? -22.016 -16.719 -0.957 1 84.44 65 LEU B C 1
ATOM 2710 O O . LEU B 1 65 ? -23.078 -17.203 -0.574 1 84.44 65 LEU B O 1
ATOM 2714 N N . ARG B 1 66 ? -20.875 -17.5 -1.191 1 86.69 66 ARG B N 1
ATOM 2715 C CA . ARG B 1 66 ? -20.828 -18.922 -0.87 1 86.69 66 ARG B CA 1
ATOM 2716 C C . ARG B 1 66 ? -20.156 -19.156 0.477 1 86.69 66 ARG B C 1
ATOM 2718 O O . ARG B 1 66 ? -18.953 -19.406 0.538 1 86.69 66 ARG B O 1
ATOM 2725 N N . PHE B 1 67 ? -21 -19.25 1.516 1 87.31 67 PHE B N 1
ATOM 2726 C CA . PHE B 1 67 ? -20.469 -19.469 2.854 1 87.31 67 PHE B CA 1
ATOM 2727 C C . PHE B 1 67 ? -20.297 -20.953 3.133 1 87.31 67 PHE B C 1
ATOM 2729 O O . PHE B 1 67 ? -19.703 -21.344 4.148 1 87.31 67 PHE B O 1
ATOM 2736 N N . ASP B 1 68 ? -20.656 -21.703 2.205 1 87.38 68 ASP B N 1
ATOM 2737 C CA . ASP B 1 68 ? -20.594 -23.156 2.379 1 87.38 68 ASP B CA 1
ATOM 2738 C C . ASP B 1 68 ? -19.172 -23.672 2.166 1 87.38 68 ASP B C 1
ATOM 2740 O O . ASP B 1 68 ? -18.844 -24.781 2.6 1 87.38 68 ASP B O 1
ATOM 2744 N N . THR B 1 69 ? -18.406 -22.859 1.602 1 87.75 69 THR B N 1
ATOM 2745 C CA . THR B 1 69 ? -17.047 -23.297 1.317 1 87.75 69 THR B CA 1
ATOM 2746 C C . THR B 1 69 ? -16.078 -22.75 2.363 1 87.75 69 THR B C 1
ATOM 2748 O O . THR B 1 69 ? -14.906 -23.141 2.396 1 87.75 69 THR B O 1
ATOM 2751 N N . LEU B 1 70 ? -16.578 -21.922 3.264 1 92.75 70 LEU B N 1
ATOM 2752 C CA . LEU B 1 70 ? -15.719 -21.312 4.273 1 92.75 70 LEU B CA 1
ATOM 2753 C C . LEU B 1 70 ? -15.758 -22.109 5.574 1 92.75 70 LEU B C 1
ATOM 2755 O O . LEU B 1 70 ? -16.797 -22.688 5.922 1 92.75 70 LEU B O 1
ATOM 2759 N N . PRO B 1 71 ? -14.664 -22.156 6.238 1 95.06 71 PRO B N 1
ATOM 2760 C CA . PRO B 1 71 ? -14.656 -22.844 7.527 1 95.06 71 PRO B CA 1
ATOM 2761 C C . PRO B 1 71 ? -15.375 -22.062 8.625 1 95.06 71 PRO B C 1
ATOM 2763 O O . PRO B 1 71 ? -15.477 -20.844 8.547 1 95.06 71 PRO B O 1
ATOM 2766 N N . THR B 1 72 ? -15.828 -22.797 9.578 1 96 72 THR B N 1
ATOM 2767 C CA . THR B 1 72 ? -16.453 -22.188 10.742 1 96 72 THR B CA 1
ATOM 2768 C C . THR B 1 72 ? -15.391 -21.625 11.688 1 96 72 THR B C 1
ATOM 2770 O O . THR B 1 72 ? -14.203 -21.891 11.523 1 96 72 THR B O 1
ATOM 2773 N N . VAL B 1 73 ? -15.906 -20.828 12.586 1 97 73 VAL B N 1
ATOM 2774 C CA . VAL B 1 73 ? -15.023 -20.281 13.609 1 97 73 VAL B CA 1
ATOM 2775 C C . VAL B 1 73 ? -14.414 -21.422 14.438 1 97 73 VAL B C 1
ATOM 2777 O O . VAL B 1 73 ? -13.219 -21.406 14.734 1 97 73 VAL B O 1
ATOM 2780 N N . THR B 1 74 ? -15.18 -22.406 14.719 1 96.38 74 THR B N 1
ATOM 2781 C CA . THR B 1 74 ? -14.727 -23.516 15.539 1 96.38 74 THR B CA 1
ATOM 2782 C C . THR B 1 74 ? -13.656 -24.312 14.812 1 96.38 74 THR B C 1
ATOM 2784 O O . THR B 1 74 ? -12.648 -24.719 15.414 1 96.38 74 THR B O 1
ATOM 2787 N N . GLN B 1 75 ? -13.867 -24.562 13.531 1 96.81 75 GLN B N 1
ATOM 2788 C CA . GLN B 1 75 ? -12.867 -25.266 12.734 1 96.81 75 GLN B CA 1
ATOM 2789 C C . GLN B 1 75 ? -11.562 -24.484 12.664 1 96.81 75 GLN B C 1
ATOM 2791 O O . GLN B 1 75 ? -10.477 -25.062 12.703 1 96.81 75 GLN B O 1
ATOM 2796 N N . THR B 1 76 ? -11.68 -23.219 12.539 1 97.62 76 THR B N 1
ATOM 2797 C CA . THR B 1 76 ? -10.508 -22.344 12.453 1 97.62 76 THR B CA 1
ATOM 2798 C C . THR B 1 76 ? -9.742 -22.344 13.773 1 97.62 76 THR B C 1
ATOM 2800 O O . THR B 1 76 ? -8.516 -22.438 13.789 1 97.62 76 THR B O 1
ATOM 2803 N N . VAL B 1 77 ? -10.461 -22.297 14.898 1 97.56 77 VAL B N 1
ATOM 2804 C CA . VAL B 1 77 ? -9.828 -22.281 16.219 1 97.56 77 VAL B CA 1
ATOM 2805 C C . VAL B 1 77 ? -9.133 -23.625 16.469 1 97.56 77 VAL B C 1
ATOM 2807 O O . VAL B 1 77 ? -8.023 -23.656 17 1 97.56 77 VAL B O 1
ATOM 2810 N N . ASN B 1 78 ? -9.742 -24.703 16 1 97.69 78 ASN B N 1
ATOM 2811 C CA . ASN B 1 78 ? -9.133 -26.016 16.141 1 97.69 78 ASN B CA 1
ATOM 2812 C C . ASN B 1 78 ? -7.883 -26.141 15.273 1 97.69 78 ASN B C 1
ATOM 2814 O O . ASN B 1 78 ? -6.875 -26.703 15.703 1 97.69 78 ASN B O 1
ATOM 2818 N N . ALA B 1 79 ? -8.023 -25.594 14.109 1 98.12 79 ALA B N 1
ATOM 2819 C CA . ALA B 1 79 ? -6.871 -25.609 13.203 1 98.12 79 ALA B CA 1
ATOM 2820 C C . ALA B 1 79 ? -5.719 -24.797 13.773 1 98.12 79 ALA B C 1
ATOM 2822 O O . ALA B 1 79 ? -4.555 -25.172 13.641 1 98.12 79 ALA B O 1
ATOM 2823 N N . LEU B 1 80 ? -6.078 -23.719 14.383 1 98.06 80 LEU B N 1
ATOM 2824 C CA . LEU B 1 80 ? -5.062 -22.875 15.008 1 98.06 80 LEU B CA 1
ATOM 2825 C C . LEU B 1 80 ? -4.359 -23.625 16.141 1 98.06 80 LEU B C 1
ATOM 2827 O O . LEU B 1 80 ? -3.133 -23.578 16.25 1 98.06 80 LEU B O 1
ATOM 2831 N N . HIS B 1 81 ? -5.133 -24.297 16.938 1 97.44 81 HIS B N 1
ATOM 2832 C CA . HIS B 1 81 ? -4.574 -25.062 18.062 1 97.44 81 HIS B CA 1
ATOM 2833 C C . HIS B 1 81 ? -3.611 -26.141 17.562 1 97.44 81 HIS B C 1
ATOM 2835 O O . HIS B 1 81 ? -2.533 -26.312 18.141 1 97.44 81 HIS B O 1
ATOM 2841 N N . ARG B 1 82 ? -3.934 -26.75 16.516 1 97.06 82 ARG B N 1
ATOM 2842 C CA . ARG B 1 82 ? -3.084 -27.781 15.938 1 97.06 82 ARG B CA 1
ATOM 2843 C C . ARG B 1 82 ? -1.823 -27.188 15.328 1 97.06 82 ARG B C 1
ATOM 2845 O O . ARG B 1 82 ? -0.725 -27.719 15.5 1 97.06 82 ARG B O 1
ATOM 2852 N N . ARG B 1 83 ? -2.047 -26.094 14.672 1 96.88 83 ARG B N 1
ATOM 2853 C CA . ARG B 1 83 ? -0.942 -25.453 13.961 1 96.88 83 ARG B CA 1
ATOM 2854 C C . ARG B 1 83 ? 0.092 -24.906 14.938 1 96.88 83 ARG B C 1
ATOM 2856 O O . ARG B 1 83 ? 1.293 -24.922 14.656 1 96.88 83 ARG B O 1
ATOM 2863 N N . LEU B 1 84 ? -0.357 -24.469 16.125 1 97.06 84 LEU B N 1
ATOM 2864 C CA . LEU B 1 84 ? 0.533 -23.891 17.125 1 97.06 84 LEU B CA 1
ATOM 2865 C C . LEU B 1 84 ? 1.499 -24.938 17.672 1 97.06 84 LEU B C 1
ATOM 2867 O O . LEU B 1 84 ? 2.568 -24.594 18.172 1 97.06 84 LEU B O 1
ATOM 2871 N N . GLY B 1 85 ? 1.177 -26.172 17.469 1 96.5 85 GLY B N 1
ATOM 2872 C CA . GLY B 1 85 ? 2.02 -27.266 17.953 1 96.5 85 GLY B CA 1
ATOM 2873 C C . GLY B 1 85 ? 3.006 -27.75 16.906 1 96.5 85 GLY B C 1
ATOM 2874 O O . GLY B 1 85 ? 3.809 -28.656 17.188 1 96.5 85 GLY B O 1
ATOM 2875 N N . THR B 1 86 ? 3.018 -27.203 15.781 1 96.81 86 THR B N 1
ATOM 2876 C CA . THR B 1 86 ? 3.873 -27.688 14.703 1 96.81 86 THR B CA 1
ATOM 2877 C C . THR B 1 86 ? 5.09 -26.797 14.531 1 96.81 86 THR B C 1
ATOM 2879 O O . THR B 1 86 ? 4.992 -25.578 14.672 1 96.81 86 THR B O 1
ATOM 2882 N N . TYR B 1 87 ? 6.211 -27.375 14.219 1 97.06 87 TYR B N 1
ATOM 2883 C CA . TYR B 1 87 ? 7.457 -26.656 13.969 1 97.06 87 TYR B CA 1
ATOM 2884 C C . TYR B 1 87 ? 7.363 -25.828 12.695 1 97.06 87 TYR B C 1
ATOM 2886 O O . TYR B 1 87 ? 7.891 -24.703 12.641 1 97.06 87 TYR B O 1
ATOM 2894 N N . GLU B 1 88 ? 6.664 -26.344 11.711 1 96.56 88 GLU B N 1
ATOM 2895 C CA . GLU B 1 88 ? 6.531 -25.688 10.414 1 96.56 88 GLU B CA 1
ATOM 2896 C C . GLU B 1 88 ? 5.875 -24.312 10.547 1 96.56 88 GLU B C 1
ATOM 2898 O O . GLU B 1 88 ? 6.23 -23.375 9.828 1 96.56 88 GLU B O 1
ATOM 2903 N N . TYR B 1 89 ? 4.961 -24.234 11.469 1 97.81 89 TYR B N 1
ATOM 2904 C CA . TYR B 1 89 ? 4.266 -22.969 11.68 1 97.81 89 TYR B CA 1
ATOM 2905 C C . TYR B 1 89 ? 5.23 -21.891 12.141 1 97.81 89 TYR B C 1
ATOM 2907 O O . TYR B 1 89 ? 5.242 -20.781 11.586 1 97.81 89 TYR B O 1
ATOM 2915 N N . TRP B 1 90 ? 6.039 -22.172 13.062 1 97.88 90 TRP B N 1
ATOM 2916 C CA . TRP B 1 90 ? 6.965 -21.203 13.633 1 97.88 90 TRP B CA 1
ATOM 2917 C C . TRP B 1 90 ? 8.094 -20.891 12.656 1 97.88 90 TRP B C 1
ATOM 2919 O O . TRP B 1 90 ? 8.602 -19.766 12.625 1 97.88 90 TRP B O 1
ATOM 2929 N N . LEU B 1 91 ? 8.461 -21.875 11.828 1 97.81 91 LEU B N 1
ATOM 2930 C CA . LEU B 1 91 ? 9.453 -21.656 10.789 1 97.81 91 LEU B CA 1
ATOM 2931 C C . LEU B 1 91 ? 8.945 -20.656 9.75 1 97.81 91 LEU B C 1
ATOM 2933 O O . LEU B 1 91 ? 9.664 -19.719 9.375 1 97.81 91 LEU B O 1
ATOM 2937 N N . ASP B 1 92 ? 7.734 -20.891 9.312 1 98.19 92 ASP B N 1
ATOM 2938 C CA . ASP B 1 92 ? 7.125 -19.984 8.336 1 98.19 92 ASP B CA 1
ATOM 2939 C C . ASP B 1 92 ? 6.988 -18.578 8.906 1 98.19 92 ASP B C 1
ATOM 2941 O O . ASP B 1 92 ? 7.238 -17.594 8.211 1 98.19 92 ASP B O 1
ATOM 2945 N N . LEU B 1 93 ? 6.609 -18.531 10.156 1 98.19 93 LEU B N 1
ATOM 2946 C CA . LEU B 1 93 ? 6.477 -17.25 10.836 1 98.19 93 LEU B CA 1
ATOM 2947 C C . LEU B 1 93 ? 7.816 -16.516 10.906 1 98.19 93 LEU B C 1
ATOM 2949 O O . LEU B 1 93 ? 7.902 -15.328 10.594 1 98.19 93 LEU B O 1
ATOM 2953 N N . ALA B 1 94 ? 8.836 -17.156 11.242 1 97.94 94 ALA B N 1
ATOM 2954 C CA . ALA B 1 94 ? 10.172 -16.578 11.367 1 97.94 94 ALA B CA 1
ATOM 2955 C C . ALA B 1 94 ? 10.695 -16.109 10.008 1 97.94 94 ALA B C 1
ATOM 2957 O O . ALA B 1 94 ? 11.328 -15.055 9.914 1 97.94 94 ALA B O 1
ATOM 2958 N N . GLN B 1 95 ? 10.477 -16.906 9.023 1 97.69 95 GLN B N 1
ATOM 2959 C CA . GLN B 1 95 ? 10.969 -16.562 7.699 1 97.69 95 GLN B CA 1
ATOM 2960 C C . GLN B 1 95 ? 10.305 -15.289 7.18 1 97.69 95 GLN B C 1
ATOM 2962 O O . GLN B 1 95 ? 10.977 -14.414 6.625 1 97.69 95 GLN B O 1
ATOM 2967 N N . SER B 1 96 ? 8.977 -15.18 7.32 1 98.44 96 SER B N 1
ATOM 2968 C CA . SER B 1 96 ? 8.289 -13.961 6.918 1 98.44 96 SER B CA 1
ATOM 2969 C C . SER B 1 96 ? 8.773 -12.758 7.727 1 98.44 96 SER B C 1
ATOM 2971 O O . SER B 1 96 ? 8.953 -11.672 7.18 1 98.44 96 SER B O 1
ATOM 2973 N N . LEU B 1 97 ? 9.008 -12.953 9.016 1 98.12 97 LEU B N 1
ATOM 2974 C CA . LEU B 1 97 ? 9.461 -11.875 9.883 1 98.12 97 LEU B CA 1
ATOM 2975 C C . LEU B 1 97 ? 10.859 -11.406 9.484 1 98.12 97 LEU B C 1
ATOM 2977 O O . LEU B 1 97 ? 11.125 -10.203 9.445 1 98.12 97 LEU B O 1
ATOM 2981 N N . ILE B 1 98 ? 11.719 -12.281 9.18 1 97.62 98 ILE B N 1
ATOM 2982 C CA . ILE B 1 98 ? 13.078 -11.945 8.781 1 97.62 98 ILE B CA 1
ATOM 2983 C C . ILE B 1 98 ? 13.047 -11.164 7.465 1 97.62 98 ILE B C 1
ATOM 2985 O O . ILE B 1 98 ? 13.742 -10.156 7.316 1 97.62 98 ILE B O 1
ATOM 2989 N N . ARG B 1 99 ? 12.242 -11.609 6.566 1 97.88 99 ARG B N 1
ATOM 2990 C CA . ARG B 1 99 ? 12.133 -10.953 5.27 1 97.88 99 ARG B CA 1
ATOM 2991 C C . ARG B 1 99 ? 11.633 -9.523 5.418 1 97.88 99 ARG B C 1
ATOM 2993 O O . ARG B 1 99 ? 12.211 -8.594 4.844 1 97.88 99 ARG B O 1
ATOM 3000 N N . ILE B 1 100 ? 10.562 -9.367 6.199 1 98 100 ILE B N 1
ATOM 3001 C CA . ILE B 1 100 ? 9.977 -8.031 6.305 1 98 100 ILE B CA 1
ATOM 3002 C C . ILE B 1 100 ? 10.922 -7.117 7.074 1 98 100 ILE B C 1
ATOM 3004 O O . ILE B 1 100 ? 11.07 -5.938 6.734 1 98 100 ILE B O 1
ATOM 3008 N N . LEU B 1 101 ? 11.57 -7.609 8.125 1 98 101 LEU B N 1
ATOM 3009 C CA . LEU B 1 101 ? 12.469 -6.777 8.922 1 98 101 LEU B CA 1
ATOM 3010 C C . LEU B 1 101 ? 13.711 -6.402 8.125 1 98 101 LEU B C 1
ATOM 3012 O O . LEU B 1 101 ? 14.203 -5.277 8.227 1 98 101 LEU B O 1
ATOM 3016 N N . THR B 1 102 ? 14.211 -7.309 7.34 1 98.38 102 THR B N 1
ATOM 3017 C CA . THR B 1 102 ? 15.391 -7.031 6.527 1 98.38 102 THR B CA 1
ATOM 3018 C C . THR B 1 102 ? 15.062 -6.043 5.414 1 98.38 102 THR B C 1
ATOM 3020 O O . THR B 1 102 ? 15.75 -5.031 5.25 1 98.38 102 THR B O 1
ATOM 3023 N N . GLY B 1 103 ? 14.039 -6.371 4.625 1 98.69 103 GLY B N 1
ATOM 3024 C CA . GLY B 1 103 ? 13.633 -5.477 3.547 1 98.69 103 GLY B CA 1
ATOM 3025 C C . GLY B 1 103 ? 13.242 -4.094 4.035 1 98.69 103 GLY B C 1
ATOM 3026 O O . GLY B 1 103 ? 13.695 -3.086 3.49 1 98.69 103 GLY B O 1
ATOM 3027 N N . PHE B 1 104 ? 12.438 -4.035 5.094 1 98.75 104 PHE B N 1
ATOM 3028 C CA . PHE B 1 104 ? 11.969 -2.777 5.664 1 98.75 104 PHE B CA 1
ATOM 3029 C C . PHE B 1 104 ? 13.125 -2.01 6.293 1 98.75 104 PHE B C 1
ATOM 3031 O O . PHE B 1 104 ? 13.219 -0.788 6.156 1 98.75 104 PHE B O 1
ATOM 3038 N N . GLY B 1 105 ? 13.914 -2.746 7.031 1 98.75 105 GLY B N 1
ATOM 3039 C CA . GLY B 1 105 ? 15.07 -2.107 7.633 1 98.75 105 GLY B CA 1
ATOM 3040 C C . GLY B 1 105 ? 15.984 -1.439 6.617 1 98.75 105 GLY B C 1
ATOM 3041 O O . GLY B 1 105 ? 16.406 -0.295 6.805 1 98.75 105 GLY B O 1
ATOM 3042 N N . LEU B 1 106 ? 16.297 -2.121 5.551 1 98.75 106 LEU B N 1
ATOM 3043 C CA . LEU B 1 106 ? 17.109 -1.562 4.477 1 98.75 106 LEU B CA 1
ATOM 3044 C C . LEU B 1 106 ? 16.422 -0.362 3.838 1 98.75 106 LEU B C 1
ATOM 3046 O O . LEU B 1 106 ? 17.062 0.653 3.557 1 98.75 106 LEU B O 1
ATOM 3050 N N . ALA B 1 107 ? 15.133 -0.496 3.627 1 98.88 107 ALA B N 1
ATOM 3051 C CA . ALA B 1 107 ? 14.359 0.597 3.045 1 98.88 107 ALA B CA 1
ATOM 3052 C C . ALA B 1 107 ? 14.367 1.82 3.957 1 98.88 107 ALA B C 1
ATOM 3054 O O . ALA B 1 107 ? 14.43 2.957 3.482 1 98.88 107 ALA B O 1
ATOM 3055 N N . ALA B 1 108 ? 14.234 1.571 5.234 1 98.75 108 ALA B N 1
ATOM 3056 C CA . ALA B 1 108 ? 14.234 2.666 6.203 1 98.75 108 ALA B CA 1
ATOM 3057 C C . ALA B 1 108 ? 15.539 3.451 6.145 1 98.75 108 A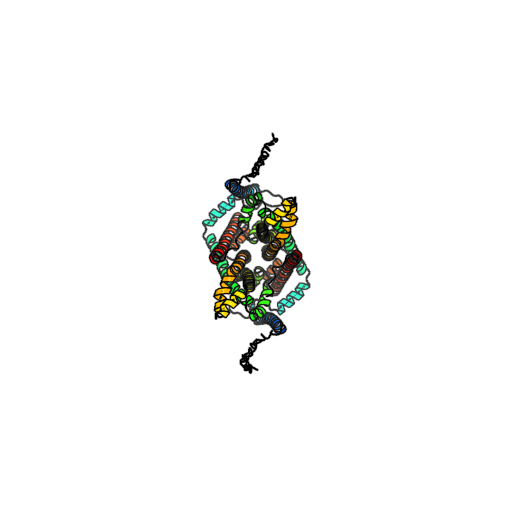LA B C 1
ATOM 3059 O O . ALA B 1 108 ? 15.531 4.68 6.035 1 98.75 108 ALA B O 1
ATOM 3060 N N . VAL B 1 109 ? 16.625 2.775 6.137 1 98.56 109 VAL B N 1
ATOM 3061 C CA . VAL B 1 109 ? 17.938 3.41 6.172 1 98.56 109 VAL B CA 1
ATOM 3062 C C . VAL B 1 109 ? 18.203 4.117 4.844 1 98.56 109 VAL B C 1
ATOM 3064 O O . VAL B 1 109 ? 18.531 5.305 4.82 1 98.56 109 VAL B O 1
ATOM 3067 N N . ILE B 1 110 ? 18.031 3.441 3.766 1 98.75 110 ILE B N 1
ATOM 3068 C CA . ILE B 1 110 ? 18.359 3.982 2.451 1 98.75 110 ILE B CA 1
ATOM 3069 C C . ILE B 1 110 ? 17.312 5.027 2.053 1 98.75 110 ILE B C 1
ATOM 3071 O O . ILE B 1 110 ? 17.656 6.039 1.433 1 98.75 110 ILE B O 1
ATOM 3075 N N . GLY B 1 111 ? 16.047 4.777 2.398 1 98.81 111 GLY B N 1
ATOM 3076 C CA . GLY B 1 111 ? 14.992 5.73 2.088 1 98.81 111 GLY B CA 1
ATOM 3077 C C . GLY B 1 111 ? 15.172 7.066 2.785 1 98.81 111 GLY B C 1
ATOM 3078 O O . GLY B 1 111 ? 15 8.117 2.172 1 98.81 111 GLY B O 1
ATOM 3079 N N . VAL B 1 112 ? 15.5 7.008 4.02 1 98.5 112 VAL B N 1
ATOM 3080 C CA . VAL B 1 112 ? 15.727 8.234 4.773 1 98.5 112 VAL B CA 1
ATOM 3081 C C . VAL B 1 112 ? 16.953 8.953 4.223 1 98.5 112 VAL B C 1
ATOM 3083 O O . VAL B 1 112 ? 16.922 10.156 3.977 1 98.5 112 VAL B O 1
ATOM 3086 N N . ALA B 1 113 ? 18.047 8.203 3.99 1 98.25 113 ALA B N 1
ATOM 3087 C CA . ALA B 1 113 ? 19.281 8.797 3.49 1 98.25 113 ALA B CA 1
ATOM 3088 C C . ALA B 1 113 ? 19.062 9.469 2.137 1 98.25 113 ALA B C 1
ATOM 3090 O O . ALA B 1 113 ? 19.438 10.625 1.944 1 98.25 113 ALA B O 1
ATOM 3091 N N . THR B 1 114 ? 18.453 8.789 1.234 1 98.5 114 THR B N 1
ATOM 3092 C CA . THR B 1 114 ? 18.25 9.336 -0.101 1 98.5 114 THR B CA 1
ATOM 3093 C C . THR B 1 114 ? 17.172 10.43 -0.079 1 98.5 114 THR B C 1
ATOM 3095 O O . THR B 1 114 ? 17.234 11.375 -0.864 1 98.5 114 THR B O 1
ATOM 3098 N N . GLY B 1 115 ? 16.172 10.273 0.827 1 98.5 115 GLY B N 1
ATOM 3099 C CA . GLY B 1 115 ? 15.188 11.328 0.985 1 98.5 115 GLY B CA 1
ATOM 3100 C C . GLY B 1 115 ? 15.789 12.641 1.447 1 98.5 115 GLY B C 1
ATOM 3101 O O . GLY B 1 115 ? 15.43 13.711 0.945 1 98.5 115 GLY B O 1
ATOM 3102 N N . VAL B 1 116 ? 16.672 12.531 2.334 1 97.75 116 VAL B N 1
ATOM 3103 C CA . VAL B 1 116 ? 17.359 13.719 2.824 1 97.75 116 VAL B CA 1
ATOM 3104 C C . VAL B 1 116 ? 18.188 14.336 1.699 1 97.75 116 VAL B C 1
ATOM 3106 O O . VAL B 1 116 ? 18.156 15.555 1.485 1 97.75 116 VAL B O 1
ATOM 3109 N N . LEU B 1 117 ? 18.906 13.516 0.981 1 97.81 117 LEU B N 1
ATOM 3110 C CA . LEU B 1 117 ? 19.75 14.008 -0.104 1 97.81 117 LEU B CA 1
ATOM 3111 C C . LEU B 1 117 ? 18.906 14.664 -1.19 1 97.81 117 LEU B C 1
ATOM 3113 O O . LEU B 1 117 ? 19.281 15.711 -1.726 1 97.81 117 LEU B O 1
ATOM 3117 N N . LEU B 1 118 ? 17.812 14.117 -1.479 1 97.69 118 LEU B N 1
ATOM 3118 C CA . LEU B 1 118 ? 16.922 14.664 -2.506 1 97.69 118 LEU B CA 1
ATOM 3119 C C . LEU B 1 118 ? 16.344 16 -2.066 1 97.69 118 LEU B C 1
ATOM 3121 O O . LEU B 1 118 ? 16.062 16.859 -2.9 1 97.69 118 LEU B O 1
ATOM 3125 N N . GLY B 1 119 ? 16.188 16.109 -0.809 1 95.19 119 GLY B N 1
ATOM 3126 C CA . GLY B 1 119 ? 15.617 17.344 -0.279 1 95.19 119 GLY B CA 1
ATOM 3127 C C . GLY B 1 119 ? 16.641 18.453 -0.103 1 95.19 119 GLY B C 1
ATOM 3128 O O . GLY B 1 119 ? 16.281 19.625 -0.083 1 95.19 119 GLY B O 1
ATOM 3129 N N . ARG B 1 120 ? 17.922 18.172 -0.071 1 93.62 120 ARG B N 1
ATOM 3130 C CA . ARG B 1 120 ? 18.906 19.172 0.312 1 93.62 120 ARG B CA 1
ATOM 3131 C C . ARG B 1 120 ? 19.859 19.469 -0.843 1 93.62 120 ARG B C 1
ATOM 3133 O O . ARG B 1 120 ? 20.438 20.562 -0.916 1 93.62 120 ARG B O 1
ATOM 3140 N N . SER B 1 121 ? 20.078 18.578 -1.683 1 94.38 121 SER B N 1
ATOM 3141 C CA . SER B 1 121 ? 21.062 18.734 -2.746 1 94.38 121 SER B CA 1
ATOM 3142 C C . SER B 1 121 ? 20.391 18.922 -4.102 1 94.38 121 SER B C 1
ATOM 3144 O O . SER B 1 121 ? 19.703 18.016 -4.582 1 94.38 121 SER B O 1
ATOM 3146 N N . ARG B 1 122 ? 20.703 19.938 -4.703 1 93.25 122 ARG B N 1
ATOM 3147 C CA . ARG B 1 122 ? 20.156 20.188 -6.035 1 93.25 122 ARG B CA 1
ATOM 3148 C C . ARG B 1 122 ? 20.734 19.219 -7.051 1 93.25 122 ARG B C 1
ATOM 3150 O O . ARG B 1 122 ? 20.031 18.766 -7.961 1 93.25 122 ARG B O 1
ATOM 3157 N N . LEU B 1 123 ? 21.984 18.922 -6.867 1 95.06 123 LEU B N 1
ATOM 3158 C CA . LEU B 1 123 ? 22.625 17.969 -7.77 1 95.06 123 LEU B CA 1
ATOM 3159 C C . LEU B 1 123 ? 21.969 16.609 -7.668 1 95.06 123 LEU B C 1
ATOM 3161 O O . LEU B 1 123 ? 21.656 15.992 -8.688 1 95.06 123 LEU B O 1
ATOM 3165 N N . PHE B 1 124 ? 21.781 16.156 -6.477 1 97.12 124 PHE B N 1
ATOM 3166 C CA . PHE B 1 124 ? 21.156 14.867 -6.273 1 97.12 124 PHE B CA 1
ATOM 3167 C C . PHE B 1 124 ? 19.703 14.875 -6.766 1 97.12 124 PHE B C 1
ATOM 3169 O O . PHE B 1 124 ? 19.25 13.906 -7.371 1 97.12 124 PHE B O 1
ATOM 3176 N N . ALA B 1 125 ? 19.031 15.914 -6.535 1 97.06 125 ALA B N 1
ATOM 3177 C CA . ALA B 1 125 ? 17.641 16.062 -6.953 1 97.06 125 ALA B CA 1
ATOM 3178 C C . ALA B 1 125 ? 17.516 15.977 -8.477 1 97.06 125 ALA B C 1
ATOM 3180 O O . ALA B 1 125 ? 16.547 15.422 -9 1 97.06 125 ALA B O 1
ATOM 3181 N N . ASN B 1 126 ? 18.484 16.516 -9.164 1 96.5 126 ASN B N 1
ATOM 3182 C CA . ASN B 1 126 ? 18.375 16.562 -10.617 1 96.5 126 ASN B CA 1
ATOM 3183 C C . ASN B 1 126 ? 18.969 15.305 -11.258 1 96.5 126 ASN B C 1
ATOM 3185 O O . ASN B 1 126 ? 18.75 15.047 -12.445 1 96.5 126 ASN B O 1
ATOM 3189 N N . THR B 1 127 ? 19.703 14.523 -10.523 1 96.75 127 THR B N 1
ATOM 3190 C CA . THR B 1 127 ? 20.266 13.289 -11.062 1 96.75 127 THR B CA 1
ATOM 3191 C C . THR B 1 127 ? 19.406 12.086 -10.672 1 96.75 127 THR B C 1
ATOM 3193 O O . THR B 1 127 ? 19.016 11.289 -11.523 1 96.75 127 THR B O 1
ATOM 3196 N N . PHE B 1 128 ? 19.047 11.992 -9.398 1 97.75 128 PHE B N 1
ATOM 3197 C CA . PHE B 1 128 ? 18.312 10.836 -8.891 1 97.75 128 PHE B CA 1
ATOM 3198 C C . PHE B 1 128 ? 16.812 11.094 -8.875 1 97.75 128 PHE B C 1
ATOM 3200 O O . PHE B 1 128 ? 16.016 10.156 -8.883 1 97.75 128 PHE B O 1
ATOM 3207 N N . GLY B 1 129 ? 16.469 12.336 -8.812 1 97 129 GLY B N 1
ATOM 3208 C CA . GLY B 1 129 ? 15.062 12.727 -8.781 1 97 129 GLY B CA 1
ATOM 3209 C C . GLY B 1 129 ? 14.266 12.18 -9.953 1 97 129 GLY B C 1
ATOM 3210 O O . GLY B 1 129 ? 13.266 11.492 -9.766 1 97 129 GLY B O 1
ATOM 3211 N N . PRO B 1 130 ? 14.75 12.406 -11.125 1 96.88 130 PRO B N 1
ATOM 3212 C CA . PRO B 1 130 ? 14.016 11.922 -12.297 1 96.88 130 PRO B CA 1
ATOM 3213 C C . PRO B 1 130 ? 13.891 10.398 -12.32 1 96.88 130 PRO B C 1
ATOM 3215 O O . PRO B 1 130 ? 12.867 9.867 -12.758 1 96.88 130 PRO B O 1
ATOM 3218 N N . LEU B 1 131 ? 14.883 9.703 -11.883 1 96.88 131 LEU B N 1
ATOM 3219 C CA . LEU B 1 131 ? 14.844 8.242 -11.836 1 96.88 131 LEU B CA 1
ATOM 3220 C C . LEU B 1 131 ? 13.805 7.758 -10.836 1 96.88 131 LEU B C 1
ATOM 3222 O O . LEU B 1 131 ? 13.055 6.816 -11.109 1 96.88 131 LEU B O 1
ATOM 3226 N N . THR B 1 132 ? 13.766 8.414 -9.695 1 96.62 132 THR B N 1
ATOM 3227 C CA . THR B 1 132 ? 12.789 8.055 -8.68 1 96.62 132 THR B CA 1
ATOM 3228 C C . THR B 1 132 ? 11.375 8.32 -9.172 1 96.62 132 THR B C 1
ATOM 3230 O O . THR B 1 132 ? 10.461 7.539 -8.906 1 96.62 132 THR B O 1
ATOM 3233 N N . GLU B 1 133 ? 11.203 9.375 -9.867 1 94.81 133 GLU B N 1
ATOM 3234 C CA . GLU B 1 133 ? 9.883 9.734 -10.383 1 94.81 133 GLU B CA 1
ATOM 3235 C C . GLU B 1 133 ? 9.414 8.742 -11.445 1 94.81 133 GLU B C 1
ATOM 3237 O O . GLU B 1 133 ? 8.219 8.469 -11.555 1 94.81 133 GLU B O 1
ATOM 3242 N N . LEU B 1 134 ? 10.297 8.164 -12.172 1 94.5 134 LEU B N 1
ATOM 3243 C CA . LEU B 1 134 ? 9.977 7.215 -13.234 1 94.5 134 LEU B CA 1
ATOM 3244 C C . LEU B 1 134 ? 9.633 5.848 -12.648 1 94.5 134 LEU B C 1
ATOM 3246 O O . LEU B 1 134 ? 8.75 5.152 -13.164 1 94.5 134 LEU B O 1
ATOM 3250 N N . ILE B 1 135 ? 10.258 5.457 -11.586 1 96.44 135 ILE B N 1
ATOM 3251 C CA . ILE B 1 135 ? 10.148 4.098 -11.07 1 96.44 135 ILE B CA 1
ATOM 3252 C C . ILE B 1 135 ? 9.047 4.039 -10.008 1 96.44 135 ILE B C 1
ATOM 3254 O O . ILE B 1 135 ? 8.383 3.012 -9.852 1 96.44 135 ILE B O 1
ATOM 3258 N N . ARG B 1 136 ? 8.789 5.113 -9.344 1 96 136 ARG B N 1
ATOM 3259 C CA . ARG B 1 136 ? 7.934 5.176 -8.164 1 96 136 ARG B CA 1
ATOM 3260 C C . ARG B 1 136 ? 6.527 4.676 -8.484 1 96 136 ARG B C 1
ATOM 3262 O O . ARG B 1 136 ? 5.926 3.951 -7.688 1 96 136 ARG B O 1
ATOM 3269 N N . PRO B 1 137 ? 6.008 4.934 -9.648 1 95.62 137 PRO B N 1
ATOM 3270 C CA . PRO B 1 137 ? 4.629 4.535 -9.93 1 95.62 137 PRO B CA 1
ATOM 3271 C C . PRO B 1 137 ? 4.488 3.031 -10.172 1 95.62 137 PRO B C 1
ATOM 3273 O O . PRO B 1 137 ? 3.371 2.51 -10.203 1 95.62 137 PRO B O 1
ATOM 3276 N N . VAL B 1 138 ? 5.527 2.33 -10.367 1 97.44 138 VAL B N 1
ATOM 3277 C CA . VAL B 1 138 ? 5.492 0.887 -10.586 1 97.44 138 VAL B CA 1
ATOM 3278 C C . VAL B 1 138 ? 5.32 0.172 -9.242 1 97.44 138 VAL B C 1
ATOM 3280 O O . VAL B 1 138 ? 6.203 0.23 -8.383 1 97.44 138 VAL B O 1
ATOM 3283 N N . PRO B 1 139 ? 4.195 -0.472 -9.078 1 97.62 139 PRO B N 1
ATOM 3284 C CA . PRO B 1 139 ? 4.09 -1.272 -7.855 1 97.62 139 PRO B CA 1
ATOM 3285 C C . PRO B 1 139 ? 5.223 -2.283 -7.707 1 97.62 139 PRO B C 1
ATOM 3287 O O . PRO B 1 139 ? 5.582 -2.959 -8.68 1 97.62 139 PRO B O 1
ATOM 3290 N N . ALA B 1 140 ? 5.734 -2.352 -6.523 1 97.94 140 ALA B N 1
ATOM 3291 C CA . ALA B 1 140 ? 6.879 -3.223 -6.27 1 97.94 140 ALA B CA 1
ATOM 3292 C C . ALA B 1 140 ? 6.57 -4.664 -6.664 1 97.94 140 ALA B C 1
ATOM 3294 O O . ALA B 1 140 ? 7.445 -5.383 -7.156 1 97.94 140 ALA B O 1
ATOM 3295 N N . ILE B 1 141 ? 5.379 -5.027 -6.504 1 96.94 141 ILE B N 1
ATOM 3296 C CA . ILE B 1 141 ? 4.996 -6.414 -6.746 1 96.94 141 ILE B CA 1
ATOM 3297 C C . ILE B 1 141 ? 5.105 -6.727 -8.234 1 96.94 141 ILE B C 1
ATOM 3299 O O . ILE B 1 141 ? 5.312 -7.879 -8.625 1 96.94 141 ILE B O 1
ATOM 3303 N N . ALA B 1 142 ? 4.922 -5.727 -9.117 1 97.75 142 ALA B N 1
ATOM 3304 C CA . ALA B 1 142 ? 5.039 -5.93 -10.562 1 97.75 142 ALA B CA 1
ATOM 3305 C C . ALA B 1 142 ? 6.445 -6.379 -10.938 1 97.75 142 ALA B C 1
ATOM 3307 O O . ALA B 1 142 ? 6.66 -6.91 -12.031 1 97.75 142 ALA B O 1
ATOM 3308 N N . MET B 1 143 ? 7.395 -6.266 -10.031 1 97.56 143 MET B N 1
ATOM 3309 C CA . MET B 1 143 ? 8.797 -6.574 -10.281 1 97.56 143 MET B CA 1
ATOM 3310 C C . MET B 1 143 ? 9.109 -8.023 -9.906 1 97.56 143 MET B C 1
ATOM 3312 O O . MET B 1 143 ? 10.25 -8.469 -10.062 1 97.56 143 MET B O 1
ATOM 3316 N N . VAL B 1 144 ? 8.164 -8.781 -9.516 1 96.5 144 VAL B N 1
ATOM 3317 C CA . VAL B 1 144 ? 8.383 -10.141 -9.031 1 96.5 144 VAL B CA 1
ATOM 3318 C C . VAL B 1 144 ? 9.055 -10.969 -10.125 1 96.5 144 VAL B C 1
ATOM 3320 O O . VAL B 1 144 ? 10.086 -11.602 -9.883 1 96.5 144 VAL B O 1
ATOM 3323 N N . PRO B 1 145 ? 8.562 -10.953 -11.375 1 96.69 145 PRO B N 1
ATOM 3324 C CA . PRO B 1 145 ? 9.242 -11.75 -12.398 1 96.69 145 PRO B CA 1
ATOM 3325 C C . PRO B 1 145 ? 10.688 -11.312 -12.609 1 96.69 145 PRO B C 1
ATOM 3327 O O . PRO B 1 145 ? 11.57 -12.156 -12.781 1 96.69 145 PRO B O 1
ATOM 3330 N N . VAL B 1 146 ? 10.898 -10.031 -12.57 1 95.94 146 VAL B N 1
ATOM 3331 C CA . VAL B 1 146 ? 12.242 -9.492 -12.773 1 95.94 146 VAL B CA 1
ATOM 3332 C C . VAL B 1 146 ? 13.141 -9.898 -11.609 1 95.94 146 VAL B C 1
ATOM 3334 O O . VAL B 1 146 ? 14.312 -10.234 -11.805 1 95.94 146 VAL B O 1
ATOM 3337 N N . ALA B 1 147 ? 12.609 -9.867 -10.43 1 96.31 147 ALA B N 1
ATOM 3338 C CA . ALA B 1 147 ? 13.375 -10.258 -9.25 1 96.31 147 ALA B CA 1
ATOM 3339 C C . ALA B 1 147 ? 13.797 -11.727 -9.336 1 96.31 147 ALA B C 1
ATOM 3341 O O . ALA B 1 147 ? 14.93 -12.07 -8.984 1 96.31 147 ALA B O 1
ATOM 3342 N N . ILE B 1 148 ? 12.875 -12.539 -9.805 1 94.19 148 ILE B N 1
ATOM 3343 C CA . ILE B 1 148 ? 13.164 -13.961 -9.945 1 94.19 148 ILE B CA 1
ATOM 3344 C C . ILE B 1 148 ? 14.312 -14.164 -10.93 1 94.19 148 ILE B C 1
ATOM 3346 O O . ILE B 1 148 ? 15.195 -14.992 -10.711 1 94.19 148 ILE B O 1
ATOM 3350 N N . LEU B 1 149 ? 14.336 -13.336 -11.961 1 93.12 149 LEU B N 1
ATOM 3351 C CA . LEU B 1 149 ? 15.336 -13.477 -13.016 1 93.12 149 LEU B CA 1
ATOM 3352 C C . LEU B 1 149 ? 16.656 -12.867 -12.586 1 93.12 149 LEU B C 1
ATOM 3354 O O . LEU B 1 149 ? 17.734 -13.367 -12.953 1 93.12 149 LEU B O 1
ATOM 3358 N N . LEU B 1 150 ? 16.578 -11.852 -11.82 1 93.25 150 LEU B N 1
ATOM 3359 C CA . LEU B 1 150 ? 17.734 -11.008 -11.523 1 93.25 150 LEU B CA 1
ATOM 3360 C C . LEU B 1 150 ? 18.547 -11.578 -10.359 1 93.25 150 LEU B C 1
ATOM 3362 O O . LEU B 1 150 ? 19.766 -11.523 -10.367 1 93.25 150 LEU B O 1
ATOM 3366 N N . PHE B 1 151 ? 17.859 -12.133 -9.359 1 94.12 151 PHE B N 1
ATOM 3367 C CA . PHE B 1 151 ? 18.531 -12.555 -8.133 1 94.12 151 PHE B CA 1
ATOM 3368 C C . PHE B 1 151 ? 18.781 -14.062 -8.148 1 94.12 151 PHE B C 1
ATOM 3370 O O . PHE B 1 151 ? 17.953 -14.828 -8.648 1 94.12 151 PHE B O 1
ATOM 3377 N N . PRO B 1 152 ? 19.891 -14.453 -7.543 1 90.12 152 PRO B N 1
ATOM 3378 C CA . PRO B 1 152 ? 20.234 -15.875 -7.555 1 90.12 152 PRO B CA 1
ATOM 3379 C C . PRO B 1 152 ? 19.312 -16.719 -6.672 1 90.12 152 PRO B C 1
ATOM 3381 O O . PRO B 1 152 ? 19.125 -17.906 -6.93 1 90.12 152 PRO B O 1
ATOM 3384 N N . THR B 1 153 ? 18.766 -16.125 -5.598 1 91.31 153 THR B N 1
ATOM 3385 C CA . THR B 1 153 ? 17.875 -16.875 -4.719 1 91.31 153 THR B CA 1
ATOM 3386 C C . THR B 1 153 ? 16.516 -16.203 -4.613 1 91.31 153 THR B C 1
ATOM 3388 O O . THR B 1 153 ? 16.422 -14.977 -4.688 1 91.31 153 THR B O 1
ATOM 3391 N N . ASP B 1 154 ? 15.531 -17.016 -4.371 1 91.31 154 ASP B N 1
ATOM 3392 C CA . ASP B 1 154 ? 14.172 -16.516 -4.172 1 91.31 154 ASP B CA 1
ATOM 3393 C C . ASP B 1 154 ? 14.109 -15.578 -2.969 1 91.31 154 ASP B C 1
ATOM 3395 O O . ASP B 1 154 ? 13.383 -14.586 -2.99 1 91.31 154 ASP B O 1
ATOM 3399 N N . GLU B 1 155 ? 14.922 -15.906 -2.01 1 94.38 155 GLU B N 1
ATOM 3400 C CA . GLU B 1 155 ? 14.945 -15.109 -0.789 1 94.38 155 GLU B CA 1
ATOM 3401 C C . GLU B 1 155 ? 15.406 -13.68 -1.073 1 94.38 155 GLU B C 1
ATOM 3403 O O . GLU B 1 155 ? 14.781 -12.719 -0.621 1 94.38 155 GLU B O 1
ATOM 3408 N N . ALA B 1 156 ? 16.453 -13.594 -1.827 1 95.19 156 ALA B N 1
ATOM 3409 C CA . ALA B 1 156 ? 16.969 -12.266 -2.164 1 95.19 156 ALA B CA 1
ATOM 3410 C C . ALA B 1 156 ? 15.961 -11.469 -2.98 1 95.19 156 ALA B C 1
ATOM 3412 O O . ALA B 1 156 ? 15.836 -10.258 -2.816 1 95.19 156 ALA B O 1
ATOM 3413 N N . GLY B 1 157 ? 15.266 -12.195 -3.83 1 96.88 157 GLY B N 1
ATOM 3414 C CA . GLY B 1 157 ? 14.242 -11.531 -4.629 1 96.88 157 GLY B CA 1
ATOM 3415 C C . GLY B 1 157 ? 13.094 -11 -3.803 1 96.88 157 GLY B C 1
ATOM 3416 O O . GLY B 1 157 ? 12.641 -9.867 -4.012 1 96.88 157 GLY B O 1
ATOM 3417 N N . ILE B 1 158 ? 12.609 -11.742 -2.848 1 97.81 158 ILE B N 1
ATOM 3418 C CA . ILE B 1 158 ? 11.477 -11.336 -2.021 1 97.81 158 ILE B CA 1
ATOM 3419 C C . ILE B 1 158 ? 11.891 -10.18 -1.116 1 97.81 158 ILE B C 1
ATOM 3421 O O . ILE B 1 158 ? 11.125 -9.227 -0.93 1 97.81 158 ILE B O 1
ATOM 3425 N N . VAL B 1 159 ? 13.086 -10.227 -0.582 1 97.94 159 VAL B N 1
ATOM 3426 C CA . VAL B 1 159 ? 13.586 -9.148 0.263 1 97.94 159 VAL B CA 1
ATOM 3427 C C . VAL B 1 159 ? 13.711 -7.867 -0.555 1 97.94 159 VAL B C 1
ATOM 3429 O O . VAL B 1 159 ? 13.383 -6.781 -0.07 1 97.94 159 VAL B O 1
ATOM 3432 N N . PHE B 1 160 ? 14.156 -8 -1.784 1 98.12 160 PHE B N 1
ATOM 3433 C CA . PHE B 1 160 ? 14.273 -6.852 -2.672 1 98.12 160 PHE B CA 1
ATOM 3434 C C . PHE B 1 160 ? 12.906 -6.227 -2.93 1 98.12 160 PHE B C 1
ATOM 3436 O O . PHE B 1 160 ? 12.758 -5.004 -2.887 1 98.12 160 PHE B O 1
ATOM 3443 N N . ILE B 1 161 ? 11.875 -7.031 -3.213 1 98.31 161 ILE B N 1
ATOM 3444 C CA . ILE B 1 161 ? 10.516 -6.555 -3.447 1 98.31 161 ILE B CA 1
ATOM 3445 C C . ILE B 1 161 ? 10 -5.84 -2.199 1 98.31 161 ILE B C 1
ATOM 3447 O O . ILE B 1 161 ? 9.375 -4.781 -2.297 1 98.31 161 ILE B O 1
ATOM 3451 N N . THR B 1 162 ? 10.242 -6.438 -1.043 1 98.56 162 THR B N 1
ATOM 3452 C CA . THR B 1 162 ? 9.836 -5.855 0.232 1 98.56 162 THR B CA 1
ATOM 3453 C C . THR B 1 162 ? 10.531 -4.516 0.457 1 98.56 162 THR B C 1
ATOM 3455 O O . THR B 1 162 ? 9.898 -3.551 0.896 1 98.56 162 THR B O 1
ATOM 3458 N N . PHE B 1 163 ? 11.844 -4.449 0.125 1 98.69 163 PHE B N 1
ATOM 3459 C CA . PHE B 1 163 ? 12.617 -3.219 0.195 1 98.69 163 PHE B CA 1
ATOM 3460 C C . PHE B 1 163 ? 12.008 -2.143 -0.696 1 98.69 163 PHE B C 1
ATOM 3462 O O . PHE B 1 163 ? 11.773 -1.021 -0.246 1 98.69 163 PHE B O 1
ATOM 3469 N N . LEU B 1 164 ? 11.75 -2.516 -1.911 1 98.38 164 LEU B N 1
ATOM 3470 C CA . LEU B 1 164 ? 11.219 -1.558 -2.875 1 98.38 164 LEU B CA 1
ATOM 3471 C C . LEU B 1 164 ? 9.859 -1.033 -2.428 1 98.38 164 LEU B C 1
ATOM 3473 O O . LEU B 1 164 ? 9.562 0.151 -2.598 1 98.38 164 LEU B O 1
ATOM 3477 N N . ALA B 1 165 ? 9.062 -1.908 -1.869 1 98.44 165 ALA B N 1
ATOM 3478 C CA . ALA B 1 165 ? 7.715 -1.568 -1.411 1 98.44 165 ALA B CA 1
ATOM 3479 C C . ALA B 1 165 ? 7.762 -0.482 -0.341 1 98.44 165 ALA B C 1
ATOM 3481 O O . ALA B 1 165 ? 6.965 0.46 -0.37 1 98.44 165 ALA B O 1
ATOM 3482 N N . ALA B 1 166 ? 8.648 -0.588 0.553 1 98.69 166 ALA B N 1
ATOM 3483 C CA . ALA B 1 166 ? 8.734 0.344 1.675 1 98.69 166 ALA B CA 1
ATOM 3484 C C . ALA B 1 166 ? 9.594 1.554 1.317 1 98.69 166 ALA B C 1
ATOM 3486 O O . ALA B 1 166 ? 9.461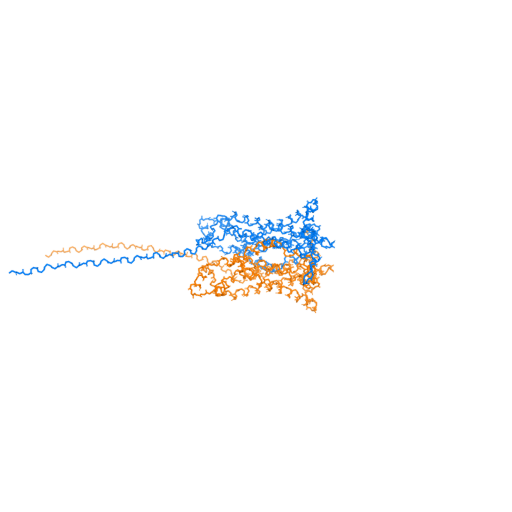 2.619 1.923 1 98.69 166 ALA B O 1
ATOM 3487 N N . TYR B 1 167 ? 10.484 1.441 0.356 1 98.75 167 TYR B N 1
ATOM 3488 C CA . TYR B 1 167 ? 11.492 2.441 0.02 1 98.75 167 TYR B CA 1
ATOM 3489 C C . TYR B 1 167 ? 10.844 3.744 -0.425 1 98.75 167 TYR B C 1
ATOM 3491 O O . TYR B 1 167 ? 11.164 4.816 0.094 1 98.75 167 TYR B O 1
ATOM 3499 N N . PHE B 1 168 ? 9.922 3.697 -1.245 1 98.25 168 PHE B N 1
ATOM 3500 C CA . PHE B 1 168 ? 9.438 4.902 -1.908 1 98.25 168 PHE B CA 1
ATOM 3501 C C . PHE B 1 168 ? 8.57 5.727 -0.968 1 98.25 168 PHE B C 1
ATOM 3503 O O . PHE B 1 168 ? 8.719 6.945 -0.878 1 98.25 168 PHE B O 1
ATOM 3510 N N . PRO B 1 169 ? 7.633 5.09 -0.192 1 97.62 169 PRO B N 1
ATOM 3511 C CA . PRO B 1 169 ? 6.914 5.898 0.796 1 97.62 169 PRO B CA 1
ATOM 3512 C C . PRO B 1 169 ? 7.852 6.59 1.784 1 97.62 169 PRO B C 1
ATOM 3514 O O . PRO B 1 169 ? 7.625 7.75 2.145 1 97.62 169 PRO B O 1
ATOM 3517 N N . ILE B 1 170 ? 8.836 5.93 2.166 1 98.62 170 ILE B N 1
ATOM 3518 C CA . ILE B 1 170 ? 9.781 6.492 3.123 1 98.62 170 ILE B CA 1
ATOM 3519 C C . ILE B 1 170 ? 10.57 7.621 2.467 1 98.62 170 ILE B C 1
ATOM 3521 O O . ILE B 1 170 ? 10.742 8.695 3.053 1 98.62 170 ILE B O 1
ATOM 3525 N N . LEU B 1 171 ? 11.039 7.379 1.258 1 98.62 171 LEU B N 1
ATOM 3526 C CA . LEU B 1 171 ? 11.797 8.367 0.494 1 98.62 171 LEU B CA 1
ATOM 3527 C C . LEU B 1 171 ? 10.984 9.648 0.309 1 98.62 171 LEU B C 1
ATOM 3529 O O . LEU B 1 171 ? 11.484 10.742 0.581 1 98.62 171 LEU B O 1
ATOM 3533 N N . VAL B 1 172 ? 9.773 9.531 -0.101 1 97.06 172 VAL B N 1
ATOM 3534 C CA . VAL B 1 172 ? 8.922 10.672 -0.43 1 97.06 172 VAL B CA 1
ATOM 3535 C C . VAL B 1 172 ? 8.586 11.445 0.84 1 97.06 172 VAL B C 1
ATOM 3537 O O . VAL B 1 172 ? 8.68 12.68 0.868 1 97.06 172 VAL B O 1
ATOM 3540 N N . SER B 1 173 ? 8.195 10.703 1.876 1 97.56 173 SER B N 1
ATOM 3541 C CA . SER B 1 173 ? 7.848 11.359 3.135 1 97.56 173 SER B CA 1
ATOM 3542 C C . SER B 1 173 ? 9.039 12.102 3.723 1 97.56 173 SER B C 1
ATOM 3544 O O . SER B 1 173 ? 8.898 13.219 4.219 1 97.56 173 SER B O 1
ATOM 3546 N N . THR B 1 174 ? 10.164 11.484 3.635 1 98.25 174 THR B N 1
ATOM 3547 C CA . THR B 1 174 ? 11.383 12.102 4.152 1 98.25 174 THR B CA 1
ATOM 3548 C C . THR B 1 174 ? 11.734 13.352 3.344 1 98.25 174 THR B C 1
ATOM 3550 O O . THR B 1 174 ? 12.031 14.406 3.914 1 98.25 174 THR B O 1
ATOM 3553 N N . ARG B 1 175 ? 11.734 13.227 2.074 1 97.69 175 ARG B N 1
ATOM 3554 C CA . ARG B 1 175 ? 12.031 14.367 1.212 1 97.69 175 ARG B CA 1
ATOM 3555 C C . ARG B 1 175 ? 11.094 15.531 1.508 1 97.69 175 ARG B C 1
ATOM 3557 O O . ARG B 1 175 ? 11.531 16.672 1.62 1 97.69 175 ARG B O 1
ATOM 3564 N N . HIS B 1 176 ? 9.812 15.266 1.652 1 95.75 176 HIS B N 1
ATOM 3565 C CA . HIS B 1 176 ? 8.828 16.297 1.955 1 95.75 176 HIS B CA 1
ATOM 3566 C C . HIS B 1 176 ? 9.109 16.953 3.307 1 95.75 176 HIS B C 1
ATOM 3568 O O . HIS B 1 176 ? 9.008 18.172 3.447 1 95.75 176 HIS B O 1
ATOM 3574 N N . ALA B 1 177 ? 9.422 16.109 4.262 1 96.5 177 ALA B N 1
ATOM 3575 C CA . ALA B 1 177 ? 9.711 16.641 5.598 1 96.5 177 ALA B CA 1
ATOM 3576 C C . ALA B 1 177 ? 10.922 17.562 5.574 1 96.5 177 ALA B C 1
ATOM 3578 O O . ALA B 1 177 ? 10.93 18.609 6.227 1 96.5 177 ALA B O 1
ATOM 3579 N N . VAL B 1 178 ? 11.922 17.203 4.848 1 96.5 178 VAL B N 1
ATOM 3580 C CA . VAL B 1 178 ? 13.141 18 4.742 1 96.5 178 VAL B CA 1
ATOM 3581 C C . VAL B 1 178 ? 12.828 19.344 4.086 1 96.5 178 VAL B C 1
ATOM 3583 O O . VAL B 1 178 ? 13.258 20.391 4.562 1 96.5 178 VAL B O 1
ATOM 3586 N N . ARG B 1 179 ? 12.039 19.328 3.066 1 94.5 179 ARG B N 1
ATOM 3587 C CA . ARG B 1 179 ? 11.727 20.547 2.311 1 94.5 179 ARG B CA 1
ATOM 3588 C C . ARG B 1 179 ? 10.781 21.453 3.096 1 94.5 179 ARG B C 1
ATOM 3590 O O . ARG B 1 179 ? 10.734 22.656 2.857 1 94.5 179 ARG B O 1
ATOM 3597 N N . ALA B 1 180 ? 10.156 20.891 3.986 1 91.56 180 ALA B N 1
ATOM 3598 C CA . ALA B 1 180 ? 9.195 21.641 4.777 1 91.56 180 ALA B CA 1
ATOM 3599 C C . ALA B 1 180 ? 9.875 22.344 5.953 1 91.56 180 ALA B C 1
ATOM 3601 O O . ALA B 1 180 ? 9.281 23.203 6.602 1 91.56 180 ALA B O 1
ATOM 3602 N N . LEU B 1 181 ? 11.086 22.031 6.211 1 91.38 181 LEU B N 1
ATOM 3603 C CA . LEU B 1 181 ? 11.797 22.609 7.34 1 91.38 181 LEU B CA 1
ATOM 3604 C C . LEU B 1 181 ? 12.109 24.078 7.078 1 91.38 181 LEU B C 1
ATOM 3606 O O . LEU B 1 181 ? 12.648 24.422 6.027 1 91.38 181 LEU B O 1
ATOM 3610 N N . PRO B 1 182 ? 11.75 24.906 8.031 1 88.19 182 PRO B N 1
ATOM 3611 C CA . PRO B 1 182 ? 12.125 26.312 7.875 1 88.19 182 PRO B CA 1
ATOM 3612 C C . PRO B 1 182 ? 13.633 26.516 7.812 1 88.19 182 PRO B C 1
ATOM 3614 O O . PRO B 1 182 ? 14.375 25.922 8.594 1 88.19 182 PRO B O 1
ATOM 3617 N N . THR B 1 183 ? 14.023 27.281 6.953 1 85.44 183 THR B N 1
ATOM 3618 C CA . THR B 1 183 ? 15.445 27.547 6.727 1 85.44 183 THR B CA 1
ATOM 3619 C C . THR B 1 183 ? 16.031 28.375 7.867 1 85.44 183 THR B C 1
ATOM 3621 O O . THR B 1 183 ? 17.25 28.406 8.055 1 85.44 183 THR B O 1
ATOM 3624 N N . LEU B 1 184 ? 15.156 28.984 8.594 1 86.62 184 LEU B N 1
ATOM 3625 C CA . LEU B 1 184 ? 15.594 29.859 9.672 1 86.62 184 LEU B CA 1
ATOM 3626 C C . LEU B 1 184 ? 16.422 29.094 10.695 1 86.62 184 LEU B C 1
ATOM 3628 O O . LEU B 1 184 ? 17.406 29.609 11.227 1 86.62 184 LEU B O 1
ATOM 3632 N N . TRP B 1 185 ? 16.062 27.922 10.945 1 85.81 185 TRP B N 1
ATOM 3633 C CA . TRP B 1 185 ? 16.781 27.125 11.93 1 85.81 185 TRP B CA 1
ATOM 3634 C C . TRP B 1 185 ? 18.172 26.734 11.398 1 85.81 185 TRP B C 1
ATOM 3636 O O . TRP B 1 185 ? 19.141 26.703 12.156 1 85.81 185 TRP B O 1
ATOM 3646 N N . GLU B 1 186 ? 18.203 26.5 10.211 1 87.38 186 GLU B N 1
ATOM 3647 C CA . GLU B 1 186 ? 19.469 26.156 9.594 1 87.38 186 GLU B CA 1
ATOM 3648 C C . GLU B 1 186 ? 20.422 27.359 9.586 1 87.38 186 GLU B C 1
ATOM 3650 O O . GLU B 1 186 ? 21.609 27.234 9.875 1 87.38 186 GLU B O 1
ATOM 3655 N N . ASP B 1 187 ? 19.844 28.453 9.297 1 87.94 187 ASP B N 1
ATOM 3656 C CA . ASP B 1 187 ? 20.609 29.688 9.258 1 87.94 187 ASP B CA 1
ATOM 3657 C C . ASP B 1 187 ? 21.172 30.031 10.641 1 87.94 187 ASP B C 1
ATOM 3659 O O . ASP B 1 187 ? 22.297 30.531 10.758 1 87.94 187 ASP B O 1
ATOM 3663 N N . SER B 1 188 ? 20.375 29.812 11.594 1 89 188 SER B N 1
ATOM 3664 C CA . SER B 1 188 ? 20.812 30.078 12.953 1 89 188 SER B CA 1
ATOM 3665 C C . SER B 1 188 ? 22.047 29.266 13.312 1 89 188 SER B C 1
ATOM 3667 O O . SER B 1 188 ? 22.984 29.781 13.922 1 89 188 SER B O 1
ATOM 3669 N N . VAL B 1 189 ? 22.078 28.047 12.906 1 89.81 189 VAL B N 1
ATOM 3670 C CA . VAL B 1 189 ? 23.203 27.172 13.203 1 89.81 189 VAL B CA 1
ATOM 3671 C C . VAL B 1 189 ? 24.438 27.609 12.398 1 89.81 189 VAL B C 1
ATOM 3673 O O . VAL B 1 189 ? 25.547 27.625 12.914 1 89.81 189 VAL B O 1
ATOM 3676 N N . ARG B 1 190 ? 24.219 28.109 11.258 1 89.06 190 ARG B N 1
ATOM 3677 C CA . ARG B 1 190 ? 25.312 28.547 10.406 1 89.06 190 ARG B CA 1
ATOM 3678 C C . ARG B 1 190 ? 25.906 29.859 10.914 1 89.06 190 ARG B C 1
ATOM 3680 O O . ARG B 1 190 ? 27.125 30.047 10.859 1 89.06 190 ARG B O 1
ATOM 3687 N N . THR B 1 191 ? 25.078 30.656 11.336 1 91.31 191 THR B N 1
ATOM 3688 C CA . THR B 1 191 ? 25.547 31.938 11.867 1 91.31 191 THR B CA 1
ATOM 3689 C C . THR B 1 191 ? 26.359 31.734 13.141 1 91.31 191 THR B C 1
ATOM 3691 O O . THR B 1 191 ? 27.281 32.5 13.422 1 91.31 191 THR B O 1
ATOM 3694 N N . LEU B 1 192 ? 26 30.75 13.844 1 93.38 192 LEU B N 1
ATOM 3695 C CA . LEU B 1 192 ? 26.734 30.438 15.07 1 93.38 192 LEU B CA 1
ATOM 3696 C C . LEU B 1 192 ? 28 29.656 14.766 1 93.38 192 LEU B C 1
ATOM 3698 O O . LEU B 1 192 ? 28.688 29.188 15.68 1 93.38 192 LEU B O 1
ATOM 3702 N N . GLY B 1 193 ? 28.297 29.469 13.5 1 92.38 193 GLY B N 1
ATOM 3703 C CA . GLY B 1 193 ? 29.547 28.828 13.086 1 92.38 193 GLY B CA 1
ATOM 3704 C C . GLY B 1 193 ? 29.391 27.359 12.773 1 92.38 193 GLY B C 1
ATOM 3705 O O . GLY B 1 193 ? 30.375 26.641 12.609 1 92.38 193 GLY B O 1
ATOM 3706 N N . GLY B 1 194 ? 28.203 26.891 12.812 1 92.19 194 GLY B N 1
ATOM 3707 C CA . GLY B 1 194 ? 27.969 25.484 12.531 1 92.19 194 GLY B CA 1
ATOM 3708 C C . GLY B 1 194 ? 28.188 25.125 11.078 1 92.19 194 GLY B C 1
ATOM 3709 O O . GLY B 1 194 ? 27.875 25.906 10.18 1 92.19 194 GLY B O 1
ATOM 3710 N N . GLY B 1 195 ? 28.703 23.906 10.828 1 93 195 GLY B N 1
ATOM 3711 C CA . GLY B 1 195 ? 28.906 23.406 9.484 1 93 195 GLY B CA 1
ATOM 3712 C C . GLY B 1 195 ? 27.734 22.594 8.961 1 93 195 GLY B C 1
ATOM 3713 O O . GLY B 1 195 ? 26.656 22.609 9.547 1 93 195 GLY B O 1
ATOM 3714 N N . ARG B 1 196 ? 27.891 21.969 7.801 1 90.81 196 ARG B N 1
ATOM 3715 C CA . ARG B 1 196 ? 26.828 21.203 7.148 1 90.81 196 ARG B CA 1
ATOM 3716 C C . ARG B 1 196 ? 26.422 20.016 8.008 1 90.81 196 ARG B C 1
ATOM 3718 O O . ARG B 1 196 ? 25.234 19.672 8.062 1 90.81 196 ARG B O 1
ATOM 3725 N N . TRP B 1 197 ? 27.359 19.469 8.648 1 93.88 197 TRP B N 1
ATOM 3726 C CA . TRP B 1 197 ? 27.094 18.312 9.484 1 93.88 197 TRP B CA 1
ATOM 3727 C C . TRP B 1 197 ? 26.328 18.719 10.742 1 93.88 197 TRP B C 1
ATOM 3729 O O . TRP B 1 197 ? 25.484 17.969 11.242 1 93.88 197 TRP B O 1
ATOM 3739 N N . ASP B 1 198 ? 26.609 19.891 11.203 1 93.44 198 ASP B N 1
ATOM 3740 C CA . ASP B 1 198 ? 25.891 20.406 12.359 1 93.44 198 ASP B CA 1
ATOM 3741 C C . ASP B 1 198 ? 24.422 20.672 12.023 1 93.44 198 ASP B C 1
ATOM 3743 O O . ASP B 1 198 ? 23.531 20.328 12.805 1 93.44 198 ASP B O 1
ATOM 3747 N N . VAL B 1 199 ? 24.281 21.25 10.93 1 93.25 199 VAL B N 1
ATOM 3748 C CA . VAL B 1 199 ? 22.922 21.531 10.477 1 93.25 199 VAL B CA 1
ATOM 3749 C C . VAL B 1 199 ? 22.141 20.234 10.297 1 93.25 199 VAL B C 1
ATOM 3751 O O . VAL B 1 199 ? 21 20.125 10.742 1 93.25 199 VAL B O 1
ATOM 3754 N N . LEU B 1 200 ? 22.766 19.234 9.695 1 93.88 200 LEU B N 1
ATOM 3755 C CA . LEU B 1 200 ? 22.125 17.953 9.43 1 93.88 200 LEU B CA 1
ATOM 3756 C C . LEU B 1 200 ? 21.75 17.25 10.727 1 93.88 200 LEU B C 1
ATOM 3758 O O . LEU B 1 200 ? 20.609 16.812 10.898 1 93.88 200 LEU B O 1
ATOM 3762 N N . THR B 1 201 ? 22.547 17.203 11.703 1 93.31 201 THR B N 1
ATOM 3763 C CA . THR B 1 201 ? 22.359 16.391 12.898 1 93.31 201 THR B CA 1
ATOM 3764 C C . THR B 1 201 ? 21.547 17.141 13.945 1 93.31 201 THR B C 1
ATOM 3766 O O . THR B 1 201 ? 20.812 16.531 14.727 1 93.31 201 THR B O 1
ATOM 3769 N N . GLN B 1 202 ? 21.594 18.5 13.891 1 91.94 202 GLN B N 1
ATOM 3770 C CA . GLN B 1 202 ? 20.969 19.266 14.969 1 91.94 202 GLN B CA 1
ATOM 3771 C C . GLN B 1 202 ? 19.625 19.844 14.516 1 91.94 202 GLN B C 1
ATOM 3773 O O . GLN B 1 202 ? 18.766 20.141 15.344 1 91.94 202 GLN B O 1
ATOM 3778 N N . VAL B 1 203 ? 19.5 19.984 13.266 1 92 203 VAL B N 1
ATOM 3779 C CA . VAL B 1 203 ? 18.297 20.656 12.805 1 92 203 VAL B CA 1
ATOM 3780 C C . VAL B 1 203 ? 17.484 19.734 11.898 1 92 203 VAL B C 1
ATOM 3782 O O . VAL B 1 203 ? 16.359 19.375 12.219 1 92 203 VAL B O 1
ATOM 3785 N N . VAL B 1 204 ? 18.125 19.219 10.906 1 93.75 204 VAL B N 1
ATOM 3786 C CA . VAL B 1 204 ? 17.406 18.5 9.859 1 93.75 204 VAL B CA 1
ATOM 3787 C C . VAL B 1 204 ? 16.922 17.156 10.391 1 93.75 204 VAL B C 1
ATOM 3789 O O . VAL B 1 204 ? 15.719 16.891 10.398 1 93.75 204 VAL B O 1
ATOM 3792 N N . LEU B 1 205 ? 17.797 16.344 10.914 1 94.38 205 LEU B N 1
ATOM 3793 C CA . LEU B 1 205 ? 17.438 14.984 11.297 1 94.38 205 LEU B CA 1
ATOM 3794 C C . LEU B 1 205 ? 16.406 14.984 12.422 1 94.38 205 LEU B C 1
ATOM 3796 O O . LEU B 1 205 ? 15.383 14.312 12.328 1 94.38 205 LEU B O 1
ATOM 3800 N N . PRO B 1 206 ? 16.594 15.766 13.422 1 92.56 206 PRO B N 1
ATOM 3801 C CA . PRO B 1 206 ? 15.547 15.812 14.453 1 92.56 206 PRO B CA 1
ATOM 3802 C C . PRO B 1 206 ? 14.25 16.438 13.953 1 92.56 206 PRO B C 1
ATOM 3804 O O . PRO B 1 206 ? 13.164 16.031 14.367 1 92.56 206 PRO B O 1
ATOM 3807 N N . GLY B 1 207 ? 14.344 17.406 13.102 1 92.62 207 GLY B N 1
ATOM 3808 C CA . GLY B 1 207 ? 13.188 18.141 12.625 1 92.62 207 GLY B CA 1
ATOM 3809 C C . GLY B 1 207 ? 12.297 17.328 11.703 1 92.62 207 GLY B C 1
ATOM 3810 O O . GLY B 1 207 ? 11.086 17.562 11.633 1 92.62 207 GLY B O 1
ATOM 3811 N N . ILE B 1 208 ? 12.875 16.312 11.07 1 95.56 208 ILE B N 1
ATOM 3812 C CA . ILE B 1 208 ? 12.094 15.602 10.055 1 95.56 208 ILE B CA 1
ATOM 3813 C C . ILE B 1 208 ? 11.539 14.305 10.633 1 95.56 208 ILE B C 1
ATOM 3815 O O . ILE B 1 208 ? 10.812 13.578 9.953 1 95.56 208 ILE B O 1
ATOM 3819 N N . LEU B 1 209 ? 11.805 14.023 11.875 1 95.44 209 LEU B N 1
ATOM 3820 C CA . LEU B 1 209 ? 11.492 12.727 12.477 1 95.44 209 LEU B CA 1
ATOM 3821 C C . LEU B 1 209 ? 10.008 12.422 12.359 1 95.44 209 LEU B C 1
ATOM 3823 O O . LEU B 1 209 ? 9.625 11.32 11.945 1 95.44 209 LEU B O 1
ATOM 3827 N N . PRO B 1 210 ? 9.078 13.375 12.672 1 93.12 210 PRO B N 1
ATOM 3828 C CA . PRO B 1 210 ? 7.656 13.062 12.531 1 93.12 210 PRO B CA 1
ATOM 3829 C C . PRO B 1 210 ? 7.27 12.68 11.109 1 93.12 210 PRO B C 1
ATOM 3831 O O . PRO B 1 210 ? 6.504 11.734 10.906 1 93.12 210 PRO B O 1
ATOM 3834 N N . GLY B 1 211 ? 7.844 13.414 10.18 1 94.94 211 GLY B N 1
ATOM 3835 C CA . GLY B 1 211 ? 7.586 13.086 8.789 1 94.94 211 GLY B CA 1
ATOM 3836 C C . GLY B 1 211 ? 8.148 11.734 8.383 1 94.94 211 GLY B C 1
ATOM 3837 O O . GLY B 1 211 ? 7.508 10.992 7.633 1 94.94 211 GLY B O 1
ATOM 3838 N N . VAL B 1 212 ? 9.336 11.414 8.859 1 97.81 212 VAL B N 1
ATOM 3839 C CA . VAL B 1 212 ? 9.977 10.133 8.562 1 97.81 212 VAL B CA 1
ATOM 3840 C C . VAL B 1 212 ? 9.102 8.992 9.078 1 97.81 212 VAL B C 1
ATOM 3842 O O . VAL B 1 212 ? 8.891 7.996 8.375 1 97.81 212 VAL B O 1
ATOM 3845 N N . PHE B 1 213 ? 8.57 9.109 10.25 1 97.06 213 PHE B N 1
ATOM 3846 C CA . PHE B 1 213 ? 7.789 8.031 10.844 1 97.06 213 PHE B CA 1
ATOM 3847 C C . PHE B 1 213 ? 6.441 7.895 10.141 1 97.06 213 PHE B C 1
ATOM 3849 O O . PHE B 1 213 ? 5.863 6.805 10.094 1 97.06 213 PHE B O 1
ATOM 3856 N N . GLY B 1 214 ? 5.891 9.047 9.57 1 95.06 214 GLY B N 1
ATOM 3857 C CA . GLY B 1 214 ? 4.746 8.906 8.688 1 95.06 214 GLY B CA 1
ATOM 3858 C C . GLY B 1 214 ? 5.02 8.016 7.492 1 95.06 214 GLY B C 1
ATOM 3859 O O . GLY B 1 214 ? 4.207 7.145 7.16 1 95.06 214 GLY B O 1
ATOM 3860 N N . GLY B 1 215 ? 6.156 8.188 6.891 1 97.56 215 GLY B N 1
ATOM 3861 C CA . GLY B 1 215 ? 6.574 7.352 5.777 1 97.56 215 GLY B CA 1
ATOM 3862 C C . GLY B 1 215 ? 6.84 5.914 6.184 1 97.56 215 GLY B C 1
ATOM 3863 O O . GLY B 1 215 ? 6.52 4.984 5.438 1 97.56 215 GLY B O 1
ATOM 3864 N N . LEU B 1 216 ? 7.43 5.773 7.371 1 98.44 216 LEU B N 1
ATOM 3865 C CA . LEU B 1 216 ? 7.703 4.434 7.879 1 98.44 216 LEU B CA 1
ATOM 3866 C C . LEU B 1 216 ? 6.406 3.674 8.133 1 98.44 216 LEU B C 1
ATOM 3868 O O . LEU B 1 216 ? 6.312 2.48 7.836 1 98.44 216 LEU B O 1
ATOM 3872 N N . SER B 1 217 ? 5.41 4.332 8.648 1 97.19 217 SER B N 1
ATOM 3873 C CA . SER B 1 217 ? 4.121 3.707 8.922 1 97.19 217 SER B CA 1
ATOM 3874 C C . SER B 1 217 ? 3.457 3.229 7.637 1 97.19 217 SER B C 1
ATOM 3876 O O . SER B 1 217 ? 3.041 2.072 7.543 1 97.19 217 SER B O 1
ATOM 3878 N N . VAL B 1 218 ? 3.412 4.047 6.641 1 96.06 218 VAL B N 1
ATOM 3879 C CA . VAL B 1 218 ? 2.83 3.682 5.355 1 96.06 218 VAL B CA 1
ATOM 3880 C C . VAL B 1 218 ? 3.66 2.576 4.707 1 96.06 218 VAL B C 1
ATOM 3882 O O . VAL B 1 218 ? 3.111 1.597 4.195 1 96.06 218 VAL B O 1
ATOM 3885 N N . GLY B 1 219 ? 4.957 2.744 4.766 1 98.38 219 GLY B N 1
ATOM 3886 C CA . GLY B 1 219 ? 5.859 1.764 4.184 1 98.38 219 GLY B CA 1
ATOM 3887 C C . GLY B 1 219 ? 5.707 0.38 4.785 1 98.38 219 GLY B C 1
ATOM 3888 O O . GLY B 1 219 ? 5.793 -0.625 4.074 1 98.38 219 GLY B O 1
ATOM 3889 N N . MET B 1 220 ? 5.48 0.307 6.086 1 98.19 220 MET B N 1
ATOM 3890 C CA . MET B 1 220 ? 5.297 -0.979 6.75 1 98.19 220 MET B CA 1
ATOM 3891 C C . MET B 1 220 ? 4.062 -1.696 6.215 1 98.19 220 MET B C 1
ATOM 3893 O O . MET B 1 220 ? 4.109 -2.891 5.918 1 98.19 220 MET B O 1
ATOM 3897 N N . GLY B 1 221 ? 2.969 -0.942 6.098 1 97.31 221 GLY B N 1
ATOM 3898 C CA . GLY B 1 221 ? 1.759 -1.52 5.535 1 97.31 221 GLY B CA 1
ATOM 3899 C C . GLY B 1 221 ? 1.951 -2.049 4.125 1 97.31 221 GLY B C 1
ATOM 3900 O O . GLY B 1 221 ? 1.57 -3.182 3.826 1 97.31 221 GLY B O 1
ATOM 3901 N N . VAL B 1 222 ? 2.607 -1.289 3.301 1 97.75 222 VAL B N 1
ATOM 3902 C CA . VAL B 1 222 ? 2.814 -1.651 1.902 1 97.75 222 VAL B CA 1
ATOM 3903 C C . VAL B 1 222 ? 3.791 -2.822 1.812 1 97.75 222 VAL B C 1
ATOM 3905 O O . VAL B 1 222 ? 3.627 -3.711 0.972 1 97.75 222 VAL B O 1
ATOM 3908 N N . ALA B 1 223 ? 4.762 -2.812 2.678 1 98.56 223 ALA B N 1
ATOM 3909 C CA . ALA B 1 223 ? 5.734 -3.902 2.707 1 98.56 223 ALA B CA 1
ATOM 3910 C C . ALA B 1 223 ? 5.055 -5.234 3.012 1 98.56 223 ALA B C 1
ATOM 3912 O O . ALA B 1 223 ? 5.383 -6.258 2.404 1 98.56 223 ALA B O 1
ATOM 3913 N N . TRP B 1 224 ? 4.148 -5.223 3.906 1 98.38 224 TRP B N 1
ATOM 3914 C CA . TRP B 1 224 ? 3.443 -6.453 4.254 1 98.38 224 TRP B CA 1
ATOM 3915 C C . TRP B 1 224 ? 2.617 -6.957 3.076 1 98.38 224 TRP B C 1
ATOM 3917 O O . TRP B 1 224 ? 2.572 -8.164 2.814 1 98.38 224 TRP B O 1
ATOM 3927 N N . ILE B 1 225 ? 1.985 -6.07 2.373 1 98 225 ILE B N 1
ATOM 3928 C CA . ILE B 1 225 ? 1.212 -6.457 1.198 1 98 225 ILE B CA 1
ATOM 3929 C C . ILE B 1 225 ? 2.123 -7.148 0.187 1 98 225 ILE B C 1
ATOM 3931 O O . ILE B 1 225 ? 1.817 -8.25 -0.283 1 98 225 ILE B O 1
ATOM 3935 N N . CYS B 1 226 ? 3.264 -6.57 -0.052 1 98.38 226 CYS B N 1
ATOM 3936 C CA . CYS B 1 226 ? 4.145 -7.062 -1.105 1 98.38 226 CYS B CA 1
ATOM 3937 C C . CYS B 1 226 ? 4.852 -8.336 -0.673 1 98.38 226 CYS B C 1
ATOM 3939 O O . CYS B 1 226 ? 5.055 -9.25 -1.481 1 98.38 226 CYS B O 1
ATOM 3941 N N . VAL B 1 227 ? 5.277 -8.414 0.613 1 97.81 227 VAL B N 1
ATOM 3942 C CA . VAL B 1 227 ? 5.977 -9.617 1.051 1 97.81 227 VAL B CA 1
ATOM 3943 C C . VAL B 1 227 ? 5.027 -10.812 0.997 1 97.81 227 VAL B C 1
ATOM 3945 O O . VAL B 1 227 ? 5.402 -11.891 0.526 1 97.81 227 VAL B O 1
ATOM 3948 N N . ILE B 1 228 ? 3.764 -10.641 1.465 1 98.12 228 ILE B N 1
ATOM 3949 C CA . ILE B 1 228 ? 2.793 -11.727 1.45 1 98.12 228 ILE B CA 1
ATOM 3950 C C . ILE B 1 228 ? 2.496 -12.133 0.008 1 98.12 228 ILE B C 1
ATOM 3952 O O . ILE B 1 228 ? 2.436 -13.328 -0.308 1 98.12 228 ILE B O 1
ATOM 3956 N N . SER B 1 229 ? 2.375 -11.164 -0.873 1 97.44 229 SER B N 1
ATOM 3957 C CA . SER B 1 229 ? 2.117 -11.438 -2.283 1 97.44 229 SER B CA 1
ATOM 3958 C C . SER B 1 229 ? 3.271 -12.211 -2.914 1 97.44 229 SER B C 1
ATOM 3960 O O . SER B 1 229 ? 3.051 -13.188 -3.631 1 97.44 229 SER B O 1
ATOM 3962 N N . ALA B 1 230 ? 4.465 -11.758 -2.65 1 97.5 230 ALA B N 1
ATOM 3963 C CA . ALA B 1 230 ? 5.645 -12.414 -3.213 1 97.5 230 ALA B CA 1
ATOM 3964 C C . ALA B 1 230 ? 5.773 -13.844 -2.703 1 97.5 230 ALA B C 1
ATOM 3966 O O . ALA B 1 230 ? 6.16 -14.742 -3.453 1 97.5 230 ALA B O 1
ATOM 3967 N N . GLU B 1 231 ? 5.461 -14.07 -1.434 1 97.62 231 GLU B N 1
ATOM 3968 C CA . GLU B 1 231 ? 5.5 -15.414 -0.859 1 97.62 231 GLU B CA 1
ATOM 3969 C C . GLU B 1 231 ? 4.469 -16.328 -1.521 1 97.62 231 GLU B C 1
ATOM 3971 O O . GLU B 1 231 ? 4.723 -17.516 -1.719 1 97.62 231 GLU B O 1
ATOM 3976 N N . MET B 1 232 ? 3.305 -15.766 -1.838 1 97.19 232 MET B N 1
ATOM 3977 C CA . MET B 1 232 ? 2.258 -16.562 -2.473 1 97.19 232 MET B CA 1
ATOM 3978 C C . MET B 1 232 ? 2.645 -16.922 -3.9 1 97.19 232 MET B C 1
ATOM 3980 O O . MET B 1 232 ? 2.297 -18 -4.383 1 97.19 232 MET B O 1
ATOM 3984 N N . ILE B 1 233 ? 3.352 -16.047 -4.496 1 94.69 233 ILE B N 1
ATOM 3985 C CA . ILE B 1 233 ? 3.645 -16.188 -5.918 1 94.69 233 ILE B CA 1
ATOM 3986 C C . ILE B 1 233 ? 4.879 -17.062 -6.105 1 94.69 233 ILE B C 1
ATOM 3988 O O . ILE B 1 233 ? 4.891 -17.953 -6.961 1 94.69 233 ILE B O 1
ATOM 3992 N N . SER B 1 234 ? 5.941 -16.891 -5.277 1 90.44 234 SER B N 1
ATOM 3993 C CA . SER B 1 234 ? 7.211 -17.547 -5.59 1 90.44 234 SER B CA 1
ATOM 3994 C C . SER B 1 234 ? 7.883 -18.062 -4.324 1 90.44 234 SER B C 1
ATOM 3996 O O . SER B 1 234 ? 9.016 -18.547 -4.371 1 90.44 234 SER B O 1
ATOM 3998 N N . GLY B 1 235 ? 7.199 -18.078 -3.297 1 91 235 GLY B N 1
ATOM 3999 C CA . GLY B 1 235 ? 7.82 -18.5 -2.049 1 91 235 GLY B CA 1
ATOM 4000 C C . GLY B 1 235 ? 7.906 -20 -1.896 1 91 235 GLY B C 1
ATOM 4001 O O . GLY B 1 235 ? 7.215 -20.75 -2.598 1 91 235 GLY B O 1
ATOM 4002 N N . ARG B 1 236 ? 8.859 -20.375 -0.957 1 93.25 236 ARG B N 1
ATOM 4003 C CA . ARG B 1 236 ? 8.977 -21.766 -0.561 1 93.25 236 ARG B CA 1
ATOM 4004 C C . ARG B 1 236 ? 8.68 -21.938 0.926 1 93.25 236 ARG B C 1
ATOM 4006 O O . ARG B 1 236 ? 8.344 -23.047 1.372 1 93.25 236 ARG B O 1
ATOM 4013 N N . LEU B 1 237 ? 8.867 -20.906 1.581 1 95.5 237 LEU B N 1
ATOM 4014 C CA . LEU B 1 237 ? 8.555 -20.781 3 1 95.5 237 LEU B CA 1
ATOM 4015 C C . LEU B 1 237 ? 7.883 -19.438 3.283 1 95.5 237 LEU B C 1
ATOM 4017 O O . LEU B 1 237 ? 7.863 -18.547 2.426 1 95.5 237 LEU B O 1
ATOM 4021 N N . GLY B 1 238 ? 7.328 -19.359 4.512 1 98.06 238 GLY B N 1
ATOM 4022 C CA . GLY B 1 238 ? 6.648 -18.141 4.891 1 98.06 238 GLY B CA 1
ATOM 4023 C C . GLY B 1 238 ? 5.156 -18.312 5.102 1 98.06 238 GLY B C 1
ATOM 4024 O O . GLY B 1 238 ? 4.566 -19.281 4.594 1 98.06 238 GLY B O 1
ATOM 4025 N N . ILE B 1 239 ? 4.609 -17.391 5.773 1 98.31 239 ILE B N 1
ATOM 4026 C CA . ILE B 1 239 ? 3.191 -17.5 6.105 1 98.31 239 ILE B CA 1
ATOM 4027 C C . ILE B 1 239 ? 2.352 -17.312 4.84 1 98.31 239 ILE B C 1
ATOM 4029 O O . ILE B 1 239 ? 1.309 -17.953 4.684 1 98.31 239 ILE B O 1
ATOM 4033 N N . GLY B 1 240 ? 2.762 -16.391 3.99 1 98.06 240 GLY B N 1
ATOM 4034 C CA . GLY B 1 240 ? 2.057 -16.234 2.73 1 98.06 240 GLY B CA 1
ATOM 4035 C C . GLY B 1 240 ? 2.098 -17.469 1.863 1 98.06 240 GLY B C 1
ATOM 4036 O O . GLY B 1 240 ? 1.082 -17.875 1.285 1 98.06 240 GLY B O 1
ATOM 4037 N N . TYR B 1 241 ? 3.207 -18.094 1.783 1 97.81 241 TYR B N 1
ATOM 4038 C CA . TYR B 1 241 ? 3.381 -19.344 1.035 1 97.81 241 TYR B CA 1
ATOM 4039 C C . TYR B 1 241 ? 2.488 -20.438 1.593 1 97.81 241 TYR B C 1
ATOM 4041 O O . TYR B 1 241 ? 1.776 -21.109 0.842 1 97.81 241 TYR B O 1
ATOM 4049 N N . ARG B 1 242 ? 2.594 -20.547 2.873 1 98.19 242 ARG B N 1
ATOM 4050 C CA . ARG B 1 242 ? 1.842 -21.625 3.516 1 98.19 242 ARG B CA 1
ATOM 4051 C C . ARG B 1 242 ? 0.34 -21.406 3.363 1 98.19 242 ARG B C 1
ATOM 4053 O O . ARG B 1 242 ? -0.415 -22.375 3.182 1 98.19 242 ARG B O 1
ATOM 4060 N N . THR B 1 243 ? -0.113 -20.203 3.48 1 98.19 243 THR B N 1
ATOM 4061 C CA . THR B 1 243 ? -1.524 -19.875 3.307 1 98.19 243 THR B CA 1
ATOM 4062 C C . THR B 1 243 ? -2 -20.266 1.909 1 98.19 243 THR B C 1
ATOM 4064 O O . THR B 1 243 ? -3.064 -20.859 1.753 1 98.19 243 THR B O 1
ATOM 4067 N N . TRP B 1 244 ? -1.198 -19.984 0.915 1 97.69 244 TRP B N 1
ATOM 4068 C CA . TRP B 1 244 ? -1.549 -20.328 -0.458 1 97.69 244 TRP B CA 1
ATOM 4069 C C . TRP B 1 244 ? -1.521 -21.844 -0.658 1 97.69 244 TRP B C 1
ATOM 4071 O O . TRP B 1 244 ? -2.408 -22.406 -1.302 1 97.69 244 TRP B O 1
ATOM 4081 N N . GLN B 1 245 ? -0.548 -22.5 -0.096 1 97.56 245 GLN B N 1
ATOM 4082 C CA . GLN B 1 245 ? -0.459 -23.953 -0.183 1 97.56 245 GLN B CA 1
ATOM 4083 C C . GLN B 1 245 ? -1.68 -24.609 0.448 1 97.56 245 GLN B C 1
ATOM 4085 O O . GLN B 1 245 ? -2.223 -25.578 -0.102 1 97.56 245 GLN B O 1
ATOM 4090 N N . ASP B 1 246 ? -2.045 -24.094 1.598 1 98 246 ASP B N 1
ATOM 4091 C CA . ASP B 1 246 ? -3.219 -24.641 2.273 1 98 246 ASP B CA 1
ATOM 4092 C C . ASP B 1 246 ? -4.469 -24.5 1.406 1 98 246 ASP B C 1
ATOM 4094 O O . ASP B 1 246 ? -5.328 -25.375 1.4 1 98 246 ASP B O 1
ATOM 4098 N N . TYR B 1 247 ? -4.551 -23.422 0.695 1 97.38 247 TYR B N 1
ATOM 4099 C CA . TYR B 1 247 ? -5.672 -23.234 -0.218 1 97.38 247 TYR B CA 1
ATOM 4100 C C . TYR B 1 247 ? -5.648 -24.266 -1.338 1 97.38 247 TYR B C 1
ATOM 4102 O O . TYR B 1 247 ? -6.684 -24.844 -1.678 1 97.38 247 TYR B O 1
ATOM 4110 N N . THR B 1 248 ? -4.48 -24.547 -1.895 1 96 248 THR B N 1
ATOM 4111 C CA . THR B 1 248 ? -4.352 -25.438 -3.049 1 96 248 THR B CA 1
ATOM 4112 C C . THR B 1 248 ? -4.652 -26.875 -2.658 1 96 248 THR B C 1
ATOM 4114 O O . THR B 1 248 ? -5.102 -27.672 -3.49 1 96 248 THR B O 1
ATOM 4117 N N . VAL B 1 249 ? -4.449 -27.203 -1.373 1 96.75 249 VAL B N 1
ATOM 4118 C CA . VAL B 1 249 ? -4.711 -28.578 -0.945 1 96.75 249 VAL B CA 1
ATOM 4119 C C . VAL B 1 249 ? -6.059 -28.641 -0.229 1 96.75 249 VAL B C 1
ATOM 4121 O O . VAL B 1 249 ? -6.34 -29.609 0.488 1 96.75 249 VAL B O 1
ATOM 4124 N N . LEU B 1 250 ? -6.809 -27.516 -0.242 1 95.69 250 LEU B N 1
ATOM 4125 C CA . LEU B 1 250 ? -8.203 -27.438 0.19 1 95.69 250 LEU B CA 1
ATOM 4126 C C . LEU B 1 250 ? -8.305 -27.562 1.708 1 95.69 250 LEU B C 1
ATOM 4128 O O . LEU B 1 250 ? -9.289 -28.094 2.229 1 95.69 250 LEU B O 1
ATOM 4132 N N . SER B 1 251 ? -7.262 -27.188 2.385 1 97.06 251 SER B N 1
ATOM 4133 C CA . SER B 1 251 ? -7.312 -27.062 3.838 1 97.06 251 SER B CA 1
ATOM 4134 C C . SER B 1 251 ? -7.742 -25.656 4.254 1 97.06 251 SER B C 1
ATOM 4136 O O . SER B 1 251 ? -6.938 -24.891 4.793 1 97.06 251 SER B O 1
ATOM 4138 N N . TYR B 1 252 ? -8.992 -25.438 4.211 1 96.62 252 TYR B N 1
ATOM 4139 C CA . TYR B 1 252 ? -9.531 -24.078 4.309 1 96.62 252 TYR B CA 1
ATOM 4140 C C . TYR B 1 252 ? -9.414 -23.547 5.73 1 96.62 252 TYR B C 1
ATOM 4142 O O . TYR B 1 252 ? -9.094 -22.375 5.934 1 96.62 252 TYR B O 1
ATOM 4150 N N . PRO B 1 253 ? -9.617 -24.375 6.75 1 97.81 253 PRO B N 1
ATOM 4151 C CA . PRO B 1 253 ? -9.406 -23.844 8.094 1 97.81 253 PRO B CA 1
ATOM 4152 C C . PRO B 1 253 ? -7.988 -23.328 8.305 1 97.81 253 PRO B C 1
ATOM 4154 O O . PRO B 1 253 ? -7.797 -22.281 8.945 1 97.81 253 PRO B O 1
ATOM 4157 N N . GLN B 1 254 ? -7.055 -24.016 7.695 1 98 254 GLN B N 1
ATOM 4158 C CA . GLN B 1 254 ? -5.664 -23.609 7.84 1 98 254 GLN B CA 1
ATOM 4159 C C . GLN B 1 254 ? -5.391 -22.312 7.062 1 98 254 GLN B C 1
ATOM 4161 O O . GLN B 1 254 ? -4.492 -21.547 7.418 1 98 254 GLN B O 1
ATOM 4166 N N . VAL B 1 255 ? -6.129 -22.094 6.008 1 98.19 255 VAL B N 1
ATOM 4167 C CA . VAL B 1 255 ? -6.039 -20.844 5.281 1 98.19 255 VAL B CA 1
ATOM 4168 C C . VAL B 1 255 ? -6.387 -19.672 6.211 1 98.19 255 VAL B C 1
ATOM 4170 O O . VAL B 1 255 ? -5.672 -18.672 6.258 1 98.19 255 VAL B O 1
ATOM 4173 N N . PHE B 1 256 ? -7.426 -19.844 7.023 1 98.19 256 PHE B N 1
ATOM 4174 C CA . PHE B 1 256 ? -7.867 -18.781 7.93 1 98.19 256 PHE B CA 1
ATOM 4175 C C . PHE B 1 256 ? -6.867 -18.594 9.062 1 98.19 256 PHE B C 1
ATOM 4177 O O . PHE B 1 256 ? -6.672 -17.469 9.539 1 98.19 256 PHE B O 1
ATOM 4184 N N . VAL B 1 257 ? -6.25 -19.656 9.445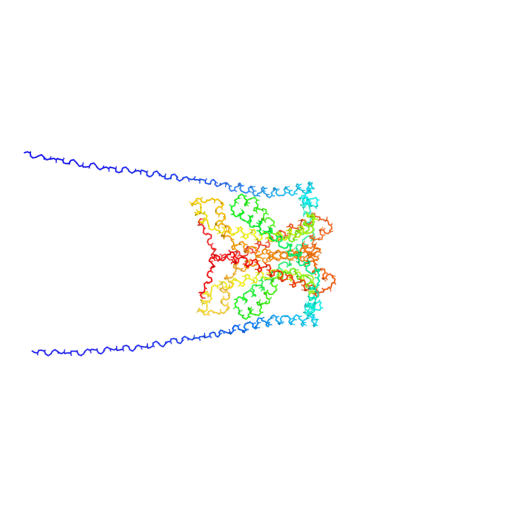 1 98.25 257 VAL B N 1
ATOM 4185 C CA . VAL B 1 257 ? -5.184 -19.531 10.438 1 98.25 257 VAL B CA 1
ATOM 4186 C C . VAL B 1 257 ? -4.055 -18.672 9.875 1 98.25 257 VAL B C 1
ATOM 4188 O O . VAL B 1 257 ? -3.514 -17.812 10.578 1 98.25 257 VAL B O 1
ATOM 4191 N N . GLY B 1 258 ? -3.686 -18.922 8.602 1 98.5 258 GLY B N 1
ATOM 4192 C CA . GLY B 1 258 ? -2.688 -18.094 7.949 1 98.5 258 GLY B CA 1
ATOM 4193 C C . GLY B 1 258 ? -3.078 -16.625 7.891 1 98.5 258 GLY B C 1
ATOM 4194 O O . GLY B 1 258 ? -2.266 -15.75 8.188 1 98.5 258 GLY B O 1
ATOM 4195 N N . ILE B 1 259 ? -4.305 -16.297 7.594 1 98.31 259 ILE B N 1
ATOM 4196 C CA . ILE B 1 259 ? -4.801 -14.93 7.453 1 98.31 259 ILE B CA 1
ATOM 4197 C C . ILE B 1 259 ? -4.777 -14.234 8.812 1 98.31 259 ILE B C 1
ATOM 4199 O O . ILE B 1 259 ? -4.328 -13.094 8.922 1 98.31 259 ILE B O 1
ATOM 4203 N N . ILE B 1 260 ? -5.227 -14.914 9.812 1 97.88 260 ILE B N 1
ATOM 4204 C CA . ILE B 1 260 ? -5.23 -14.359 11.164 1 97.88 260 ILE B CA 1
ATOM 4205 C C . ILE B 1 260 ? -3.797 -14.086 11.617 1 97.88 260 ILE B C 1
ATOM 4207 O O . ILE B 1 260 ? -3.514 -13.031 12.195 1 97.88 260 ILE B O 1
ATOM 4211 N N . THR B 1 261 ? -2.896 -15.023 11.312 1 98.5 261 THR B N 1
ATOM 4212 C CA . THR B 1 261 ? -1.49 -14.859 11.656 1 98.5 261 THR B CA 1
ATOM 4213 C C . THR B 1 261 ? -0.905 -13.633 10.961 1 98.5 261 THR B C 1
ATOM 4215 O O . THR B 1 261 ? -0.196 -12.836 11.586 1 98.5 261 THR B O 1
ATOM 4218 N N . ILE B 1 262 ? -1.23 -13.43 9.734 1 98.44 262 ILE B N 1
ATOM 4219 C CA . ILE B 1 262 ? -0.775 -12.273 8.961 1 98.44 262 ILE B CA 1
ATOM 4220 C C . ILE B 1 262 ? -1.302 -10.992 9.586 1 98.44 262 ILE B C 1
ATOM 4222 O O . ILE B 1 262 ? -0.563 -10.008 9.727 1 98.44 262 ILE B O 1
ATOM 4226 N N . GLY B 1 263 ? -2.57 -11.016 9.984 1 98.25 263 GLY B N 1
ATOM 4227 C CA . GLY B 1 263 ? -3.156 -9.852 10.641 1 98.25 263 GLY B CA 1
ATOM 4228 C C . GLY B 1 263 ? -2.469 -9.5 11.945 1 98.25 263 GLY B C 1
ATOM 4229 O O . GLY B 1 263 ? -2.188 -8.328 12.203 1 98.25 263 GLY B O 1
ATOM 4230 N N . VAL B 1 264 ? -2.162 -10.477 12.719 1 97.88 264 VAL B N 1
ATOM 4231 C CA . VAL B 1 264 ? -1.498 -10.266 14 1 97.88 264 VAL B CA 1
ATOM 4232 C C . VAL B 1 264 ? -0.098 -9.703 13.766 1 97.88 264 VAL B C 1
ATOM 4234 O O . VAL B 1 264 ? 0.307 -8.742 14.422 1 97.88 264 VAL B O 1
ATOM 4237 N N . LEU B 1 265 ? 0.636 -10.266 12.852 1 97.81 265 LEU B N 1
ATOM 4238 C CA . LEU B 1 265 ? 1.982 -9.797 12.547 1 97.81 265 LEU B CA 1
ATOM 4239 C C . LEU B 1 265 ? 1.949 -8.375 12 1 97.81 265 LEU B C 1
ATOM 4241 O O . LEU B 1 265 ? 2.783 -7.543 12.367 1 97.81 265 LEU B O 1
ATOM 4245 N N . GLY B 1 266 ? 0.985 -8.18 11.094 1 97.06 266 GLY B N 1
ATOM 4246 C CA . GLY B 1 266 ? 0.814 -6.828 10.594 1 97.06 266 GLY B CA 1
ATOM 4247 C C . GLY B 1 266 ? 0.521 -5.816 11.68 1 97.06 266 GLY B C 1
ATOM 4248 O O . GLY B 1 266 ? 1.114 -4.734 11.711 1 97.06 266 GLY B O 1
ATOM 4249 N N . PHE B 1 267 ? -0.316 -6.168 12.602 1 97.25 267 PHE B N 1
ATOM 4250 C CA . PHE B 1 267 ? -0.678 -5.293 13.711 1 97.25 267 PHE B CA 1
ATOM 4251 C C . PHE B 1 267 ? 0.527 -5.031 14.602 1 97.25 267 PHE B C 1
ATOM 4253 O O . PHE B 1 267 ? 0.811 -3.881 14.945 1 97.25 267 PHE B O 1
ATOM 4260 N N . VAL B 1 268 ? 1.229 -6.031 14.93 1 97.75 268 VAL B N 1
ATOM 4261 C CA . VAL B 1 268 ? 2.334 -5.938 15.883 1 97.75 268 VAL B CA 1
ATOM 4262 C C . VAL B 1 268 ? 3.447 -5.078 15.289 1 97.75 268 VAL B C 1
ATOM 4264 O O . VAL B 1 268 ? 4.004 -4.215 15.977 1 97.75 268 VAL B O 1
ATOM 4267 N N . THR B 1 269 ? 3.754 -5.234 14.062 1 97.56 269 THR B N 1
ATOM 4268 C CA . THR B 1 269 ? 4.84 -4.48 13.445 1 97.56 269 THR B CA 1
ATOM 4269 C C . THR B 1 269 ? 4.426 -3.029 13.219 1 97.56 269 THR B C 1
ATOM 4271 O O . THR B 1 269 ? 5.234 -2.113 13.383 1 97.56 269 THR B O 1
ATOM 4274 N N . ALA B 1 270 ? 3.195 -2.855 12.82 1 96.19 270 ALA B N 1
ATOM 4275 C CA . ALA B 1 270 ? 2.701 -1.487 12.688 1 96.19 270 ALA B CA 1
ATOM 4276 C C . ALA B 1 270 ? 2.723 -0.762 14.031 1 96.19 270 ALA B C 1
ATOM 4278 O O . ALA B 1 270 ? 3.133 0.398 14.109 1 96.19 270 ALA B O 1
ATOM 4279 N N . ALA B 1 271 ? 2.271 -1.438 15.078 1 96.81 271 ALA B N 1
ATOM 4280 C CA . ALA B 1 271 ? 2.275 -0.872 16.422 1 96.81 271 ALA B CA 1
ATOM 4281 C C . ALA B 1 271 ? 3.697 -0.553 16.891 1 96.81 271 ALA B C 1
ATOM 4283 O O . ALA B 1 271 ? 3.93 0.464 17.547 1 96.81 271 ALA B O 1
ATOM 4284 N N . ALA B 1 272 ? 4.598 -1.398 16.516 1 97.69 272 ALA B N 1
ATOM 4285 C CA . ALA B 1 272 ? 6 -1.175 16.859 1 97.69 272 ALA B CA 1
ATOM 4286 C C . ALA B 1 272 ? 6.531 0.102 16.219 1 97.69 272 ALA B C 1
ATOM 4288 O O . ALA B 1 272 ? 7.211 0.897 16.875 1 97.69 272 ALA B O 1
ATOM 4289 N N . VAL B 1 273 ? 6.211 0.343 15.008 1 97.56 273 VAL B N 1
ATOM 4290 C CA . VAL B 1 273 ? 6.645 1.543 14.305 1 97.56 273 VAL B CA 1
ATOM 4291 C C . VAL B 1 273 ? 6.027 2.779 14.953 1 97.56 273 VAL B C 1
ATOM 4293 O O . VAL B 1 273 ? 6.715 3.779 15.172 1 97.56 273 VAL B O 1
ATOM 4296 N N . GLU B 1 274 ? 4.805 2.682 15.281 1 95.06 274 GLU B N 1
ATOM 4297 C CA . GLU B 1 274 ? 4.109 3.807 15.898 1 95.06 274 GLU B CA 1
ATOM 4298 C C . GLU B 1 274 ? 4.664 4.102 17.297 1 95.06 274 GLU B C 1
ATOM 4300 O O . GLU B 1 274 ? 4.855 5.266 17.656 1 95.06 274 GLU B O 1
ATOM 4305 N N . LEU B 1 275 ? 4.879 3.096 18.047 1 95.94 275 LEU B N 1
ATOM 4306 C CA . LEU B 1 275 ? 5.41 3.26 19.391 1 95.94 275 LEU B CA 1
ATOM 4307 C C . LEU B 1 275 ? 6.809 3.867 19.359 1 95.94 275 LEU B C 1
ATOM 4309 O O . LEU B 1 275 ? 7.129 4.746 20.156 1 95.94 275 LEU B O 1
ATOM 4313 N N . LEU B 1 276 ? 7.574 3.385 18.422 1 95.75 276 LEU B N 1
ATOM 4314 C CA . LEU B 1 276 ? 8.906 3.959 18.266 1 95.75 276 LEU B CA 1
ATOM 4315 C C . LEU B 1 276 ? 8.82 5.426 17.844 1 95.75 276 LEU B C 1
ATOM 4317 O O . LEU B 1 276 ? 9.594 6.254 18.328 1 95.75 276 LEU B O 1
ATOM 4321 N N . GLY B 1 277 ? 7.938 5.719 16.969 1 94.62 277 GLY B N 1
ATOM 4322 C CA . GLY B 1 277 ? 7.723 7.098 16.562 1 94.62 277 GLY B CA 1
ATOM 4323 C C . GLY B 1 277 ? 7.328 8.008 17.703 1 94.62 277 GLY B C 1
ATOM 4324 O O . GLY B 1 277 ? 7.875 9.102 17.859 1 94.62 277 GLY B O 1
ATOM 4325 N N . ARG B 1 278 ? 6.449 7.562 18.547 1 92.38 278 ARG B N 1
ATOM 4326 C CA . ARG B 1 278 ? 6 8.344 19.688 1 92.38 278 ARG B CA 1
ATOM 4327 C C . ARG B 1 278 ? 7.141 8.57 20.672 1 92.38 278 ARG B C 1
ATOM 4329 O O . ARG B 1 278 ? 7.273 9.664 21.234 1 92.38 278 ARG B O 1
ATOM 4336 N N . ARG B 1 279 ? 7.871 7.602 20.844 1 93.31 279 ARG B N 1
ATOM 4337 C CA . ARG B 1 279 ? 8.969 7.691 21.797 1 93.31 279 ARG B CA 1
ATOM 4338 C C . ARG B 1 279 ? 10.047 8.664 21.312 1 93.31 279 ARG B C 1
ATOM 4340 O O . ARG B 1 279 ? 10.578 9.453 22.094 1 93.31 279 ARG B O 1
ATOM 4347 N N . VAL B 1 280 ? 10.266 8.586 20.031 1 91.19 280 VAL B N 1
ATOM 4348 C CA . VAL B 1 280 ? 11.367 9.375 19.484 1 91.19 280 VAL B CA 1
ATOM 4349 C C . VAL B 1 280 ? 10.922 10.828 19.297 1 91.19 280 VAL B C 1
ATOM 4351 O O . VAL B 1 280 ? 11.742 11.742 19.328 1 91.19 280 VAL B O 1
ATOM 4354 N N . THR B 1 281 ? 9.648 11.031 19.172 1 87.94 281 THR B N 1
ATOM 4355 C CA . THR B 1 281 ? 9.156 12.383 18.922 1 87.94 281 THR B CA 1
ATOM 4356 C C . THR B 1 281 ? 8.508 12.961 20.188 1 87.94 281 THR B C 1
ATOM 4358 O O . THR B 1 281 ? 7.789 13.953 20.109 1 87.94 281 THR B O 1
ATOM 4361 N N . ARG B 1 282 ? 8.641 12.383 21.219 1 85.5 282 ARG B N 1
ATOM 4362 C CA . ARG B 1 282 ? 8.039 12.805 22.484 1 85.5 282 ARG B CA 1
ATOM 4363 C C . ARG B 1 282 ? 8.5 14.203 22.875 1 85.5 282 ARG B C 1
ATOM 4365 O O . ARG B 1 282 ? 7.805 14.906 23.609 1 85.5 282 ARG B O 1
ATOM 4372 N N . TRP B 1 283 ? 9.609 14.586 22.438 1 78.38 283 TRP B N 1
ATOM 4373 C CA . TRP B 1 283 ? 10.172 15.875 22.828 1 78.38 283 TRP B CA 1
ATOM 4374 C C . TRP B 1 283 ? 9.516 17.016 22.031 1 78.38 283 TRP B C 1
ATOM 4376 O O . TRP B 1 283 ? 9.648 18.188 22.391 1 78.38 283 TRP B O 1
ATOM 4386 N N . LEU B 1 284 ? 8.844 16.719 20.922 1 70.75 284 LEU B N 1
ATOM 4387 C CA . LEU B 1 284 ? 8.18 17.719 20.109 1 70.75 284 LEU B CA 1
ATOM 4388 C C . LEU B 1 284 ? 6.84 18.125 20.719 1 70.75 284 LEU B C 1
ATOM 4390 O O . LEU B 1 284 ? 6.094 17.266 21.188 1 70.75 284 LEU B O 1
ATOM 4394 N N . PRO B 1 285 ? 6.711 19.484 20.891 1 64.06 285 PRO B N 1
ATOM 4395 C CA . PRO B 1 285 ? 5.422 19.906 21.453 1 64.06 285 PRO B CA 1
ATOM 4396 C C . PRO B 1 285 ? 4.234 19.422 20.625 1 64.06 285 PRO B C 1
ATOM 4398 O O . PRO B 1 285 ? 4.301 19.406 19.391 1 64.06 285 PRO B O 1
ATOM 4401 N N . ARG B 1 286 ? 3.635 18.391 21.016 1 54.31 286 ARG B N 1
ATOM 4402 C CA . ARG B 1 286 ? 2.436 17.906 20.359 1 54.31 286 ARG B CA 1
ATOM 4403 C C . ARG B 1 286 ? 1.449 19.031 20.094 1 54.31 286 ARG B C 1
ATOM 4405 O O . ARG B 1 286 ? 1.312 19.953 20.906 1 54.31 286 ARG B O 1
ATOM 4412 N N . ALA B 1 287 ? 1.264 19.391 18.844 1 49.03 287 ALA B N 1
ATOM 4413 C CA . ALA B 1 287 ? 0.203 20.375 18.625 1 49.03 287 ALA B CA 1
ATOM 4414 C C . ALA B 1 287 ? -0.907 20.203 19.656 1 49.03 287 ALA B C 1
ATOM 4416 O O . ALA B 1 287 ? -1.419 19.109 19.875 1 49.03 287 ALA B O 1
ATOM 4417 N N . GLU B 1 288 ? -0.874 20.875 20.688 1 39.5 288 GLU B N 1
ATOM 4418 C CA . GLU B 1 288 ? -1.896 20.953 21.734 1 39.5 288 GLU B CA 1
ATOM 4419 C C . GLU B 1 288 ? -3.277 20.625 21.172 1 39.5 288 GLU B C 1
ATOM 4421 O O . GLU B 1 288 ? -3.723 21.25 20.203 1 39.5 288 GLU B O 1
ATOM 4426 N N . GLU B 1 289 ? -3.619 19.375 20.953 1 40.5 289 GLU B N 1
ATOM 4427 C CA . GLU B 1 289 ? -5.062 19.156 20.969 1 40.5 289 GLU B CA 1
ATOM 4428 C C . GLU B 1 289 ? -5.762 20.188 21.844 1 40.5 289 GLU B C 1
ATOM 4430 O O . GLU B 1 289 ? -5.43 20.344 23.016 1 40.5 289 GLU B O 1
ATOM 4435 N N . GLY B 1 290 ? -5.895 21.406 21.359 1 32.66 290 GLY B N 1
ATOM 4436 C CA . GLY B 1 290 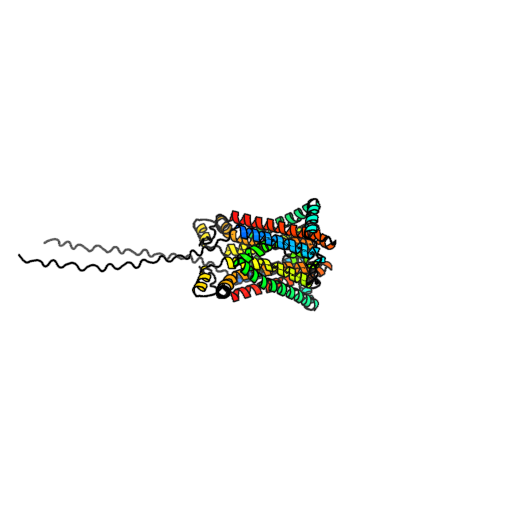? -6.68 22.328 22.156 1 32.66 290 GLY B CA 1
ATOM 4437 C C . GLY B 1 290 ? -7.711 21.641 23.031 1 32.66 290 GLY B C 1
ATOM 4438 O O . GLY B 1 290 ? -8.625 20.984 22.516 1 32.66 290 GLY B O 1
ATOM 4439 N N . THR B 1 291 ? -7.324 21.062 24.109 1 32.97 291 THR B N 1
ATOM 4440 C CA . THR B 1 291 ? -8.266 20.781 25.188 1 32.97 291 THR B CA 1
ATOM 4441 C C . THR B 1 291 ? -9.328 21.875 25.266 1 32.97 291 THR B C 1
ATOM 4443 O O . THR B 1 291 ? -9.055 22.984 25.75 1 32.97 291 THR B O 1
ATOM 4446 N N . ARG B 1 292 ? -9.875 22.5 24.141 1 28.86 292 ARG B N 1
ATOM 4447 C CA . ARG B 1 292 ? -11.141 23.062 24.594 1 28.86 292 ARG B CA 1
ATOM 4448 C C . ARG B 1 292 ? -12.148 21.969 24.938 1 28.86 292 ARG B C 1
ATOM 4450 O O . ARG B 1 292 ? -12.195 20.938 24.266 1 28.86 292 ARG B O 1
#

Sequence (584 aa):
MTAYVTGEPAAQVADDAVGAVPAAGIDTTRRSSSPWRWRLLRLVSVAAAIGLWQLLTAGKVRLLLRFDTLPTVTQTVNALHRRLGTYEYWLDLAQSLIRILTGFGLAAVIGVATGVLLGRSRLFANTFGPLTELIRPVPAIAMVPVAILLFPTDEAGIVFITFLAAYFPILVSTRHAVRALPTLWEDSVRTLGGGRWDVLTQVVLPGILPGVFGGLSVGMGVAWICVISAEMISGRLGIGYRTWQDYTVLSYPQVFVGIITIGVLGFVTAAAVELLGRRVTRWLPRAEEGTRMTAYVTGEPAAQVADDAVGAVPAAGIDTTRRSSSPWRWRLLRLVSVAAAIGLWQLLTAGKVRLLLRFDTLPTVTQTVNALHRRLGTYEYWLDLAQSLIRILTGFGLAAVIGVATGVLLGRSRLFANTFGPLTELIRPVPAIAMVPVAILLFPTDEAGIVFITFLAAYFPILVSTRHAVRALPTLWEDSVRTLGGGRWDVLTQVVLPGILPGVFGGLSVGMGVAWICVISAEMISGRLGIGYRTWQDYTVLSYPQVFVGIITIGVLGFVTAAAVELLGRRVTRWLPRAEEGTR

Radius of gyration: 33.49 Å; Cα contacts (8 Å, |Δi|>4): 744; chains: 2; bounding box: 78×132×96 Å